Protein 6GME (pdb70)

Solvent-accessible surface area: 18813 Å² total; per-residue (Å²): 151,73,69,68,36,87,31,143,109,107,67,145,91,0,50,131,69,0,110,113,44,100,38,7,8,3,0,12,11,79,15,53,76,30,135,112,13,36,5,6,0,1,20,0,12,128,22,8,14,2,40,4,8,4,33,22,99,81,115,72,39,15,8,1,28,32,8,2,3,20,1,49,63,128,55,31,150,75,54,112,70,8,25,58,110,28,7,86,27,2,2,38,30,0,87,51,0,48,124,36,153,60,43,75,88,18,73,18,12,53,74,118,98,0,52,87,42,0,66,121,24,26,160,120,98,86,120,77,17,0,7,21,1,0,2,8,103,76,34,33,0,38,0,1,0,0,0,6,14,116,58,158,30,54,26,40,68,0,16,0,16,15,107,0,0,51,3,103,10,87,59,12,90,70,25,110,13,0,12,174,72,2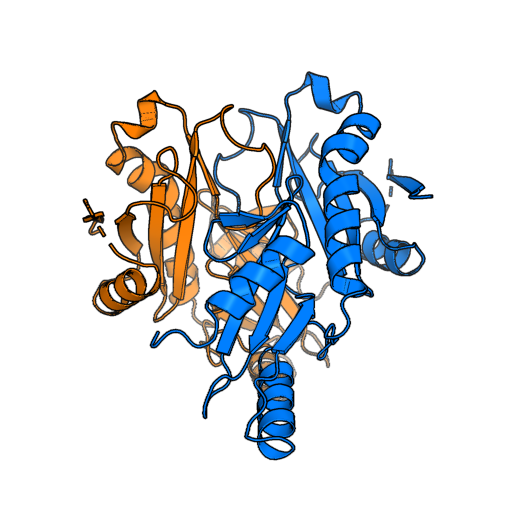,81,103,49,20,111,58,132,139,134,58,60,36,93,30,143,113,95,78,132,86,1,39,117,77,0,117,114,45,100,36,8,6,2,1,12,17,61,15,82,67,28,165,60,14,38,9,6,0,0,19,0,8,134,23,7,14,2,42,2,6,2,17,24,99,80,128,52,44,20,8,0,29,14,11,2,4,17,1,48,62,123,44,39,154,76,50,105,70,5,23,57,102,22,4,96,32,2,2,36,32,0,87,52,1,46,127,35,154,58,46,77,86,18,70,19,13,64,90,119,100,0,45,85,50,0,62,125,26,31,159,109,127,92,135,77,15,2,5,20,1,0,3,5,106,78,18,37,1,47,0,2,0,0,0,6,12,142,55,161,29,72,26,34,56,2,8,0,25,13,104,0,0,67,3,95,3,86,90,18,91,71,24,108,13,0,12,152,73,2,83,100,61,26,94,62,134,147

Sequence (379 aa):
INFKQAEKMMETMDQGDVIIRPSSKGENHLTVTWKVSDGIYQHVDVREEGKENAFSLGATLWINSEEFEDLDEIVARYVQPMASFARDLLNHKYYQDCSGGDRKKLEELLIKTKKEKPTFIPYFICACKELPGKFLLGYQPRGKPRIEYVTVTPEGFRYRGQIFPTVNGLFRWFKDHYQDPVINFKQAEKMMETMDQGDVIIRPSSKGENHLTVTWKVSDGIYQHVDVREEGKENAFSLGATLWINSEEFEDLDEIVARYVQPMASFARDLLNHKYYQDCSGGDRKKLEELLIKTKKEKPTFIPYFICACKELPGKFLLGYQPRGKPRIEYVTVTPEGFRYRGQIFPTVNGLFRWFKDHYQDPV

Secondary structure (DSSP, 8-state):
---EEE----HHHHHHHHHHS-TT-EEEEE-SS-TT-EEEEEEEETTEEEEEEEEETTTS-SEE-SSEEEE-TGGGG-HHHHIIIIIHHHHHHHHHHHTSTTB--HHHH-HHHHHHHHHHHHHH-TTS--EEEEE-SSSTTEEEEEE-SSSS-EEEEEEEETTEEEETTEEESSHHHHHHHHHHHTTS--/--EEE----HHHHHHHHHHS-TT-EEEEE-SS-TT-EEEEEEEETTEEEEEEEEETTTS-SEE-SSEEEE-TGGGG-HHHHIIIIIHHHHHHHHHHHTSTTB--HHHH-HHHHHHHHHHHHHH-TTS--EEEEE-SSSTTEEEEEE-SSSS-EEEEEEEETTEEEETTEEESSHHHHHHHHHHHTTS--

GO terms:
  GO:0042393 histone binding (F, IDA)
  GO:0140673 transcription elongation-coupled chromatin remodeling (P, IMP)
  GO:0005515 protein binding (F, IPI)
  GO:0005654 nucleoplasm (C, TAS)
  GO:0003723 RNA binding (F, HDA)
  GO:0006368 transcription elongation by RNA polymerase II (P, IMP)

Foldseek 3Di:
DAEEAEDCDDDVVVLVVCLPPDANHWYWYPDPVDPPWIWIWGHLDRLAIATETEAAPPPDDPDDDAHYHYDHPVVVVCVVVVSVQWRNLLSVQSVLQVPDPQEDALPQQDVVSQQVVQQVVCVVPVCDKDWHKHHHRVRGQKIWIWIDLHNGIDIFIWGRTSQAIAGPNDHDNDPVRVVVVCVVPVNPPD/DAEAEDCDDPVVVLVVQQVDDALYWYWYPDPPDNQWIWIWGHLDRLAIATEIEHAPPPDDPDDDGHYHYDHPVCVVPVVVVSVQWRVLLSVQSVVQCPPPQEDALVQQDPVSQFVVQQVVCVVPVCDKDWHWHHHRVRHQKIWIWIDPHRGIDIFIWGRTSQAIQGPNDHDNDPVSVVVVCVVPVNPPD

Nearest PDB structures (foldseek):
  6gme-assembly2_B  TM=1.005E+00  e=2.246E-41  Homo sapiens
  6gmh-assembly1_M  TM=9.964E-01  e=6.317E-33  Homo sapiens
  8a3y-assembly1_M  TM=9.661E-01  e=4.522E-28  Homo sapiens
  9eh2-assembly1_M  TM=9.120E-01  e=2.253E-27  Homo sapiens
  7xsx-assembly1_m  TM=8.201E-01  e=1.342E-15  Komagataella phaffii

Radius of gyration: 20.95 Å; Cα contacts (8 Å, |Δi|>4): 714; chains: 2; bounding box: 49×55×51 Å

InterPro domains:
  IPR000980 SH2 domain [PS50001] (1325-1431)
  IPR000980 SH2 domain [SM00252] (1332-1421)
  IPR003029 S1 domain [PF00575] (1227-1282)
  IPR003029 S1 domain [PS50126] (1227-1282)
  IPR003029 S1 domain [SM00316] (1221-1282)
  IPR006641 YqgF/RNase H-like domain [SM00732] (779-894)
  IPR010994 RuvA domain 2-like [SSF47781] (946-1038)
  IPR010994 RuvA domain 2-like [SSF47781] (1051-1139)
  IPR012337 Ribonuclease H-like superfamily [SSF53098] (777-931)
  IPR012340 Nucleic acid-binding, OB-fold [G3DSA:2.40.50.140] (1140-1287)
  IPR012340 Nucleic acid-binding, OB-fold [SSF50249] (1227-1284)
  IPR017072 Transcription elongation factor Spt6 [PIRSF036947] (2-1590)
  IPR017072 Transcription elongation factor Spt6 [PTHR10145] (1-1589)
  IPR023319 Tex-like protein, HTH domain superfamily [G3DSA:1.10.10.650] (305-478)
  IPR023323 Tex-like domain superfamily [G3DSA:1.10.3500.10] (523-779)
  IPR028083 Spt6 acidic, N-terminal domain [PF14632] (37-127)
  IPR028088 Helix-turn-helix DNA-binding domain of Spt6 [PF14641] (307-422)
  IPR028231 Transcription elongation factor Spt6, YqgF domain [PF14639] (775-931)
  IPR032706 Transcription elongation factor Spt6, helix-hairpin-helix motif [PF14635] (935-1038)
  IPR035018 Spt6, SH2 domain, C terminus [cd09928] (1424-1515)

Structure (mmCIF, N/CA/C/O backbone):
data_6GME
#
_entry.id   6GME
#
_cell.length_a   51.020
_cell.length_b   81.100
_cell.length_c   51.370
_cell.angle_alpha   90.00
_cell.angle_beta   115.08
_cell.angle_gamma   90.00
#
_symmetry.space_group_name_H-M   'P 1 21 1'
#
loop_
_entity.id
_entity.type
_entity.pdbx_description
1 polymer 'SPT6 tandem SH2 domain,Transcription elongation factor SPT6'
2 water water
#
loop_
_atom_site.group_PDB
_atom_site.id
_atom_site.type_symbol
_atom_site.label_atom_id
_atom_site.label_alt_id
_atom_site.label_comp_id
_atom_site.label_asym_id
_atom_site.label_entity_id
_atom_site.label_seq_id
_atom_site.pdbx_PDB_ins_code
_atom_site.Cartn_x
_atom_site.Cartn_y
_atom_site.Cartn_z
_atom_site.occupancy
_atom_site.B_iso_or_equiv
_atom_site.auth_seq_id
_atom_site.auth_comp_id
_atom_site.auth_asym_id
_atom_site.auth_atom_id
_atom_site.pdbx_PDB_model_num
ATOM 1 N N . UNK A 1 11 ? 41.179 64.522 27.232 1.00 90.51 1327 UNK A N 1
ATOM 2 C CA . UNK A 1 11 ? 39.804 64.994 27.115 1.00 86.48 1327 UNK A CA 1
ATOM 3 C C . UNK A 1 11 ? 38.907 63.905 26.537 1.00 90.47 1327 UNK A C 1
ATOM 4 O O . UNK A 1 11 ? 38.605 63.915 25.343 1.00 89.40 1327 UNK A O 1
ATOM 8 N N . UNK A 1 12 ? 38.485 62.975 27.388 1.00 90.87 1328 UNK A N 1
ATOM 9 C CA . UNK A 1 12 ? 37.632 61.861 26.971 1.00 78.12 1328 UNK A CA 1
ATOM 10 C C . UNK A 1 12 ? 38.440 60.824 26.187 1.00 66.09 1328 UNK A C 1
ATOM 11 O O . UNK A 1 12 ? 38.548 60.898 24.965 1.00 59.64 1328 UNK A O 1
ATOM 14 N N . UNK A 1 13 ? 39.005 59.857 26.899 1.00 59.21 1329 UNK A N 1
ATOM 15 C CA . UNK A 1 13 ? 39.816 58.821 26.272 1.00 53.51 1329 UNK A CA 1
ATOM 16 C C . UNK A 1 13 ? 38.966 57.604 25.943 1.00 54.10 1329 UNK A C 1
ATOM 17 O O . UNK A 1 13 ? 37.914 57.391 26.549 1.00 57.33 1329 UNK A O 1
ATOM 20 N N . UNK A 1 14 ? 39.409 56.815 24.971 1.00 47.64 1330 UNK A N 1
ATOM 21 C CA . UNK A 1 14 ? 38.716 55.577 24.611 1.00 30.39 1330 UNK A CA 1
ATOM 22 C C . UNK A 1 14 ? 39.719 54.433 24.605 1.00 31.96 1330 UNK A C 1
ATOM 23 O O . UNK A 1 14 ? 40.847 54.559 24.114 1.00 26.93 1330 UNK A O 1
ATOM 26 N N . UNK A 1 15 ? 39.316 53.314 25.177 1.00 34.04 1331 UNK A N 1
ATOM 27 C CA . UNK A 1 15 ? 40.139 52.111 25.193 1.00 24.24 1331 UNK A CA 1
ATOM 28 C C . UNK A 1 15 ? 39.394 51.009 24.465 1.00 30.19 1331 UNK A C 1
ATOM 29 O O . UNK A 1 15 ? 38.203 50.782 24.693 1.00 29.10 1331 UNK A O 1
ATOM 32 N N . UNK A 1 16 ? 40.083 50.354 23.551 1.00 31.72 1332 UNK A N 1
ATOM 33 C CA . UNK A 1 16 ? 39.515 49.232 22.824 1.00 26.13 1332 UNK A CA 1
ATOM 34 C C . UNK A 1 16 ? 40.140 47.943 23.345 1.00 30.41 1332 UNK A C 1
ATOM 35 O O . UNK A 1 16 ? 41.366 47.805 23.387 1.00 28.07 1332 UNK A O 1
ATOM 38 N N . UNK A 1 17 ? 39.295 47.012 23.776 1.00 26.46 1333 UNK A N 1
ATOM 39 C CA . UNK A 1 17 ? 39.748 45.716 24.231 1.00 27.48 1333 UNK A CA 1
ATOM 40 C C . UNK A 1 17 ? 39.683 44.729 23.064 1.00 44.37 1333 UNK A C 1
ATOM 41 O O . UNK A 1 17 ? 38.667 44.645 22.367 1.00 47.19 1333 UNK A O 1
ATOM 44 N N . UNK A 1 18 ? 40.768 44.000 22.843 1.00 51.18 1334 UNK A N 1
ATOM 45 C CA . UNK A 1 18 ? 40.829 43.031 21.753 1.00 56.70 1334 UNK A CA 1
ATOM 46 C C . UNK A 1 18 ? 40.639 41.614 22.289 1.00 60.14 1334 UNK A C 1
ATOM 47 O O . UNK A 1 18 ? 41.139 41.275 23.365 1.00 59.12 1334 UNK A O 1
ATOM 50 N N . ILE A 1 19 ? 40.095 40.443 28.771 1.00 106.68 1338 ILE A N 1
ATOM 51 C CA . ILE A 1 19 ? 39.363 40.727 29.994 1.00 112.37 1338 ILE A CA 1
ATOM 52 C C . ILE A 1 19 ? 37.854 40.709 29.740 1.00 110.47 1338 ILE A C 1
ATOM 53 O O . ILE A 1 19 ? 37.403 41.027 28.640 1.00 113.97 1338 ILE A O 1
ATOM 68 N N . ASN A 1 20 ? 37.078 40.355 30.755 1.00 94.91 1339 ASN A N 1
ATOM 69 C CA . ASN A 1 20 ? 35.621 40.283 30.654 1.00 96.49 1339 ASN A CA 1
ATOM 70 C C . ASN A 1 20 ? 35.023 41.333 31.596 1.00 98.37 1339 ASN A C 1
ATOM 71 O O . ASN A 1 20 ? 35.741 42.037 32.310 1.00 96.39 1339 ASN A O 1
ATOM 82 N N . PHE A 1 21 ? 33.695 41.437 31.590 1.00 92.15 1340 PHE A N 1
ATOM 83 C CA . PHE A 1 21 ? 32.954 42.500 32.266 1.00 92.08 1340 PHE A CA 1
ATOM 84 C C . PHE A 1 21 ? 33.540 43.058 33.559 1.00 98.80 1340 PHE A C 1
ATOM 85 O O . PHE A 1 21 ? 33.621 44.288 33.734 1.00 111.86 1340 PHE A O 1
ATOM 102 N N . LYS A 1 22 ? 33.971 42.184 34.462 1.00 109.84 1341 LYS A N 1
ATOM 103 C CA . LYS A 1 22 ? 34.314 42.643 35.803 1.00 102.20 1341 LYS A CA 1
ATOM 104 C C . LYS A 1 22 ? 35.591 43.484 35.787 1.00 87.67 1341 LYS A C 1
ATOM 105 O O . LYS A 1 22 ? 35.672 44.541 36.438 1.00 81.51 1341 LYS A O 1
ATOM 124 N N . GLN A 1 23 ? 36.603 43.029 35.046 1.00 68.67 1342 GLN A N 1
ATOM 125 C CA . GLN A 1 23 ? 37.821 43.813 34.891 1.00 67.13 1342 GLN A CA 1
ATOM 126 C C . GLN A 1 23 ? 37.541 45.118 34.158 1.00 56.42 1342 GLN A C 1
ATOM 127 O O . GLN A 1 23 ? 38.228 46.114 34.390 1.00 52.04 1342 GLN A O 1
ATOM 141 N N . ALA A 1 24 ? 36.526 45.143 33.288 1.00 50.39 1343 ALA A N 1
ATOM 142 C CA . ALA A 1 24 ? 36.167 46.389 32.621 1.00 47.88 1343 ALA A CA 1
ATOM 143 C C . ALA A 1 24 ? 35.655 47.419 33.623 1.00 47.01 1343 ALA A C 1
ATOM 144 O O . ALA A 1 24 ? 36.034 48.599 33.565 1.00 41.33 1343 ALA A O 1
ATOM 151 N N . GLU A 1 25 ? 34.798 47.005 34.558 1.00 53.69 1344 GLU A N 1
ATOM 152 C CA . GLU A 1 25 ? 34.353 47.982 35.551 1.00 56.69 1344 GLU A CA 1
ATOM 153 C C . GLU A 1 25 ? 35.501 48.418 36.463 1.00 51.78 1344 GLU A C 1
ATOM 154 O O . GLU A 1 25 ? 35.614 49.604 36.808 1.00 51.46 1344 GLU A O 1
ATOM 166 N N . LYS A 1 26 ? 36.387 47.494 36.848 1.00 45.99 1345 LYS A N 1
ATOM 167 C CA . LYS A 1 26 ? 37.528 47.927 37.663 1.00 47.85 1345 LYS A CA 1
ATOM 168 C C . LYS A 1 26 ? 38.431 48.892 36.894 1.00 45.22 1345 LYS A C 1
ATOM 169 O O . LYS A 1 26 ? 38.962 49.846 37.471 1.00 45.19 1345 LYS A O 1
ATOM 188 N N . MET A 1 27 ? 38.621 48.670 35.592 1.00 49.64 1346 MET A N 1
ATOM 189 C CA . MET A 1 27 ? 39.394 49.623 34.805 1.00 48.14 1346 MET A CA 1
ATOM 190 C C . MET A 1 27 ? 38.711 50.983 34.779 1.00 44.55 1346 MET A C 1
ATOM 191 O O . MET A 1 27 ? 39.364 52.026 34.898 1.00 47.12 1346 MET A O 1
ATOM 205 N N . MET A 1 28 ? 37.390 50.993 34.619 1.00 38.18 1347 MET A N 1
ATOM 206 C CA . MET A 1 28 ? 36.688 52.266 34.528 1.00 36.72 1347 MET A CA 1
ATOM 207 C C . MET A 1 28 ? 36.767 53.039 35.830 1.00 40.53 1347 MET A C 1
ATOM 208 O O . MET A 1 28 ? 36.743 54.277 35.812 1.00 36.16 1347 MET A O 1
ATOM 222 N N . GLU A 1 29 ? 36.845 52.333 36.966 1.00 49.53 1348 GLU A N 1
ATOM 223 C CA . GLU A 1 29 ? 37.039 53.021 38.240 1.00 50.33 1348 GLU A CA 1
ATOM 224 C C . GLU A 1 29 ? 38.207 53.997 38.169 1.00 45.59 1348 GLU A C 1
ATOM 225 O O . GLU A 1 29 ? 38.187 55.048 38.814 1.00 43.24 1348 GLU A O 1
ATOM 237 N N . THR A 1 30 ? 39.234 53.664 37.389 1.00 44.59 1349 THR A N 1
ATOM 238 C CA . THR A 1 30 ? 40.424 54.493 37.298 1.00 45.51 1349 THR A CA 1
ATOM 239 C C . THR A 1 30 ? 40.259 55.644 36.318 1.00 41.57 1349 THR A C 1
ATOM 240 O O . THR A 1 30 ? 41.034 56.604 36.363 1.00 44.78 1349 THR A O 1
ATOM 251 N N . MET A 1 31 ? 39.259 55.585 35.451 1.00 39.14 1350 MET A N 1
ATOM 252 C CA . MET A 1 31 ? 39.118 56.535 34.362 1.00 34.11 1350 MET A CA 1
ATOM 253 C C . MET A 1 31 ? 38.215 57.696 34.760 1.00 34.14 1350 MET A C 1
ATOM 254 O O . MET A 1 31 ? 37.627 57.721 35.842 1.00 36.89 1350 MET A O 1
ATOM 268 N N . ASP A 1 32 ? 38.101 58.670 33.861 1.00 32.64 1351 ASP A N 1
ATOM 269 C CA . ASP A 1 32 ? 37.344 59.889 34.097 1.00 35.25 1351 ASP A CA 1
ATOM 270 C C . ASP A 1 32 ? 35.932 59.758 33.532 1.00 30.04 1351 ASP A C 1
ATOM 271 O O . ASP A 1 32 ? 35.660 58.934 32.665 1.00 27.75 1351 ASP A O 1
ATOM 280 N N . GLN A 1 33 ? 35.040 60.597 34.045 1.00 32.79 1352 GLN A N 1
ATOM 281 C CA . GLN A 1 33 ? 33.680 60.657 33.532 1.00 28.70 1352 GLN A CA 1
ATOM 282 C C . GLN A 1 33 ? 33.700 60.881 32.035 1.00 27.17 1352 GLN A C 1
ATOM 283 O O . GLN A 1 33 ? 34.481 61.679 31.523 1.00 28.23 1352 GLN A O 1
ATOM 297 N N . GLY A 1 34 ? 32.860 60.125 31.324 1.00 25.43 1353 GLY A N 1
ATOM 298 C CA . GLY A 1 34 ? 32.788 60.213 29.881 1.00 25.88 1353 GLY A CA 1
ATOM 299 C C . GLY A 1 34 ? 33.803 59.390 29.127 1.00 28.49 1353 GLY A C 1
ATOM 300 O O . GLY A 1 34 ? 33.729 59.330 27.895 1.00 26.45 1353 GLY A O 1
ATOM 304 N N . ASP A 1 35 ? 34.768 58.772 29.809 1.00 25.89 1354 ASP A N 1
ATOM 305 C CA . AS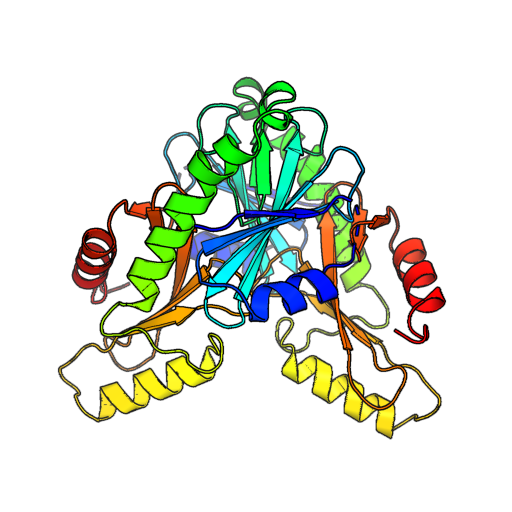P A 1 35 ? 35.687 57.868 29.138 1.00 25.33 1354 ASP A CA 1
ATOM 306 C C . ASP A 1 35 ? 34.967 56.594 28.724 1.00 25.44 1354 ASP A C 1
ATOM 307 O O . ASP A 1 35 ? 33.932 56.219 29.300 1.00 25.59 1354 ASP A O 1
ATOM 316 N N . VAL A 1 36 ? 35.534 55.909 27.729 1.00 25.59 1355 VAL A N 1
ATOM 317 C CA . VAL A 1 36 ? 34.854 54.821 27.033 1.00 25.51 1355 VAL A CA 1
ATOM 318 C C . VAL A 1 36 ? 35.765 53.611 26.910 1.00 27.17 1355 VAL A C 1
ATOM 319 O O . VAL A 1 36 ? 36.965 53.746 26.634 1.00 27.66 1355 VAL A O 1
ATOM 332 N N . ILE A 1 37 ? 35.185 52.425 27.103 1.00 28.12 1356 ILE A N 1
ATOM 333 C CA . ILE A 1 37 ? 35.825 51.148 26.796 1.00 29.66 1356 ILE A CA 1
ATOM 334 C C . ILE A 1 37 ? 34.937 50.430 25.787 1.00 29.12 1356 ILE A C 1
ATOM 335 O O . ILE A 1 37 ? 33.760 50.157 26.071 1.00 28.95 1356 ILE A O 1
ATOM 351 N N . ILE A 1 38 ? 35.486 50.127 24.625 1.00 29.33 1357 ILE A N 1
ATOM 352 C CA . ILE A 1 38 ? 34.784 49.361 23.598 1.00 33.33 1357 ILE A CA 1
ATOM 353 C C . ILE A 1 38 ? 35.314 47.936 23.636 1.00 33.91 1357 ILE A C 1
ATOM 354 O O . ILE A 1 38 ? 36.529 47.717 23.528 1.00 34.47 1357 ILE A O 1
ATOM 370 N N . ARG A 1 39 ? 34.425 46.965 23.819 1.00 33.58 1358 ARG A N 1
ATOM 371 C CA . ARG A 1 39 ? 34.895 45.606 24.062 1.00 40.92 1358 ARG A CA 1
ATOM 372 C C . ARG A 1 39 ? 33.938 44.612 23.439 1.00 40.84 1358 ARG A C 1
ATOM 373 O O . ARG A 1 39 ? 32.795 44.959 23.105 1.00 41.33 1358 ARG A O 1
ATOM 394 N N . PRO A 1 40 ? 34.374 43.364 23.253 1.00 38.58 1359 PRO A N 1
ATOM 395 C CA . PRO A 1 40 ? 33.453 42.325 22.763 1.00 46.15 1359 PRO A CA 1
ATOM 396 C C . PRO A 1 40 ? 32.279 42.160 23.716 1.00 61.50 1359 PRO A C 1
ATOM 397 O O . PRO A 1 40 ? 32.403 42.343 24.929 1.00 65.45 1359 PRO A O 1
ATOM 408 N N . SER A 1 41 ? 31.131 41.801 23.154 1.00 68.25 1360 SER A N 1
ATOM 409 C CA . SER A 1 41 ? 29.900 41.724 23.926 1.00 62.44 1360 SER A CA 1
ATOM 410 C C . SER A 1 41 ? 29.696 40.317 24.464 1.00 52.40 1360 SER A C 1
ATOM 411 O O . SER A 1 41 ? 29.892 39.331 23.741 1.00 49.66 1360 SER A O 1
ATOM 419 N N . SER A 1 42 ? 29.324 40.231 25.748 1.00 58.33 1361 SER A N 1
ATOM 420 C CA . SER A 1 42 ? 28.912 38.958 26.326 1.00 57.14 1361 SER A CA 1
ATOM 421 C C . SER A 1 42 ? 27.618 38.449 25.714 1.00 62.11 1361 SER A C 1
ATOM 422 O O . SER A 1 42 ? 27.345 37.248 25.778 1.00 68.89 1361 SER A O 1
ATOM 430 N N . LYS A 1 43 ? 26.832 39.335 25.103 1.00 87.60 1362 LYS A N 1
ATOM 431 C CA . LYS A 1 43 ? 25.511 38.950 24.620 1.00 91.00 1362 LYS A CA 1
ATOM 432 C C . LYS A 1 43 ? 25.615 38.085 23.373 1.00 91.88 1362 LYS A C 1
ATOM 433 O O . LYS A 1 43 ? 24.879 37.100 23.239 1.00 102.27 1362 LYS A O 1
ATOM 452 N N . GLY A 1 44 ? 26.512 38.419 22.455 1.00 77.89 1363 GLY A N 1
ATOM 453 C CA . GLY A 1 44 ? 26.588 37.657 21.226 1.00 83.31 1363 GLY A CA 1
ATOM 454 C C . GLY A 1 44 ? 27.844 37.949 20.442 1.00 87.97 1363 GLY A C 1
ATOM 455 O O . GLY A 1 44 ? 28.518 38.963 20.651 1.00 83.75 1363 GLY A O 1
ATOM 459 N N . GLU A 1 45 ? 28.142 37.035 19.525 1.00 111.28 1364 GLU A N 1
ATOM 460 C CA . GLU A 1 45 ? 29.324 37.103 18.682 1.00 120.15 1364 GLU A CA 1
ATOM 461 C C . GLU A 1 45 ? 29.190 38.220 17.652 1.00 121.88 1364 GLU A C 1
ATOM 462 O O . GLU A 1 45 ? 28.106 38.511 17.143 1.00 116.89 1364 GLU A O 1
ATOM 474 N N . ASN A 1 46 ? 30.330 38.847 17.344 1.00 118.70 1365 ASN A N 1
ATOM 475 C CA . ASN A 1 46 ? 30.451 39.893 16.328 1.00 117.83 1365 ASN A CA 1
ATOM 476 C C . ASN A 1 46 ? 29.692 41.166 16.691 1.00 131.25 1365 ASN A C 1
ATOM 477 O O . ASN A 1 46 ? 29.521 42.042 15.832 1.00 147.94 1365 ASN A O 1
ATOM 488 N N . HIS A 1 47 ? 29.212 41.283 17.926 1.00 105.41 1366 HIS A N 1
ATOM 489 C CA . HIS A 1 47 ? 28.567 42.484 18.448 1.00 84.11 1366 HIS A CA 1
ATOM 490 C C . HIS A 1 47 ? 29.415 43.069 19.569 1.00 76.26 1366 HIS A C 1
ATOM 491 O O . HIS A 1 47 ? 30.319 42.414 20.096 1.00 76.30 1366 HIS A O 1
ATOM 505 N N . LEU A 1 48 ? 29.120 44.324 19.928 1.00 62.14 1367 LEU A N 1
ATOM 506 C CA . LEU A 1 48 ? 29.979 45.066 20.836 1.00 50.90 1367 LEU A CA 1
ATOM 507 C C . LEU A 1 48 ? 29.244 45.640 22.039 1.00 42.68 1367 LEU A C 1
ATOM 508 O O . LEU A 1 48 ? 28.023 45.830 22.034 1.00 38.55 1367 LEU A O 1
ATOM 524 N N . THR A 1 49 ? 30.029 45.931 23.077 1.00 36.42 1368 THR A N 1
ATOM 525 C CA . THR A 1 49 ? 29.577 46.685 24.233 1.00 34.19 1368 THR A CA 1
ATOM 526 C C . THR A 1 49 ? 30.431 47.941 24.342 1.00 33.87 1368 THR A C 1
ATOM 527 O O . THR A 1 49 ? 31.671 47.867 24.316 1.00 32.75 1368 THR A O 1
ATOM 538 N N . VAL A 1 50 ? 29.769 49.093 24.452 1.00 30.10 1369 VAL A N 1
ATOM 539 C CA . VAL A 1 50 ? 30.444 50.373 24.630 1.00 28.27 1369 VAL A CA 1
ATOM 540 C C . VAL A 1 50 ? 30.112 50.825 26.044 1.00 27.80 1369 VAL A C 1
ATOM 541 O O . VAL A 1 50 ? 28.981 51.232 26.320 1.00 27.56 1369 VAL A O 1
ATOM 554 N N . THR A 1 51 ? 31.073 50.693 26.951 1.00 27.40 1370 THR A N 1
ATOM 555 C CA . THR A 1 51 ? 30.896 51.054 28.345 1.00 28.11 1370 THR A CA 1
ATOM 556 C C . THR A 1 51 ? 31.434 52.461 28.562 1.00 29.13 1370 THR A C 1
ATOM 557 O O . THR A 1 51 ? 32.551 52.775 28.136 1.00 27.41 1370 THR A O 1
ATOM 568 N N . TRP A 1 52 ? 30.652 53.302 29.216 1.00 25.47 1371 TRP A N 1
ATOM 569 C CA . TRP A 1 52 ? 31.138 54.643 29.518 1.00 24.72 1371 TRP A CA 1
ATOM 570 C C . TRP A 1 52 ? 30.739 55.047 30.924 1.00 28.41 1371 TRP A C 1
ATOM 571 O O . TRP A 1 52 ? 29.726 54.593 31.471 1.00 25.12 1371 TRP A O 1
ATOM 592 N N . LYS A 1 53 ? 31.573 55.894 31.513 1.00 23.06 1372 LYS A N 1
ATOM 593 C CA . LYS A 1 53 ? 31.447 56.261 32.915 1.00 24.65 1372 LYS A CA 1
ATOM 594 C C . LYS A 1 53 ? 30.474 57.427 33.048 1.00 24.66 1372 LYS A C 1
ATOM 595 O O . LYS A 1 53 ? 30.779 58.556 32.635 1.00 25.58 1372 LYS A O 1
ATOM 614 N N . VAL A 1 54 ? 29.294 57.147 33.594 1.00 24.09 1373 VAL A N 1
ATOM 615 C CA . VAL A 1 54 ? 28.277 58.177 33.761 1.00 24.80 1373 VAL A CA 1
ATOM 616 C C . VAL A 1 54 ? 28.620 59.061 34.951 1.00 24.27 1373 VAL A C 1
ATOM 617 O O . VAL A 1 54 ? 28.517 60.288 34.871 1.00 23.37 1373 VAL A O 1
ATOM 630 N N . SER A 1 55 ? 29.054 58.442 36.039 1.00 26.30 1374 SER A N 1
ATOM 631 C CA . SER A 1 55 ? 29.347 59.107 37.298 1.00 31.93 1374 SER A CA 1
ATOM 632 C C . SER A 1 55 ? 30.193 58.146 38.121 1.00 29.47 1374 SER A C 1
ATOM 633 O O . SER A 1 55 ? 30.502 57.033 37.683 1.00 29.38 1374 SER A O 1
ATOM 641 N N . ASP A 1 56 ? 30.566 58.580 39.325 1.00 33.15 1375 ASP A N 1
ATOM 642 C CA . ASP A 1 56 ? 31.370 57.750 40.204 1.00 37.04 1375 ASP A CA 1
ATOM 643 C C . ASP A 1 56 ? 30.678 56.418 40.454 1.00 35.75 1375 ASP A C 1
ATOM 644 O O . ASP A 1 56 ? 29.565 56.378 40.991 1.00 37.88 1375 ASP A O 1
ATOM 653 N N . GLY A 1 57 ? 31.325 55.329 40.035 1.00 33.08 1376 GLY A N 1
ATOM 654 C CA . GLY A 1 57 ? 30.789 54.001 40.255 1.00 30.86 1376 GLY A CA 1
ATOM 655 C C . GLY A 1 57 ? 29.575 53.649 39.426 1.00 30.42 1376 GLY A C 1
ATOM 656 O O . GLY A 1 57 ? 28.916 52.640 39.702 1.00 29.34 1376 GLY A O 1
ATOM 660 N N . ILE A 1 58 ? 29.248 54.443 38.419 1.00 29.41 1377 ILE A N 1
ATOM 661 C CA . ILE A 1 58 ? 28.071 54.186 37.594 1.00 32.75 1377 ILE A CA 1
ATOM 662 C C . ILE A 1 58 ? 28.517 54.158 36.145 1.00 24.94 1377 ILE A C 1
ATOM 663 O O . ILE A 1 58 ? 28.976 55.174 35.616 1.00 25.52 1377 ILE A O 1
ATOM 679 N N . TYR A 1 59 ? 28.380 53.006 35.509 1.00 22.49 1378 TYR A N 1
ATOM 680 C CA . TYR A 1 59 ? 28.844 52.807 34.151 1.00 31.39 1378 TYR A CA 1
ATOM 681 C C . TYR A 1 59 ? 27.678 52.310 33.319 1.00 27.53 1378 TYR A C 1
ATOM 682 O O . TYR A 1 59 ? 26.955 51.406 33.739 1.00 32.72 1378 TYR A O 1
ATOM 700 N N . GLN A 1 60 ? 27.476 52.923 32.158 1.00 25.16 1379 GLN A N 1
ATOM 701 C CA . GLN A 1 60 ? 26.442 52.476 31.224 1.00 25.50 1379 GLN A CA 1
ATOM 702 C C . GLN A 1 60 ? 27.090 51.552 30.207 1.00 29.87 1379 GLN A C 1
ATOM 703 O O . GLN A 1 60 ? 28.100 51.915 29.594 1.00 24.84 1379 GLN A O 1
ATOM 717 N N . HIS A 1 61 ? 26.529 50.357 30.049 1.00 23.68 1380 HIS A N 1
ATOM 718 C CA . HIS A 1 61 ? 27.038 49.364 29.112 1.00 23.30 1380 HIS A CA 1
ATOM 719 C C . HIS A 1 61 ? 26.092 49.338 27.916 1.00 26.65 1380 HIS A C 1
ATOM 720 O O . HIS A 1 61 ? 25.030 48.719 27.970 1.00 34.12 1380 HIS A O 1
ATOM 734 N N . VAL A 1 62 ? 26.474 50.007 26.836 1.00 30.93 1381 VAL A N 1
ATOM 735 C CA . VAL A 1 62 ? 25.611 50.148 25.672 1.00 26.12 1381 VAL A CA 1
ATOM 736 C C . VAL A 1 62 ? 25.801 48.926 24.799 1.00 29.56 1381 VAL A C 1
ATOM 737 O O . VAL A 1 62 ? 26.901 48.674 24.300 1.00 30.01 1381 VAL A O 1
ATOM 750 N N . ASP A 1 63 ? 24.723 48.174 24.610 1.00 28.56 1382 ASP A N 1
ATOM 751 C CA . ASP A 1 63 ? 24.705 47.036 23.703 1.00 34.49 1382 ASP A CA 1
ATOM 752 C C . ASP A 1 63 ? 24.561 47.589 22.293 1.00 33.39 1382 ASP A C 1
ATOM 753 O O . ASP A 1 63 ? 23.497 48.121 21.926 1.00 33.17 1382 ASP A O 1
ATOM 762 N N . VAL A 1 64 ? 25.616 47.477 21.502 1.00 32.62 1383 VAL A N 1
ATOM 763 C CA . VAL A 1 64 ? 25.600 47.958 20.130 1.00 34.35 1383 VAL A CA 1
ATOM 764 C C . VAL A 1 64 ? 25.153 46.783 19.267 1.00 36.69 1383 VAL A C 1
ATOM 765 O O . VAL A 1 64 ? 25.839 45.763 19.177 1.00 38.38 1383 VAL A O 1
ATOM 778 N N . ARG A 1 65 ? 23.991 46.923 18.651 1.00 36.90 1384 ARG A N 1
ATOM 779 C CA . ARG A 1 65 ? 23.371 45.864 17.871 1.00 39.13 1384 ARG A CA 1
ATOM 780 C C . ARG A 1 65 ? 23.383 46.230 16.397 1.00 41.65 1384 ARG A C 1
ATOM 781 O O . ARG A 1 65 ? 23.323 47.410 16.031 1.00 41.10 1384 ARG A O 1
ATOM 802 N N . GLU A 1 66 ? 23.469 45.202 15.560 1.00 44.62 1385 GLU A N 1
ATOM 803 C CA . GLU A 1 66 ? 23.458 45.378 14.123 1.00 47.60 1385 GLU A CA 1
ATOM 804 C C . GLU A 1 66 ? 22.026 45.314 13.611 1.00 48.08 1385 GLU A C 1
ATOM 805 O O . GLU A 1 66 ? 21.306 44.348 13.883 1.00 48.29 1385 GLU A O 1
ATOM 817 N N . GLU A 1 67 ? 21.629 46.331 12.853 1.00 49.85 1386 GLU A N 1
ATOM 818 C CA . GLU A 1 67 ? 20.278 46.397 12.321 1.00 57.36 1386 GLU A CA 1
ATOM 819 C C . GLU A 1 67 ? 19.899 45.090 11.633 1.00 57.56 1386 GLU A C 1
ATOM 820 O O . GLU A 1 67 ? 20.664 44.542 10.839 1.00 56.09 1386 GLU A O 1
ATOM 832 N N . GLY A 1 68 ? 18.717 44.583 11.964 1.00 58.86 1387 GLY A N 1
ATOM 833 C CA . GLY A 1 68 ? 18.162 43.434 11.291 1.00 59.46 1387 GLY A CA 1
ATOM 834 C C . GLY A 1 68 ? 18.666 42.085 11.752 1.00 61.34 1387 GLY A C 1
ATOM 835 O O . GLY A 1 68 ? 18.159 41.063 11.275 1.00 63.13 1387 GLY A O 1
ATOM 839 N N . LYS A 1 69 ? 19.630 42.033 12.671 1.00 54.24 1388 LYS A N 1
ATOM 840 C CA . LYS A 1 69 ? 20.219 40.759 13.065 1.00 59.90 1388 LYS A CA 1
ATOM 841 C C . LYS A 1 69 ? 19.972 40.371 14.517 1.00 56.96 1388 LYS A C 1
ATOM 842 O O . LYS A 1 69 ? 20.322 39.252 14.905 1.00 57.30 1388 LYS A O 1
ATOM 861 N N . GLU A 1 70 ? 19.343 41.225 15.315 1.00 48.49 1389 GLU A N 1
ATOM 862 C CA . GLU A 1 70 ? 18.977 40.895 16.684 1.00 45.94 1389 GLU A CA 1
ATOM 863 C C . GLU A 1 70 ? 17.489 41.155 16.892 1.00 52.83 1389 GLU A C 1
ATOM 864 O O . GLU A 1 70 ? 16.829 41.809 16.079 1.00 56.31 1389 GLU A O 1
ATOM 876 N N . ASN A 1 71 ? 16.958 40.626 17.997 1.00 63.57 1390 ASN A N 1
ATOM 877 C CA . ASN A 1 71 ? 15.553 40.839 18.325 1.00 57.99 1390 ASN A CA 1
ATOM 878 C C . ASN A 1 71 ? 15.285 42.328 18.490 1.00 45.96 1390 ASN A C 1
ATOM 879 O O . ASN A 1 71 ? 16.071 43.054 19.116 1.00 41.97 1390 ASN A O 1
ATOM 890 N N . ALA A 1 72 ? 14.173 42.783 17.908 1.00 41.27 1391 ALA A N 1
ATOM 891 C CA . ALA A 1 72 ? 13.805 44.193 17.928 1.00 38.19 1391 ALA A CA 1
ATOM 892 C C . ALA A 1 72 ? 13.540 44.726 19.326 1.00 34.96 1391 ALA A C 1
ATOM 893 O O . ALA A 1 72 ? 13.444 45.950 19.500 1.00 33.66 1391 ALA A O 1
ATOM 900 N N . PHE A 1 73 ? 13.419 43.861 20.322 1.00 39.75 1392 PHE A N 1
ATOM 901 C CA . PHE A 1 73 ? 13.152 44.305 21.682 1.00 39.98 1392 PHE A CA 1
ATOM 902 C C . PHE A 1 73 ? 14.471 44.528 22.420 1.00 30.33 1392 PHE A C 1
ATOM 903 O O . PHE A 1 73 ? 15.419 43.761 22.278 1.00 33.59 1392 PHE A O 1
ATOM 920 N N . SER A 1 74 ? 14.530 45.610 23.195 1.00 28.84 1393 SER A N 1
ATOM 921 C CA . SER A 1 74 ? 15.664 45.886 24.068 1.00 29.16 1393 SER A CA 1
ATOM 922 C C . SER A 1 74 ? 15.131 46.489 25.353 1.00 34.38 1393 SER A C 1
ATOM 923 O O . SER A 1 74 ? 14.073 47.109 25.356 1.00 29.69 1393 SER A O 1
ATOM 931 N N . LEU A 1 75 ? 15.872 46.296 26.452 1.00 26.13 1394 LEU A N 1
ATOM 932 C CA . LEU A 1 75 ? 15.511 46.933 27.719 1.00 34.65 1394 LEU A CA 1
ATOM 933 C C . LEU A 1 75 ? 16.595 47.871 28.233 1.00 34.50 1394 LEU A C 1
ATOM 934 O O . LEU A 1 75 ? 16.299 49.005 28.633 1.00 46.02 1394 LEU A O 1
ATOM 950 N N . GLY A 1 76 ? 17.836 47.438 28.228 1.00 32.96 1395 GLY A N 1
ATOM 951 C CA . GLY A 1 76 ? 18.937 48.261 28.683 1.00 34.78 1395 GLY A CA 1
ATOM 952 C C . GLY A 1 76 ? 19.421 49.201 27.597 1.00 26.95 1395 GLY A C 1
ATOM 953 O O . GLY A 1 76 ? 18.841 49.317 26.519 1.00 27.59 1395 GLY A O 1
ATOM 957 N N . ALA A 1 77 ? 20.511 49.903 27.907 1.00 27.53 1396 ALA A N 1
ATOM 958 C CA . ALA A 1 77 ? 21.066 50.861 26.964 1.00 32.37 1396 ALA A CA 1
ATOM 959 C C . ALA A 1 77 ? 21.438 50.149 25.665 1.00 26.54 1396 ALA A C 1
ATOM 960 O O . ALA A 1 77 ? 22.188 49.172 25.665 1.00 28.77 1396 ALA A O 1
ATOM 967 N N . THR A 1 78 ? 20.920 50.649 24.560 1.00 25.87 1397 THR A N 1
ATOM 968 C CA . THR A 1 78 ? 20.969 49.942 23.290 1.00 28.50 1397 THR A CA 1
ATOM 969 C C . THR A 1 78 ? 21.182 50.947 22.176 1.00 26.52 1397 THR A C 1
ATOM 970 O O . THR A 1 78 ? 20.584 52.031 22.178 1.00 29.05 1397 THR A O 1
ATOM 981 N N . LEU A 1 79 ? 22.016 50.584 21.220 1.00 28.07 1398 LEU A N 1
ATOM 982 C CA . LEU A 1 79 ? 22.307 51.446 20.076 1.00 29.32 1398 LEU A CA 1
ATOM 983 C C . LEU A 1 79 ? 22.297 50.589 18.824 1.00 32.14 1398 LEU A C 1
ATOM 984 O O . LEU A 1 79 ? 23.073 49.634 18.716 1.00 37.81 1398 LEU A O 1
ATOM 1000 N N . TRP A 1 80 ? 21.436 50.924 17.876 1.00 34.71 1399 TRP A N 1
ATOM 1001 C CA . TRP A 1 80 ? 21.327 50.185 16.624 1.00 38.16 1399 TRP A CA 1
ATOM 1002 C C . TRP A 1 80 ? 22.172 50.858 15.554 1.00 40.20 1399 TRP A C 1
ATOM 1003 O O . TRP A 1 80 ? 22.016 52.055 15.293 1.00 41.12 1399 TRP A O 1
ATOM 1024 N N . ILE A 1 81 ? 23.046 50.083 14.915 1.00 40.78 1400 ILE A N 1
ATOM 1025 C CA . ILE A 1 81 ? 23.868 50.587 13.826 1.00 47.06 1400 ILE A CA 1
ATOM 1026 C C . ILE A 1 81 ? 23.869 49.557 12.708 1.00 46.70 1400 ILE A C 1
ATOM 1027 O O . ILE A 1 81 ? 23.558 48.380 12.910 1.00 47.19 1400 ILE A O 1
ATOM 1043 N N . ASN A 1 82 ? 24.230 50.017 11.517 1.00 50.20 1401 ASN A N 1
ATOM 1044 C CA . ASN A 1 82 ? 24.316 49.146 10.359 1.00 65.16 1401 ASN A CA 1
ATOM 1045 C C . ASN A 1 82 ? 25.694 48.494 10.308 1.00 69.65 1401 ASN A C 1
ATOM 1046 O O . ASN A 1 82 ? 26.615 48.863 11.044 1.00 67.68 1401 ASN A O 1
ATOM 1057 N N . SER A 1 83 ? 25.820 47.487 9.438 1.00 63.78 1402 SER A N 1
ATOM 1058 C CA . SER A 1 83 ? 27.068 46.740 9.355 1.00 61.86 1402 SER A CA 1
ATOM 1059 C C . SER A 1 83 ? 28.249 47.661 9.074 1.00 61.39 1402 SER A C 1
ATOM 1060 O O . SER A 1 83 ? 29.325 47.494 9.658 1.00 60.93 1402 SER A O 1
ATOM 1068 N N . GLU A 1 84 ? 28.068 48.645 8.187 1.00 76.06 1403 GLU A N 1
ATOM 1069 C CA . GLU A 1 84 ? 29.173 49.529 7.827 1.00 86.97 1403 GLU A CA 1
ATOM 1070 C C . GLU A 1 84 ? 29.624 50.372 9.015 1.00 86.93 1403 GLU A C 1
ATOM 1071 O O . GLU A 1 84 ? 30.830 50.552 9.234 1.00 81.52 1403 GLU A O 1
ATOM 1083 N N . GLU A 1 85 ? 28.676 50.883 9.803 1.00 74.05 1404 GLU A N 1
ATOM 1084 C CA . GLU A 1 85 ? 29.022 51.760 10.913 1.00 66.72 1404 GLU A CA 1
ATOM 1085 C C . GLU A 1 85 ? 29.905 51.072 11.945 1.00 62.78 1404 GLU A C 1
ATOM 1086 O O . GLU A 1 85 ? 30.584 51.759 12.715 1.00 67.07 1404 GLU A O 1
ATOM 1098 N N . PHE A 1 86 ? 29.928 49.737 11.970 1.00 63.86 1405 PHE A N 1
ATOM 1099 C CA . PHE A 1 86 ? 30.818 49.024 12.877 1.00 64.58 1405 PHE A CA 1
ATOM 1100 C C . PHE A 1 86 ? 32.290 49.328 12.608 1.00 71.29 1405 PHE A C 1
ATOM 1101 O O . PHE A 1 86 ? 33.137 49.040 13.461 1.00 68.04 1405 PHE A O 1
ATOM 1118 N N . GLU A 1 87 ? 32.618 49.886 11.444 1.00 77.30 1406 GLU A N 1
ATOM 1119 C CA . GLU A 1 87 ? 34.016 50.115 11.102 1.00 81.74 1406 GLU A CA 1
ATOM 1120 C C . GLU A 1 87 ? 34.579 51.399 11.697 1.00 83.25 1406 GLU A C 1
ATOM 1121 O O . GLU A 1 87 ? 35.798 51.504 11.854 1.00 85.93 1406 GLU A O 1
ATOM 1133 N N . ASP A 1 88 ? 33.734 52.371 12.035 1.00 80.81 1407 ASP A N 1
ATOM 1134 C CA . ASP A 1 88 ? 34.191 53.641 12.601 1.00 77.45 1407 ASP A CA 1
ATOM 1135 C C . ASP A 1 88 ? 33.560 53.799 13.983 1.00 61.80 1407 ASP A C 1
ATOM 1136 O O . ASP A 1 88 ? 32.553 54.490 14.151 1.00 59.12 1407 ASP A O 1
ATOM 1145 N N . LEU A 1 89 ? 34.168 53.148 14.975 1.00 54.65 1408 LEU A N 1
ATOM 1146 C CA . LEU A 1 89 ? 33.681 53.240 16.344 1.00 53.72 1408 LEU A CA 1
ATOM 1147 C C . LEU A 1 89 ? 33.893 54.632 16.922 1.00 51.01 1408 LEU A C 1
ATOM 1148 O O . LEU A 1 89 ? 33.085 55.095 17.740 1.00 50.47 1408 LEU A O 1
ATOM 1164 N N . ASP A 1 90 ? 34.971 55.308 16.517 1.00 46.25 1409 ASP A N 1
ATOM 1165 C CA . ASP A 1 90 ? 35.222 56.664 16.991 1.00 51.23 1409 ASP A CA 1
ATOM 1166 C C . ASP A 1 90 ? 34.034 57.572 16.697 1.00 39.62 1409 ASP A C 1
ATOM 1167 O O . ASP A 1 90 ? 33.608 58.355 17.551 1.00 39.64 1409 ASP A O 1
ATOM 1176 N N . GLU A 1 91 ? 33.497 57.484 15.480 1.00 42.29 1410 GLU A N 1
ATOM 1177 C CA . GLU A 1 91 ? 32.393 58.346 15.092 1.00 49.04 1410 GLU A CA 1
ATOM 1178 C C . GLU A 1 91 ? 31.152 58.037 15.916 1.00 44.55 1410 GLU A C 1
ATOM 1179 O O . GLU A 1 91 ? 30.413 58.945 16.295 1.00 42.84 1410 GLU A O 1
ATOM 1191 N N . ILE A 1 92 ? 30.899 56.759 16.193 1.00 45.51 1411 ILE A N 1
ATOM 1192 C CA . ILE A 1 92 ? 29.738 56.396 16.994 1.00 48.85 1411 ILE A CA 1
ATOM 1193 C C . ILE A 1 92 ? 29.881 56.951 18.404 1.00 44.40 1411 ILE A C 1
ATOM 1194 O O . ILE A 1 92 ? 28.913 57.453 18.993 1.00 39.58 1411 ILE A O 1
ATOM 1210 N N . VAL A 1 93 ? 31.089 56.862 18.975 1.00 38.34 1412 VAL A N 1
ATOM 1211 C CA . VAL A 1 93 ? 31.329 57.462 20.283 1.00 38.55 1412 VAL A CA 1
ATOM 1212 C C . VAL A 1 93 ? 31.025 58.953 20.242 1.00 34.84 1412 VAL A C 1
ATOM 1213 O O . VAL A 1 93 ? 30.242 59.470 21.052 1.00 33.58 1412 VAL A O 1
ATOM 1226 N N . ALA A 1 94 ? 31.627 59.661 19.282 1.00 35.60 1413 ALA A N 1
ATOM 1227 C CA . ALA A 1 94 ? 31.420 61.103 19.184 1.00 38.74 1413 ALA A CA 1
ATOM 1228 C C . ALA A 1 94 ? 29.944 61.441 19.000 1.00 34.28 1413 ALA A C 1
ATOM 1229 O O . ALA A 1 94 ? 29.442 62.419 19.564 1.00 35.96 1413 ALA A O 1
ATOM 1236 N N . ARG A 1 95 ? 29.224 60.630 18.232 1.00 35.36 1414 ARG A N 1
ATOM 1237 C CA . ARG A 1 95 ? 27.857 60.974 17.861 1.00 34.63 1414 ARG A CA 1
ATOM 1238 C C . ARG A 1 95 ? 26.877 60.704 18.990 1.00 29.05 1414 ARG A C 1
ATOM 1239 O O . ARG A 1 95 ? 25.967 61.507 19.221 1.00 33.77 1414 ARG A O 1
ATOM 1260 N N . TYR A 1 96 ? 27.049 59.606 19.719 1.00 28.31 1415 TYR A N 1
ATOM 1261 C CA . TYR A 1 96 ? 26.065 59.200 20.712 1.00 25.89 1415 TYR A CA 1
ATOM 1262 C C . TYR A 1 96 ? 26.539 59.334 22.145 1.00 27.87 1415 TYR A C 1
ATOM 1263 O O . TYR A 1 96 ? 25.778 59.835 22.998 1.00 26.40 1415 TYR A O 1
ATOM 1281 N N . VAL A 1 97 ? 27.764 58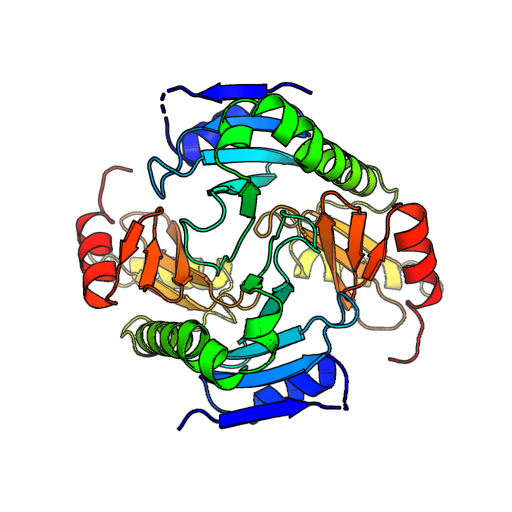.906 22.454 1.00 23.53 1416 VAL A N 1
ATOM 1282 C CA . VAL A 1 97 ? 28.177 58.836 23.862 1.00 24.31 1416 VAL A CA 1
ATOM 1283 C C . VAL A 1 97 ? 28.600 60.211 24.380 1.00 21.37 1416 VAL A C 1
ATOM 1284 O O . VAL A 1 97 ? 28.164 60.648 25.453 1.00 26.53 1416 VAL A O 1
ATOM 1297 N N . GLN A 1 98 ? 29.430 60.922 23.619 1.00 22.44 1417 GLN A N 1
ATOM 1298 C CA . GLN A 1 98 ? 29.950 62.206 24.077 1.00 24.57 1417 GLN A CA 1
ATOM 1299 C C . GLN A 1 98 ? 28.855 63.176 24.484 1.00 20.69 1417 GLN A C 1
ATOM 1300 O O . GLN A 1 98 ? 28.980 63.804 25.553 1.00 22.55 1417 GLN A O 1
ATOM 1314 N N . PRO A 1 99 ? 27.792 63.382 23.699 1.00 24.96 1418 PRO A N 1
ATOM 1315 C CA . PRO A 1 99 ? 26.706 64.262 24.180 1.00 20.37 1418 PRO A CA 1
ATOM 1316 C C . PRO A 1 99 ? 26.044 63.744 25.438 1.00 19.86 1418 PRO A C 1
ATOM 1317 O O . PRO A 1 99 ? 25.702 64.549 26.322 1.00 22.36 1418 PRO A O 1
ATOM 1328 N N . MET A 1 100 ? 25.835 62.429 25.566 1.00 21.24 1419 MET A N 1
ATOM 1329 C CA . MET A 1 100 ? 25.200 61.943 26.792 1.00 25.25 1419 MET A CA 1
ATOM 1330 C C . MET A 1 100 ? 26.102 62.167 27.996 1.00 20.25 1419 MET A C 1
ATOM 1331 O O . MET A 1 100 ? 25.641 62.535 29.083 1.00 21.29 1419 MET A O 1
ATOM 1345 N N . ALA A 1 101 ? 27.408 61.972 27.825 1.00 18.99 1420 ALA A N 1
ATOM 1346 C CA . ALA A 1 101 ? 28.322 62.229 28.930 1.00 25.87 1420 ALA A CA 1
ATOM 1347 C C . ALA A 1 101 ? 28.293 63.698 29.316 1.00 23.17 1420 ALA A C 1
ATOM 1348 O O . ALA A 1 101 ? 28.338 64.037 30.507 1.00 22.16 1420 ALA A O 1
ATOM 1355 N N . SER A 1 102 ? 28.167 64.592 28.327 1.00 20.21 1421 SER A N 1
ATOM 1356 C CA . SER A 1 102 ? 28.082 66.019 28.644 1.00 23.14 1421 SER A CA 1
ATOM 1357 C C . SER A 1 102 ? 26.792 66.360 29.393 1.00 21.80 1421 SER A C 1
ATOM 1358 O O . SER A 1 102 ? 26.812 67.133 30.358 1.00 21.78 1421 SER A O 1
ATOM 1366 N N . PHE A 1 103 ? 25.654 65.799 28.971 1.00 20.91 1422 PHE A N 1
ATOM 1367 C CA . PHE A 1 103 ? 24.401 66.048 29.688 1.00 20.18 1422 PHE A CA 1
ATOM 1368 C C . PHE A 1 103 ? 24.460 65.505 31.115 1.00 20.35 1422 PHE A C 1
ATOM 1369 O O . PHE A 1 103 ? 23.974 66.145 32.068 1.00 18.48 1422 PHE A O 1
ATOM 1386 N N . ALA A 1 104 ? 25.071 64.332 31.279 1.00 21.98 1423 ALA A N 1
ATOM 1387 C CA . ALA A 1 104 ? 25.258 63.771 32.609 1.00 20.39 1423 ALA A CA 1
ATOM 1388 C C . ALA A 1 104 ? 26.072 64.713 33.476 1.00 19.56 1423 ALA A C 1
ATOM 1389 O O . ALA A 1 104 ? 25.713 64.948 34.638 1.00 24.57 1423 ALA A O 1
ATOM 1396 N N . ARG A 1 105 ? 27.160 65.272 32.930 1.00 22.89 1424 ARG A N 1
ATOM 1397 C CA . ARG A 1 105 ? 27.953 66.251 33.678 1.00 26.98 1424 ARG A CA 1
ATOM 1398 C C . ARG A 1 105 ? 27.132 67.489 34.025 1.00 24.46 1424 ARG A C 1
ATOM 1399 O O . ARG A 1 105 ? 27.340 68.090 35.092 1.00 25.63 1424 ARG A O 1
ATOM 1420 N N . ASP A 1 106 ? 26.212 67.896 33.142 1.00 21.79 1425 ASP A N 1
ATOM 1421 C CA . ASP A 1 106 ? 25.329 69.013 33.469 1.00 24.56 1425 ASP A CA 1
ATOM 1422 C C . ASP A 1 106 ? 24.519 68.714 34.727 1.00 25.70 1425 ASP A C 1
ATOM 1423 O O . ASP A 1 106 ? 24.215 69.611 35.533 1.00 24.03 1425 ASP A O 1
ATOM 1432 N N . LEU A 1 107 ? 24.107 67.467 34.883 1.00 23.50 1426 LEU A N 1
ATOM 1433 C CA . LEU A 1 107 ? 23.363 67.100 36.090 1.00 22.05 1426 LEU A CA 1
ATOM 1434 C C . LEU A 1 107 ? 24.293 66.969 37.290 1.00 26.47 1426 LEU A C 1
ATOM 1435 O O . LEU A 1 107 ? 23.928 67.341 38.414 1.00 21.93 1426 LEU A O 1
ATOM 1451 N N . LEU A 1 108 ? 25.495 66.443 37.079 1.00 22.85 1427 LEU A N 1
ATOM 1452 C CA . LEU A 1 108 ? 26.455 66.314 38.178 1.00 33.34 1427 LEU A CA 1
ATOM 1453 C C . LEU A 1 108 ? 26.860 67.670 38.744 1.00 26.02 1427 LEU A C 1
ATOM 1454 O O . LEU A 1 108 ? 27.144 67.791 39.947 1.00 28.92 1427 LEU A O 1
ATOM 1470 N N . ASN A 1 109 ? 26.882 68.704 37.912 1.00 28.26 1428 ASN A N 1
ATOM 1471 C CA . ASN A 1 109 ? 27.269 70.032 38.371 1.00 35.16 1428 ASN A CA 1
ATOM 1472 C C . ASN A 1 109 ? 26.090 70.881 38.830 1.00 29.17 1428 ASN A C 1
ATOM 1473 O O . ASN A 1 109 ? 26.294 72.026 39.260 1.00 27.94 1428 ASN A O 1
ATOM 1484 N N . HIS A 1 110 ? 24.879 70.346 38.783 1.00 25.00 1429 HIS A N 1
ATOM 1485 C CA . HIS A 1 110 ? 23.717 71.084 39.254 1.00 25.01 1429 HIS A CA 1
ATOM 1486 C C . HIS A 1 110 ? 23.810 71.333 40.760 1.00 25.56 1429 HIS A C 1
ATOM 1487 O O . HIS A 1 110 ? 24.271 70.483 41.525 1.00 26.51 1429 HIS A O 1
ATOM 1501 N N . LYS A 1 111 ? 23.358 72.504 41.192 1.00 26.53 1430 LYS A N 1
ATOM 1502 C CA . LYS A 1 111 ? 23.525 72.887 42.590 1.00 32.95 1430 LYS A CA 1
ATOM 1503 C C . LYS A 1 111 ? 22.840 71.915 43.544 1.00 31.56 1430 LYS A C 1
ATOM 1504 O O . LYS A 1 111 ? 23.258 71.784 44.701 1.00 28.40 1430 LYS A O 1
ATOM 1523 N N . TYR A 1 112 ? 21.788 71.224 43.096 1.00 26.09 1431 TYR A N 1
ATOM 1524 C CA . TYR A 1 112 ? 21.080 70.300 43.981 1.00 26.30 1431 TYR A CA 1
ATOM 1525 C C . TYR A 1 112 ? 21.333 68.845 43.610 1.00 26.16 1431 TYR A C 1
ATOM 1526 O O . TYR A 1 112 ? 20.518 67.971 43.901 1.00 26.23 1431 TYR A O 1
ATOM 1544 N N . TYR A 1 113 ? 22.469 68.560 42.982 1.00 26.06 1432 TYR A N 1
ATOM 1545 C CA . TYR A 1 113 ? 22.851 67.174 42.801 1.00 26.10 1432 TYR A CA 1
ATOM 1546 C C . TYR A 1 113 ? 23.241 66.554 44.142 1.00 26.82 1432 TYR A C 1
ATOM 1547 O O . TYR A 1 113 ? 23.952 67.172 44.945 1.00 27.28 1432 TYR A O 1
ATOM 1565 N N . GLN A 1 114 ? 22.770 65.329 44.380 1.00 27.79 1433 GLN A N 1
ATOM 1566 C CA . GLN A 1 114 ? 23.086 64.559 45.574 1.00 32.17 1433 GLN A CA 1
ATOM 1567 C C . GLN A 1 114 ? 23.280 63.097 45.201 1.00 36.34 1433 GLN A C 1
ATOM 1568 O O . GLN A 1 114 ? 22.526 62.549 44.395 1.00 29.98 1433 GLN A O 1
ATOM 1582 N N . ASP A 1 115 ? 24.280 62.462 45.813 1.00 33.24 1434 ASP A N 1
ATOM 1583 C CA . ASP A 1 115 ? 24.569 61.062 45.510 1.00 36.58 1434 ASP A CA 1
ATOM 1584 C C . ASP A 1 115 ? 23.452 60.150 45.999 1.00 31.96 1434 ASP A C 1
ATOM 1585 O O . ASP A 1 115 ? 23.013 59.250 45.275 1.00 34.13 1434 ASP A O 1
ATOM 1594 N N . CYS A 1 116 ? 22.987 60.361 47.230 1.00 32.71 1435 CYS A N 1
ATOM 1595 C CA . CYS A 1 116 ? 21.959 59.520 47.845 1.00 39.65 1435 CYS A CA 1
ATOM 1596 C C . CYS A 1 116 ? 22.261 58.033 47.652 1.00 43.08 1435 CYS A C 1
ATOM 1597 O O . CYS A 1 116 ? 21.396 57.234 47.282 1.00 43.00 1435 CYS A O 1
ATOM 1605 N N . SER A 1 117 ? 23.505 57.661 47.915 1.00 48.70 1436 SER A N 1
ATOM 1606 C CA . SER A 1 117 ? 23.930 56.264 47.895 1.00 44.49 1436 SER A CA 1
ATOM 1607 C C . SER A 1 117 ? 23.521 55.581 46.585 1.00 42.85 1436 SER A C 1
ATOM 1608 O O . SER A 1 117 ? 22.828 54.567 46.568 1.00 43.75 1436 SER A O 1
ATOM 1616 N N . GLY A 1 118 ? 23.956 56.177 45.479 1.00 43.94 1437 GLY A N 1
ATOM 1617 C CA . GLY A 1 118 ? 23.705 55.579 44.184 1.00 39.35 1437 GLY A CA 1
ATOM 1618 C C . GLY A 1 118 ? 22.273 55.682 43.729 1.00 36.56 1437 GLY A C 1
ATOM 1619 O O . GLY A 1 118 ? 21.777 54.785 43.037 1.00 40.80 1437 GLY A O 1
ATOM 1623 N N . GLY A 1 119 ? 21.584 56.748 44.109 1.00 31.05 1438 GLY A N 1
ATOM 1624 C CA . GLY A 1 119 ? 20.195 56.896 43.712 1.00 35.55 1438 GLY A CA 1
ATOM 1625 C C . GLY A 1 119 ? 19.264 55.985 44.484 1.00 37.58 1438 GLY A C 1
ATOM 1626 O O . GLY A 1 119 ? 18.331 55.415 43.901 1.00 38.32 1438 GLY A O 1
ATOM 1630 N N . ASP A 1 120 ? 19.504 55.818 45.778 1.00 35.25 1439 ASP A N 1
ATOM 1631 C CA . ASP A 1 120 ? 18.582 55.066 46.616 1.00 31.92 1439 ASP A CA 1
ATOM 1632 C C . ASP A 1 120 ? 17.327 55.896 46.874 1.00 31.18 1439 ASP A C 1
ATOM 1633 O O . ASP A 1 120 ? 17.398 56.970 47.474 1.00 30.97 1439 ASP A O 1
ATOM 1642 N N . ARG A 1 121 ? 16.173 55.390 46.437 1.00 31.61 1440 ARG A N 1
ATOM 1643 C CA . ARG A 1 121 ? 14.942 56.169 46.552 1.00 32.00 1440 ARG A CA 1
ATOM 1644 C C . ARG A 1 121 ? 14.653 56.523 48.003 1.00 33.60 1440 ARG A C 1
ATOM 1645 O O . ARG A 1 121 ? 14.202 57.634 48.300 1.00 33.17 1440 ARG A O 1
ATOM 1666 N N . LYS A 1 122 ? 14.935 55.601 48.924 1.00 41.53 1441 LYS A N 1
ATOM 1667 C CA . LYS A 1 122 ? 14.632 55.842 50.331 1.00 47.48 1441 LYS A CA 1
ATOM 1668 C C . LYS A 1 122 ? 15.519 56.934 50.908 1.00 38.64 1441 LYS A C 1
ATOM 1669 O O . LYS A 1 122 ? 15.048 57.781 51.680 1.00 37.57 1441 LYS A O 1
ATOM 1688 N N . LYS A 1 123 ? 16.802 56.934 50.543 1.00 32.92 1442 LYS A N 1
ATOM 1689 C CA . LYS A 1 123 ? 17.700 57.996 50.970 1.00 32.41 1442 LYS A CA 1
ATOM 1690 C C . LYS A 1 123 ? 17.207 59.349 50.475 1.00 35.82 1442 LYS A C 1
ATOM 1691 O O . LYS A 1 123 ? 17.198 60.342 51.220 1.00 32.65 1442 LYS A O 1
ATOM 1710 N N . LEU A 1 124 ? 16.792 59.408 49.210 1.00 29.31 1443 LEU A N 1
ATOM 1711 C CA . LEU A 1 124 ? 16.324 60.663 48.647 1.00 26.24 1443 LEU A CA 1
ATOM 1712 C C . LEU A 1 124 ? 15.042 61.133 49.331 1.00 26.49 1443 LEU A C 1
ATOM 1713 O O . LEU A 1 124 ? 14.899 62.320 49.636 1.00 29.23 1443 LEU A O 1
ATOM 1729 N N . GLU A 1 125 ? 14.116 60.210 49.616 1.00 31.60 1444 GLU A N 1
ATOM 1730 C CA . GLU A 1 125 ? 12.901 60.585 50.332 1.00 28.13 1444 GLU A CA 1
ATOM 1731 C C . GLU A 1 125 ? 13.222 61.118 51.725 1.00 31.40 1444 GLU A C 1
ATOM 1732 O O . GLU A 1 125 ? 12.623 62.107 52.175 1.00 29.20 1444 GLU A O 1
ATOM 1744 N N . GLU A 1 126 ? 14.144 60.468 52.434 1.00 38.49 1445 GLU A N 1
ATOM 1745 C CA . GLU A 1 126 ? 14.517 60.949 53.760 1.00 41.62 1445 GLU A CA 1
ATOM 1746 C C . GLU A 1 126 ? 15.123 62.342 53.677 1.00 31.22 1445 GLU A C 1
ATOM 1747 O O . GLU A 1 126 ? 14.816 63.213 54.499 1.00 35.50 1445 GLU A O 1
ATOM 1759 N N . LEU A 1 127 ? 16.001 62.567 52.702 1.00 30.13 1446 LEU A N 1
ATOM 1760 C CA . LEU A 1 127 ? 16.596 63.887 52.538 1.00 29.33 1446 LEU A CA 1
ATOM 1761 C C . LEU A 1 127 ? 15.526 64.936 52.258 1.00 28.05 1446 LEU A C 1
ATOM 1762 O O . LEU A 1 127 ? 15.557 66.040 52.813 1.00 28.92 1446 LEU A O 1
ATOM 1778 N N . LEU A 1 128 ? 14.580 64.611 51.386 1.00 26.30 1447 LEU A N 1
ATOM 1779 C CA . LEU A 1 128 ? 13.501 65.535 51.074 1.00 25.89 1447 LEU A CA 1
ATOM 1780 C C . LEU A 1 128 ? 12.691 65.870 52.314 1.00 26.48 1447 LEU A C 1
ATOM 1781 O O . LEU A 1 128 ? 12.379 67.033 52.563 1.00 29.38 1447 LEU A O 1
ATOM 1797 N N . ILE A 1 129 ? 12.311 64.855 53.093 1.00 28.76 1448 ILE A N 1
ATOM 1798 C CA . ILE A 1 129 ? 11.497 65.097 54.281 1.00 32.36 1448 ILE A CA 1
ATOM 1799 C C . ILE A 1 129 ? 12.262 65.952 55.285 1.00 33.25 1448 ILE A C 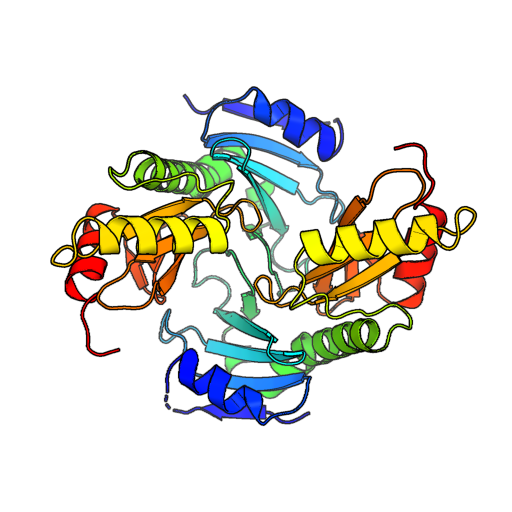1
ATOM 1800 O O . ILE A 1 129 ? 11.721 66.907 55.858 1.00 34.41 1448 ILE A O 1
ATOM 1816 N N . LYS A 1 130 ? 13.530 65.606 55.529 1.00 31.61 1449 LYS A N 1
ATOM 1817 C CA . LYS A 1 130 ? 14.372 66.400 56.420 1.00 36.96 1449 LYS A CA 1
ATOM 1818 C C . LYS A 1 130 ? 14.445 67.857 55.970 1.00 34.11 1449 LYS A C 1
ATOM 1819 O O . LYS A 1 130 ? 14.246 68.787 56.771 1.00 34.61 1449 LYS A O 1
ATOM 1838 N N . THR A 1 131 ? 14.708 68.076 54.685 1.00 34.90 1450 THR A N 1
ATOM 1839 C CA . THR A 1 131 ? 14.850 69.435 54.182 1.00 37.38 1450 THR A CA 1
ATOM 1840 C C . THR A 1 131 ? 13.529 70.182 54.257 1.00 34.37 1450 THR A C 1
ATOM 1841 O O . THR A 1 131 ? 13.508 71.390 54.526 1.00 39.61 1450 THR A O 1
ATOM 1852 N N . LYS A 1 132 ? 12.415 69.484 54.023 1.00 32.82 1451 LYS A N 1
ATOM 1853 C CA . LYS A 1 132 ? 11.107 70.134 54.097 1.00 32.15 1451 LYS A CA 1
ATOM 1854 C C . LYS A 1 132 ? 10.766 70.529 55.525 1.00 35.27 1451 LYS A C 1
ATOM 1855 O O . LYS A 1 132 ? 10.173 71.588 55.760 1.00 37.83 1451 LYS A O 1
ATOM 1874 N N . LYS A 1 133 ? 11.138 69.698 56.498 1.00 38.02 1452 LYS A N 1
ATOM 1875 C CA . LYS A 1 133 ? 10.899 70.059 57.888 1.00 39.87 1452 LYS A CA 1
ATOM 1876 C C . LYS A 1 133 ? 11.786 71.221 58.319 1.00 40.64 1452 LYS A C 1
ATOM 1877 O O . LYS A 1 133 ? 11.386 72.026 59.168 1.00 42.30 1452 LYS A O 1
ATOM 1896 N N . GLU A 1 134 ? 12.990 71.322 57.761 1.00 39.39 1453 GLU A N 1
ATOM 1897 C CA . GLU A 1 134 ? 13.850 72.446 58.110 1.00 44.17 1453 GLU A CA 1
ATOM 1898 C C . GLU A 1 134 ? 13.298 73.756 57.557 1.00 41.78 1453 GLU A C 1
ATOM 1899 O O . GLU A 1 134 ? 13.365 74.788 58.230 1.00 45.10 1453 GLU A O 1
ATOM 1911 N N . LYS A 1 135 ? 12.754 73.743 56.334 1.00 32.82 1454 LYS A N 1
ATOM 1912 C CA . LYS A 1 135 ? 12.231 74.950 55.694 1.00 30.51 1454 LYS A CA 1
ATOM 1913 C C . LYS A 1 135 ? 10.878 74.655 55.065 1.00 31.40 1454 LYS A C 1
ATOM 1914 O O . LYS A 1 135 ? 10.785 74.360 53.866 1.00 34.15 1454 LYS A O 1
ATOM 1933 N N . PRO A 1 136 ? 9.797 74.744 55.841 1.00 40.98 1455 PRO A N 1
ATOM 1934 C CA . PRO A 1 136 ? 8.475 74.336 55.322 1.00 40.60 1455 PRO A CA 1
ATOM 1935 C C . PRO A 1 136 ? 7.993 75.105 54.100 1.00 36.48 1455 PRO A C 1
ATOM 1936 O O . PRO A 1 136 ? 7.253 74.537 53.281 1.00 35.55 1455 PRO A O 1
ATOM 1947 N N . THR A 1 137 ? 8.328 76.387 53.966 1.00 31.98 1456 THR A N 1
ATOM 1948 C CA . THR A 1 137 ? 7.804 77.181 52.857 1.00 30.20 1456 THR A CA 1
ATOM 1949 C C . THR A 1 137 ? 8.582 76.974 51.567 1.00 34.04 1456 THR A C 1
ATOM 1950 O O . THR A 1 137 ? 8.164 77.489 50.530 1.00 35.94 1456 THR A O 1
ATOM 1961 N N . PHE A 1 138 ? 9.681 76.225 51.611 1.00 34.19 1457 PHE A N 1
ATOM 1962 C CA . PHE A 1 138 ? 10.545 75.975 50.466 1.00 32.56 1457 PHE A CA 1
ATOM 1963 C C . PHE A 1 138 ? 10.197 74.623 49.867 1.00 34.80 1457 PHE A C 1
ATOM 1964 O O . PHE A 1 138 ? 9.810 73.696 50.583 1.00 37.22 1457 PHE A O 1
ATOM 1981 N N . ILE A 1 139 ? 10.284 74.530 48.546 1.00 28.14 1458 ILE A N 1
ATOM 1982 C CA . ILE A 1 139 ? 10.089 73.252 47.869 1.00 25.74 1458 ILE A CA 1
ATOM 1983 C C . ILE A 1 139 ? 11.453 72.653 47.573 1.00 26.42 1458 ILE A C 1
ATOM 1984 O O . ILE A 1 139 ? 12.105 73.062 46.603 1.00 30.15 1458 ILE A O 1
ATOM 2000 N N . PRO A 1 140 ? 11.921 71.686 48.355 1.00 26.20 1459 PRO A N 1
ATOM 2001 C CA . PRO A 1 140 ? 13.224 71.090 48.070 1.00 27.61 1459 PRO A CA 1
ATOM 2002 C C . PRO A 1 140 ? 13.132 70.157 46.878 1.00 31.73 1459 PRO A C 1
ATOM 2003 O O . PRO A 1 140 ? 12.100 69.530 46.622 1.00 26.33 1459 PRO A O 1
ATOM 2014 N N . TYR A 1 141 ? 14.239 70.099 46.136 1.00 22.51 1460 TYR A N 1
ATOM 2015 C CA . TYR A 1 141 ? 14.385 69.100 45.088 1.00 22.01 1460 TYR A CA 1
ATOM 2016 C C . TYR A 1 141 ? 15.862 68.770 44.950 1.00 23.33 1460 TYR A C 1
ATOM 2017 O O . TYR A 1 141 ? 16.738 69.612 45.172 1.00 22.46 1460 TYR A O 1
ATOM 2035 N N . PHE A 1 142 ? 16.113 67.517 44.612 1.00 23.55 1461 PHE A N 1
ATOM 2036 C CA . PHE A 1 142 ? 17.465 66.990 44.462 1.00 22.09 1461 PHE A CA 1
ATOM 2037 C C . PHE A 1 142 ? 17.467 66.038 43.279 1.00 23.77 1461 PHE A C 1
ATOM 2038 O O . PHE A 1 142 ? 16.430 65.480 42.915 1.00 24.11 1461 PHE A O 1
ATOM 2055 N N . ILE A 1 143 ? 18.626 65.887 42.658 1.00 20.90 1462 ILE A N 1
ATOM 2056 C CA . ILE A 1 143 ? 18.798 64.976 41.536 1.00 20.53 1462 ILE A CA 1
ATOM 2057 C C . ILE A 1 143 ? 19.960 64.041 41.845 1.00 27.06 1462 ILE A C 1
ATOM 2058 O O . ILE A 1 143 ? 20.976 64.464 42.409 1.00 31.74 1462 ILE A O 1
ATOM 2074 N N . CYS A 1 144 ? 19.788 62.756 41.507 1.00 22.92 1463 CYS A N 1
ATOM 2075 C CA . CYS A 1 144 ? 20.727 61.714 41.879 1.00 22.90 1463 CYS A CA 1
ATOM 2076 C C . CYS A 1 144 ? 20.889 60.714 40.744 1.00 24.04 1463 CYS A C 1
ATOM 2077 O O . CYS A 1 144 ? 19.902 60.305 40.138 1.00 24.90 1463 CYS A O 1
ATOM 2085 N N . ALA A 1 145 ? 22.115 60.274 40.488 1.00 25.56 1464 ALA A N 1
ATOM 2086 C CA . ALA A 1 145 ? 22.313 59.262 39.450 1.00 21.67 1464 ALA A CA 1
ATOM 2087 C C . ALA A 1 145 ? 21.825 57.904 39.938 1.00 24.31 1464 ALA A C 1
ATOM 2088 O O . ALA A 1 145 ? 22.070 57.521 41.077 1.00 27.66 1464 ALA A O 1
ATOM 2095 N N . CYS A 1 146 ? 21.097 57.184 39.068 1.00 25.17 1465 CYS A N 1
ATOM 2096 C CA . CYS A 1 146 ? 20.652 55.835 39.394 1.00 26.19 1465 CYS A CA 1
ATOM 2097 C C . CYS A 1 146 ? 21.761 54.836 39.085 1.00 27.66 1465 CYS A C 1
ATOM 2098 O O . CYS A 1 146 ? 22.143 54.687 37.918 1.00 26.83 1465 CYS A O 1
ATOM 2106 N N . LYS A 1 147 ? 22.262 54.142 40.114 1.00 31.80 1466 LYS A N 1
ATOM 2107 C CA . LYS A 1 147 ? 23.325 53.167 39.886 1.00 26.36 1466 LYS A CA 1
ATOM 2108 C C . LYS A 1 147 ? 22.795 51.925 39.191 1.00 28.49 1466 LYS A C 1
ATOM 2109 O O . LYS A 1 147 ? 23.512 51.307 38.400 1.00 27.75 1466 LYS A O 1
ATOM 2128 N N . GLU A 1 148 ? 21.545 51.540 39.459 1.00 27.57 1467 GLU A N 1
ATOM 2129 C CA . GLU A 1 148 ? 21.000 50.327 38.849 1.00 41.11 1467 GLU A CA 1
ATOM 2130 C C . GLU A 1 148 ? 20.355 50.588 37.494 1.00 37.10 1467 GLU A C 1
ATOM 2131 O O . GLU A 1 148 ? 19.970 49.634 36.807 1.00 35.09 1467 GLU A O 1
ATOM 2143 N N . LEU A 1 149 ? 20.233 51.852 37.098 1.00 29.56 1468 LEU A N 1
ATOM 2144 C CA . LEU A 1 149 ? 19.752 52.254 35.778 1.00 37.41 1468 LEU A CA 1
ATOM 2145 C C . LEU A 1 149 ? 20.715 53.301 35.233 1.00 33.06 1468 LEU A C 1
ATOM 2146 O O . LEU A 1 149 ? 20.393 54.495 35.207 1.00 22.25 1468 LEU A O 1
ATOM 2162 N N . PRO A 1 150 ? 21.918 52.894 34.830 1.00 31.94 1469 PRO A N 1
ATOM 2163 C CA . PRO A 1 150 ? 22.916 53.875 34.377 1.00 27.99 1469 PRO A CA 1
ATOM 2164 C C . PRO A 1 150 ? 22.380 54.714 33.225 1.00 20.95 1469 PRO A C 1
ATOM 2165 O O . PRO A 1 150 ? 21.905 54.194 32.217 1.00 28.62 1469 PRO A O 1
ATOM 2176 N N . GLY A 1 151 ? 22.489 56.016 33.368 1.00 22.92 1470 GLY A N 1
ATOM 2177 C CA . GLY A 1 151 ? 21.955 56.937 32.415 1.00 22.91 1470 GLY A CA 1
ATOM 2178 C C . GLY A 1 151 ? 20.662 57.580 32.858 1.00 20.73 1470 GLY A C 1
ATOM 2179 O O . GLY A 1 151 ? 20.277 58.619 32.309 1.00 20.80 1470 GLY A O 1
ATOM 2183 N N . LYS A 1 152 ? 20.012 57.007 33.861 1.00 21.08 1471 LYS A N 1
ATOM 2184 C CA . LYS A 1 152 ? 18.814 57.585 34.445 1.00 22.90 1471 LYS A CA 1
ATOM 2185 C C . LYS A 1 152 ? 19.153 58.239 35.772 1.00 21.66 1471 LYS A C 1
ATOM 2186 O O . LYS A 1 152 ? 20.059 57.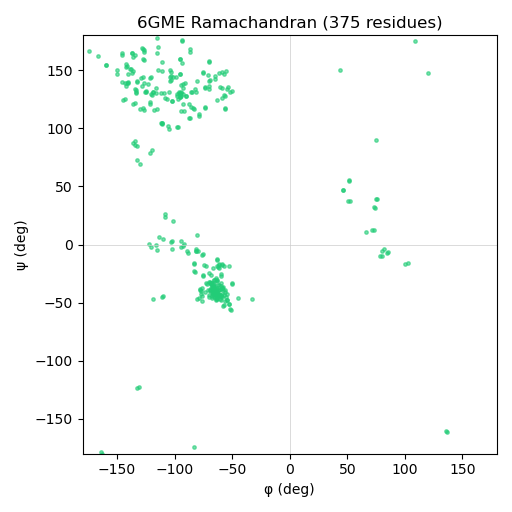809 36.491 1.00 20.82 1471 LYS A O 1
ATOM 2205 N N . PHE A 1 153 ? 18.416 59.294 36.075 1.00 19.87 1472 PHE A N 1
ATOM 2206 C CA . PHE A 1 153 ? 18.586 60.078 37.289 1.00 23.07 1472 PHE A CA 1
ATOM 2207 C C . PHE A 1 153 ? 17.232 60.184 37.978 1.00 23.96 1472 PHE A C 1
ATOM 2208 O O . PHE A 1 153 ? 16.203 60.252 37.311 1.00 22.65 1472 PHE A O 1
ATOM 2225 N N . LEU A 1 154 ? 17.241 60.162 39.310 1.00 24.11 1473 LEU A N 1
ATOM 2226 C CA . LEU A 1 154 ? 16.071 60.465 40.111 1.00 23.88 1473 LEU A CA 1
ATOM 2227 C C . LEU A 1 154 ? 15.992 61.977 40.305 1.00 22.06 1473 LEU A C 1
ATOM 2228 O O . LEU A 1 154 ? 16.994 62.613 40.641 1.00 22.56 1473 LEU A O 1
ATOM 2244 N N . LEU A 1 155 ? 14.816 62.541 40.058 1.00 18.16 1474 LEU A N 1
ATOM 2245 C CA . LEU A 1 155 ? 14.484 63.925 40.394 1.00 17.98 1474 LEU A CA 1
ATOM 2246 C C . LEU A 1 155 ? 13.455 63.844 41.515 1.00 20.31 1474 LEU A C 1
ATOM 2247 O O . LEU A 1 155 ? 12.285 63.494 41.294 1.00 22.94 1474 LEU A O 1
ATOM 2263 N N . GLY A 1 156 ? 13.897 64.129 42.733 1.00 22.48 1475 GLY A N 1
ATOM 2264 C CA . GLY A 1 156 ? 13.019 64.106 43.896 1.00 21.82 1475 GLY A CA 1
ATOM 2265 C C . GLY A 1 156 ? 12.661 65.519 44.324 1.00 23.54 1475 GLY A C 1
ATOM 2266 O O . GLY A 1 156 ? 13.481 66.437 44.234 1.00 23.35 1475 GLY A O 1
ATOM 2270 N N . TYR A 1 157 ? 11.437 65.682 44.790 1.00 20.49 1476 TYR A N 1
ATOM 2271 C CA . TYR A 1 157 ? 10.974 67.012 45.169 1.00 22.63 1476 TYR A CA 1
ATOM 2272 C C . TYR A 1 157 ? 9.791 66.847 46.097 1.00 21.30 1476 TYR A C 1
ATOM 2273 O O . TYR A 1 157 ? 9.097 65.833 46.048 1.00 27.07 1476 TYR A O 1
ATOM 2291 N N . GLN A 1 158 ? 9.568 67.851 46.944 1.00 21.77 1477 GLN A N 1
ATOM 2292 C CA . GLN A 1 158 ? 8.495 67.774 47.931 1.00 25.53 1477 GLN A CA 1
ATOM 2293 C C . GLN A 1 158 ? 7.716 69.073 48.005 1.00 28.85 1477 GLN A C 1
ATOM 2294 O O . GLN A 1 158 ? 7.998 69.940 48.831 1.00 29.63 1477 GLN A O 1
ATOM 2308 N N . PRO A 1 159 ? 6.685 69.225 47.165 1.00 25.70 1478 PRO A N 1
ATOM 2309 C CA . PRO A 1 159 ? 5.889 70.464 47.210 1.00 24.05 1478 PRO A CA 1
ATOM 2310 C C . PRO A 1 159 ? 5.091 70.618 48.479 1.00 22.63 1478 PRO A C 1
ATOM 2311 O O . PRO A 1 159 ? 4.897 71.741 48.948 1.00 24.99 1478 PRO A O 1
ATOM 2322 N N . ARG A 1 160 ? 4.618 69.518 49.052 1.00 24.83 1479 ARG A N 1
ATOM 2323 C CA . ARG A 1 160 ? 3.730 69.564 50.214 1.00 26.47 1479 ARG A CA 1
ATOM 2324 C C . ARG A 1 160 ? 4.226 68.576 51.262 1.00 25.27 1479 ARG A C 1
ATOM 2325 O O . ARG A 1 160 ? 5.394 68.632 51.662 1.00 26.30 1479 ARG A O 1
ATOM 2346 N N . GLY A 1 161 ? 3.373 67.651 51.676 1.00 26.91 1480 GLY A N 1
ATOM 2347 C CA . GLY A 1 161 ? 3.727 66.772 52.769 1.00 30.93 1480 GLY A CA 1
ATOM 2348 C C . GLY A 1 161 ? 4.356 65.448 52.393 1.00 30.04 1480 GLY A C 1
ATOM 2349 O O . GLY A 1 161 ? 4.697 64.664 53.282 1.00 31.74 1480 GLY A O 1
ATOM 2353 N N . LYS A 1 162 ? 4.528 65.161 51.109 1.00 28.61 1481 LYS A N 1
ATOM 2354 C CA . LYS A 1 162 ? 4.980 63.847 50.689 1.00 27.74 1481 LYS A CA 1
ATOM 2355 C C . LYS A 1 162 ? 6.088 63.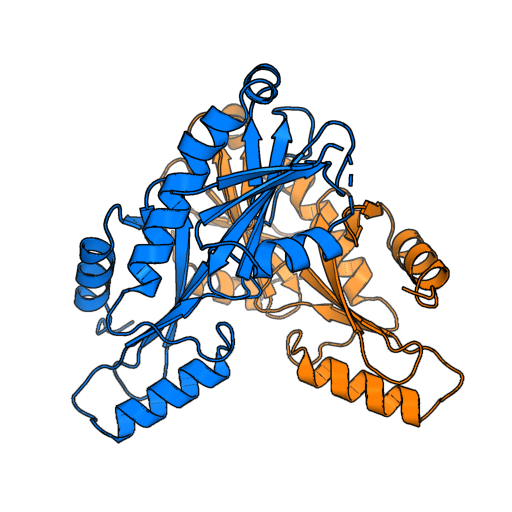975 49.652 1.00 28.36 1481 LYS A C 1
ATOM 2356 O O . LYS A 1 162 ? 5.943 64.743 48.680 1.00 23.72 1481 LYS A O 1
ATOM 2375 N N . PRO A 1 163 ? 7.186 63.234 49.798 1.00 27.38 1482 PRO A N 1
ATOM 2376 C CA . PRO A 1 163 ? 8.225 63.276 48.766 1.00 26.74 1482 PRO A CA 1
ATOM 2377 C C . PRO A 1 163 ? 7.743 62.604 47.489 1.00 28.94 1482 PRO A C 1
ATOM 2378 O O . PRO A 1 163 ? 7.067 61.579 47.520 1.00 31.28 1482 PRO A O 1
ATOM 2389 N N . ARG A 1 164 ? 8.100 63.203 46.364 1.00 28.33 1483 ARG A N 1
ATOM 2390 C CA . ARG A 1 164 ? 7.778 62.692 45.038 1.00 27.26 1483 ARG A CA 1
ATOM 2391 C C . ARG A 1 164 ? 9.066 62.452 44.271 1.00 25.39 1483 ARG A C 1
ATOM 2392 O O . ARG A 1 164 ? 10.032 63.208 44.412 1.00 25.20 1483 ARG A O 1
ATOM 2413 N N . ILE A 1 165 ? 9.086 61.393 43.468 1.00 22.38 1484 ILE A N 1
ATOM 2414 C CA . ILE A 1 165 ? 10.278 61.032 42.699 1.00 21.46 1484 ILE A CA 1
ATOM 2415 C C . ILE A 1 165 ? 9.862 60.724 41.274 1.00 25.03 1484 ILE A C 1
ATOM 2416 O O . ILE A 1 165 ? 8.907 59.974 41.060 1.00 25.12 1484 ILE A O 1
ATOM 2432 N N . GLU A 1 166 ? 10.557 61.315 40.313 1.00 21.32 1485 GLU A N 1
ATOM 2433 C CA . GLU A 1 166 ? 10.398 61.001 38.901 1.00 23.91 1485 GLU A CA 1
ATOM 2434 C C . GLU A 1 166 ? 11.763 60.675 38.306 1.00 22.87 1485 GLU A C 1
ATOM 2435 O O . GLU A 1 166 ? 12.801 60.904 38.928 1.00 23.51 1485 GLU A O 1
ATOM 2447 N N . TYR A 1 167 ? 11.757 60.129 37.089 1.00 20.57 1486 TYR A N 1
ATOM 2448 C CA . TYR A 1 167 ? 12.996 59.798 36.395 1.00 17.89 1486 TYR A CA 1
ATOM 2449 C C . TYR A 1 167 ? 13.277 60.825 35.313 1.00 23.05 1486 TYR A C 1
ATOM 2450 O O . TYR A 1 167 ? 12.364 61.298 34.633 1.00 25.69 1486 TYR A O 1
ATOM 2468 N N . VAL A 1 168 ? 14.551 61.173 35.172 1.00 23.07 1487 VAL A N 1
ATOM 2469 C CA . VAL A 1 168 ? 15.068 61.928 34.036 1.00 19.08 1487 VAL A CA 1
ATOM 2470 C C . VAL A 1 168 ? 16.045 61.011 33.322 1.00 21.18 1487 VAL A C 1
ATOM 2471 O O . VAL A 1 168 ? 16.913 60.407 33.959 1.00 22.16 1487 VAL A O 1
ATOM 2484 N N . THR A 1 169 ? 15.907 60.885 32.015 1.00 21.83 1488 THR A N 1
ATOM 2485 C CA . THR A 1 169 ? 16.786 60.009 31.244 1.00 22.15 1488 THR A CA 1
ATOM 2486 C C . THR A 1 169 ? 17.716 60.857 30.390 1.00 26.27 1488 THR A C 1
ATOM 2487 O O . THR A 1 169 ? 17.264 61.767 29.701 1.00 20.61 1488 THR A O 1
ATOM 2498 N N . VAL A 1 170 ? 19.008 60.570 30.437 1.00 23.53 1489 VAL A N 1
ATOM 2499 C CA . VAL A 1 170 ? 19.949 61.222 29.527 1.00 18.90 1489 VAL A CA 1
ATOM 2500 C C . VAL A 1 170 ? 19.902 60.503 28.190 1.00 17.07 1489 VAL A C 1
ATOM 2501 O O . VAL A 1 170 ? 19.940 59.277 28.137 1.00 21.90 1489 VAL A O 1
ATOM 2514 N N . THR A 1 171 ? 19.784 61.262 27.103 1.00 21.57 1490 THR A N 1
ATOM 2515 C CA . THR A 1 171 ? 19.801 60.716 25.763 1.00 28.21 1490 THR A CA 1
ATOM 2516 C C . THR A 1 171 ? 20.719 61.591 24.922 1.00 24.00 1490 THR A C 1
ATOM 2517 O O . THR A 1 171 ? 21.020 62.728 25.309 1.00 22.40 1490 THR A O 1
ATOM 2528 N N . PRO A 1 172 ? 21.165 61.104 23.768 1.00 23.44 1491 PRO A N 1
ATOM 2529 C CA . PRO A 1 172 ? 22.083 61.905 22.957 1.00 21.38 1491 PRO A CA 1
ATOM 2530 C C . PRO A 1 172 ? 21.514 63.248 22.558 1.00 25.05 1491 PRO A C 1
ATOM 2531 O O . PRO A 1 172 ? 22.283 64.131 22.177 1.00 22.67 1491 PRO A O 1
ATOM 2542 N N . GLU A 1 173 ? 20.195 63.440 22.637 1.00 24.32 1492 GLU A N 1
ATOM 2543 C CA . GLU A 1 173 ? 19.593 64.691 22.190 1.00 22.65 1492 GLU A CA 1
ATOM 2544 C C . GLU A 1 173 ? 19.075 65.523 23.350 1.00 24.88 1492 GLU A C 1
ATOM 2545 O O . GLU A 1 173 ? 18.480 66.579 23.121 1.00 26.64 1492 GLU A O 1
ATOM 2557 N N . GLY A 1 174 ? 19.314 65.088 24.584 1.00 19.96 1493 GLY A N 1
ATOM 2558 C CA . GLY A 1 174 ? 18.997 65.882 25.744 1.00 23.74 1493 GLY A CA 1
ATOM 2559 C C . GLY A 1 174 ? 18.350 65.029 26.805 1.00 21.78 1493 GLY A C 1
ATOM 2560 O O . GLY A 1 174 ? 18.446 63.807 26.783 1.00 22.86 1493 GLY A O 1
ATOM 2564 N N . PHE A 1 175 ? 17.682 65.704 27.738 1.00 23.33 1494 PHE A N 1
ATOM 2565 C CA . PHE A 1 175 ? 17.072 65.049 28.884 1.00 18.34 1494 PHE A CA 1
ATOM 2566 C C . PHE A 1 175 ? 15.626 64.702 28.554 1.00 20.34 1494 PHE A C 1
ATOM 2567 O O . PHE A 1 175 ? 14.888 65.553 28.097 1.00 20.95 1494 PHE A O 1
ATOM 2584 N N . ARG A 1 176 ? 15.225 63.463 28.776 1.00 19.69 1495 ARG A N 1
ATOM 2585 C CA . ARG A 1 176 ? 13.834 63.081 28.646 1.00 18.34 1495 ARG A CA 1
ATOM 2586 C C . ARG A 1 176 ? 13.202 63.111 30.036 1.00 24.22 1495 ARG A C 1
ATOM 2587 O O . ARG A 1 176 ? 13.720 62.505 30.981 1.00 23.38 1495 ARG A O 1
ATOM 2608 N N . TYR A 1 177 ? 12.122 63.872 30.149 1.00 20.54 1496 TYR A N 1
ATOM 2609 C CA . TYR A 1 177 ? 11.375 64.029 31.396 1.00 18.75 1496 TYR A CA 1
ATOM 2610 C C . TYR A 1 177 ? 9.899 64.103 31.020 1.00 19.32 1496 TYR A C 1
ATOM 2611 O O . TYR A 1 177 ? 9.508 64.907 30.170 1.00 21.17 1496 TYR A O 1
ATOM 2629 N N . ARG A 1 178 ? 9.101 63.229 31.620 1.00 20.80 1497 ARG A N 1
ATOM 2630 C CA . ARG A 1 178 ? 7.676 63.107 31.262 1.00 23.79 1497 ARG A CA 1
ATOM 2631 C C . ARG A 1 178 ? 7.513 62.952 29.749 1.00 23.93 1497 ARG A C 1
ATOM 2632 O O . ARG A 1 178 ? 6.587 63.491 29.140 1.00 24.25 1497 ARG A O 1
ATOM 2653 N N . GLY A 1 179 ? 8.441 62.220 29.140 1.00 29.20 1498 GLY A N 1
ATOM 2654 C CA . GLY A 1 179 ? 8.396 61.928 27.720 1.00 31.09 1498 GLY A CA 1
ATOM 2655 C C . GLY A 1 179 ? 8.878 63.025 26.809 1.00 29.38 1498 GLY A C 1
ATOM 2656 O O . GLY A 1 179 ? 9.039 62.783 25.606 1.00 34.42 1498 GLY A O 1
ATOM 2660 N N . GLN A 1 180 ? 9.117 64.219 27.326 1.00 23.90 1499 GLN A N 1
ATOM 2661 C CA . GLN A 1 180 ? 9.539 65.357 26.513 1.00 21.88 1499 GLN A CA 1
ATOM 2662 C C . GLN A 1 180 ? 11.058 65.458 26.555 1.00 21.69 1499 GLN A C 1
ATOM 2663 O O . GLN A 1 180 ? 11.684 65.140 27.570 1.00 22.68 1499 GLN A O 1
ATOM 2677 N N . ILE A 1 181 ? 11.640 65.904 25.440 1.00 20.90 1500 ILE A N 1
ATOM 2678 C CA . ILE A 1 181 ? 13.088 66.081 25.336 1.00 23.33 1500 ILE A CA 1
ATOM 2679 C C . ILE A 1 181 ? 13.417 67.541 25.592 1.00 20.48 1500 ILE A C 1
ATOM 2680 O O . ILE A 1 181 ? 12.829 68.442 24.979 1.00 22.00 1500 ILE A O 1
ATOM 2696 N N . PHE A 1 182 ? 14.367 67.774 26.497 1.00 19.44 1501 PHE A N 1
ATOM 2697 C CA . PHE A 1 182 ? 14.859 69.087 26.847 1.00 21.43 1501 PHE A CA 1
ATOM 2698 C C . PHE A 1 182 ? 16.321 69.165 26.439 1.00 21.44 1501 PHE A C 1
ATOM 2699 O O . PHE A 1 182 ? 17.146 68.418 26.982 1.00 21.75 1501 PHE A O 1
ATOM 2716 N N . PRO A 1 183 ? 16.690 70.035 25.504 1.00 22.64 1502 PRO A N 1
ATOM 2717 C CA . PRO A 1 183 ? 18.081 70.028 25.022 1.00 24.05 1502 PRO A CA 1
ATOM 2718 C C . PRO A 1 183 ? 19.060 70.758 25.912 1.00 25.19 1502 PRO A C 1
ATOM 2719 O O . PRO A 1 183 ? 20.262 70.704 25.629 1.00 27.98 1502 PRO A O 1
ATOM 2730 N N . THR A 1 184 ? 18.598 71.430 26.969 1.00 24.66 1503 THR A N 1
ATOM 2731 C CA . THR A 1 184 ? 19.482 72.094 27.911 1.00 25.99 1503 THR A CA 1
ATOM 2732 C C . THR A 1 184 ? 19.006 71.812 29.335 1.00 22.77 1503 THR A C 1
ATOM 2733 O O . THR A 1 184 ? 17.804 71.658 29.596 1.00 19.54 1503 THR A O 1
ATOM 2744 N N . VAL A 1 185 ? 19.957 71.773 30.267 1.00 22.38 1504 VAL A N 1
ATOM 2745 C CA . VAL A 1 185 ? 19.610 71.497 31.658 1.00 22.44 1504 VAL A CA 1
ATOM 2746 C C . VAL A 1 185 ? 18.761 72.637 32.212 1.00 22.83 1504 VAL A C 1
ATOM 2747 O O . VAL A 1 185 ? 17.843 72.421 33.016 1.00 23.77 1504 VAL A O 1
ATOM 2760 N N . ASN A 1 186 ? 19.028 73.862 31.765 1.00 24.57 1505 ASN A N 1
ATOM 2761 C CA . ASN A 1 186 ? 18.274 75.007 32.252 1.00 31.04 1505 ASN A CA 1
ATOM 2762 C C . ASN A 1 186 ? 16.818 74.946 31.811 1.00 21.95 1505 ASN A C 1
ATOM 2763 O O . ASN A 1 186 ? 15.921 75.260 32.599 1.00 26.15 1505 ASN A O 1
ATOM 2774 N N . GLY A 1 187 ? 16.559 74.527 30.569 1.00 24.56 1506 GLY A N 1
ATOM 2775 C CA . GLY A 1 187 ? 15.177 74.369 30.124 1.00 27.72 1506 GLY A CA 1
ATOM 2776 C C . GLY A 1 187 ? 14.448 73.281 30.883 1.00 28.85 1506 GLY A C 1
ATOM 2777 O O . GLY A 1 187 ? 13.282 73.443 31.264 1.00 27.37 1506 GLY A O 1
ATOM 2781 N N . LEU A 1 188 ? 15.127 72.154 31.109 1.00 23.04 1507 LEU A N 1
ATOM 2782 C CA . LEU A 1 188 ? 14.573 71.082 31.927 1.00 22.31 1507 LEU A CA 1
ATOM 2783 C C . LEU A 1 188 ? 14.081 71.616 33.259 1.00 27.41 1507 LEU A C 1
ATOM 2784 O O . LEU A 1 188 ? 12.924 71.410 33.642 1.00 22.82 1507 LEU A O 1
ATOM 2800 N N . PHE A 1 189 ? 14.973 72.289 34.010 1.00 22.51 1508 PHE A N 1
ATOM 2801 C CA . PHE A 1 189 ? 14.570 72.692 35.351 1.00 22.49 1508 PHE A CA 1
ATOM 2802 C C . PHE A 1 189 ? 13.612 73.873 35.340 1.00 27.74 1508 PHE A C 1
ATOM 2803 O O . PHE A 1 189 ? 12.781 73.986 36.250 1.00 27.18 1508 PHE A O 1
ATOM 2820 N N . ARG A 1 190 ? 13.643 74.722 34.318 1.00 27.20 1509 ARG A N 1
ATOM 2821 C CA . ARG A 1 190 ? 12.657 75.788 34.262 1.00 27.70 1509 ARG A CA 1
ATOM 2822 C C . ARG A 1 190 ? 11.264 75.205 34.068 1.00 30.54 1509 ARG A C 1
ATOM 2823 O O . ARG A 1 190 ? 10.305 75.621 34.736 1.00 30.70 1509 ARG A O 1
ATOM 2844 N N . TRP A 1 191 ? 11.136 74.211 33.183 1.00 29.12 1510 TRP A N 1
ATOM 2845 C CA . TRP A 1 191 ? 9.840 73.556 32.995 1.00 29.57 1510 TRP A CA 1
ATOM 2846 C C . TRP A 1 191 ? 9.415 72.836 34.271 1.00 29.12 1510 TRP A C 1
ATOM 2847 O O . TRP A 1 191 ? 8.267 72.961 34.734 1.00 29.57 1510 TRP A O 1
ATOM 2868 N N . PHE A 1 192 ? 10.339 72.074 34.855 1.00 25.65 1511 PHE A N 1
ATOM 2869 C CA . PHE A 1 192 ? 10.060 71.351 36.085 1.00 28.94 1511 PHE A CA 1
ATOM 2870 C C . PHE A 1 192 ? 9.516 72.283 37.161 1.00 27.81 1511 PHE A C 1
ATOM 2871 O O . PHE A 1 192 ? 8.465 72.017 37.751 1.00 31.43 1511 PHE A O 1
ATOM 2888 N N . LYS A 1 193 ? 10.213 73.389 37.418 1.00 30.21 1512 LYS A N 1
ATOM 2889 C CA . LYS A 1 193 ? 9.783 74.308 38.459 1.00 38.10 1512 LYS A CA 1
ATOM 2890 C C . LYS A 1 193 ? 8.514 75.055 38.084 1.00 39.28 1512 LYS A C 1
ATOM 2891 O O . LYS A 1 193 ? 7.790 75.510 38.979 1.00 36.76 1512 LYS A O 1
ATOM 2910 N N . ASP A 1 194 ? 8.222 75.200 36.792 1.00 31.34 1513 ASP A N 1
ATOM 2911 C CA . ASP A 1 194 ? 6.940 75.770 36.421 1.00 38.61 1513 ASP A CA 1
ATOM 2912 C C . ASP A 1 194 ? 5.804 74.794 36.662 1.00 36.41 1513 ASP A C 1
ATOM 2913 O O . ASP A 1 194 ? 4.646 75.218 36.737 1.00 37.37 1513 ASP A O 1
ATOM 2922 N N . HIS A 1 195 ? 6.094 73.496 36.801 1.00 39.56 1514 HIS A N 1
ATOM 2923 C CA . HIS A 1 195 ? 5.005 72.542 37.012 1.00 38.66 1514 HIS A CA 1
ATOM 2924 C C . HIS A 1 195 ? 5.062 71.729 38.306 1.00 42.81 1514 HIS A C 1
ATOM 2925 O O . HIS A 1 195 ? 4.109 70.985 38.581 1.00 40.55 1514 HIS A O 1
ATOM 2939 N N . TYR A 1 196 ? 6.096 71.882 39.146 1.00 38.37 1515 TYR A N 1
ATOM 2940 C CA . TYR A 1 196 ? 6.204 70.970 40.285 1.00 32.37 1515 TYR A CA 1
ATOM 2941 C C . TYR A 1 196 ? 5.213 71.271 41.411 1.00 37.17 1515 TYR A C 1
ATOM 2942 O O . TYR A 1 196 ? 5.076 70.447 42.317 1.00 37.10 1515 TYR A O 1
ATOM 2960 N N . GLN A 1 197 ? 4.485 72.384 41.362 1.00 41.48 1516 GLN A N 1
ATOM 2961 C CA . GLN A 1 197 ? 3.428 72.643 42.333 1.00 46.98 1516 GLN A CA 1
ATOM 2962 C C . GLN A 1 197 ? 2.032 72.373 41.779 1.00 57.13 1516 GLN A C 1
ATOM 2963 O O . GLN A 1 197 ? 1.047 72.627 42.478 1.00 54.71 1516 GLN A O 1
ATOM 2977 N N . ASP A 1 198 ? 1.921 71.883 40.544 1.00 62.15 1517 ASP A N 1
ATOM 2978 C CA . ASP A 1 198 ? 0.616 71.650 39.941 1.00 63.26 1517 ASP A CA 1
ATOM 2979 C C . ASP A 1 198 ? -0.218 70.735 40.836 1.00 68.82 1517 ASP A C 1
ATOM 2980 O O . ASP A 1 198 ? 0.328 69.887 41.550 1.00 81.60 1517 ASP A O 1
ATOM 2989 N N . PRO A 1 199 ? -1.563 70.888 40.823 1.00 60.53 1518 PRO A N 1
ATOM 2990 C CA . PRO A 1 199 ? -2.403 70.088 41.727 1.00 65.84 1518 PRO A CA 1
ATOM 2991 C C . PRO A 1 199 ? -2.154 68.589 41.648 1.00 82.19 1518 PRO A C 1
ATOM 2992 O O . PRO A 1 199 ? -2.548 67.849 42.555 1.00 96.57 1518 PRO A O 1
ATOM 3003 N N . VAL A 1 200 ? -1.524 68.134 40.569 1.00 80.07 1519 VAL A N 1
ATOM 3004 C CA . VAL A 1 200 ? -1.215 66.720 40.365 1.00 81.24 1519 VAL A CA 1
ATOM 3005 C C . VAL A 1 200 ? -2.416 65.841 40.690 1.00 77.02 1519 VAL A C 1
ATOM 3006 O O . VAL A 1 200 ? -2.990 65.206 39.805 1.00 76.63 1519 VAL A O 1
ATOM 3019 N N . UNK B 1 12 ? -3.443 37.628 27.759 1.00 95.55 1328 UNK B N 1
ATOM 3020 C CA . UNK B 1 12 ? -4.488 37.230 26.821 1.00 80.14 1328 UNK B CA 1
ATOM 3021 C C . UNK B 1 12 ? -5.251 38.451 26.299 1.00 74.42 1328 UNK B C 1
ATOM 3022 O O . UNK B 1 12 ? -5.399 38.623 25.088 1.00 81.85 1328 UNK B O 1
ATOM 3026 N N . UNK B 1 13 ? -5.723 39.295 27.210 1.00 56.56 1329 UNK B N 1
ATOM 3027 C CA . UNK B 1 13 ? -6.520 40.452 26.827 1.00 46.59 1329 UNK B CA 1
ATOM 3028 C C . UNK B 1 13 ? -5.679 41.626 26.346 1.00 39.59 1329 UNK B C 1
ATOM 3029 O O . UNK B 1 13 ? -4.607 41.904 26.885 1.00 29.81 1329 UNK B O 1
ATOM 3032 N N . UNK B 1 14 ? -6.165 42.317 25.319 1.00 37.96 1330 UNK B N 1
ATOM 3033 C CA . UNK B 1 14 ? -5.538 43.560 24.869 1.00 29.77 1330 UNK B CA 1
ATOM 3034 C C . UNK B 1 14 ? -6.585 44.669 24.839 1.00 34.63 1330 UNK B C 1
ATOM 3035 O O . UNK B 1 14 ? -7.710 44.507 24.316 1.00 29.00 1330 UNK B O 1
ATOM 3038 N N . UNK B 1 15 ? -6.237 45.799 25.421 1.00 26.60 1331 UNK B N 1
ATOM 3039 C CA . UNK B 1 15 ? -7.096 46.975 25.363 1.00 25.48 1331 UNK B CA 1
ATOM 3040 C C . UNK B 1 15 ? -6.372 48.077 24.593 1.00 32.15 1331 UNK B C 1
ATOM 3041 O O . UNK B 1 15 ? -5.173 48.330 24.793 1.00 30.02 1331 UNK B O 1
ATOM 3044 N N . UNK B 1 16 ? -7.088 48.717 23.688 1.00 31.56 1332 UNK B N 1
ATOM 3045 C CA . UNK B 1 16 ? -6.544 49.787 22.874 1.00 23.50 1332 UNK B CA 1
ATOM 3046 C C . UNK B 1 16 ? -7.147 51.115 23.333 1.00 32.88 1332 UNK B C 1
ATOM 3047 O O . UNK B 1 16 ? -8.369 51.272 23.417 1.00 29.29 1332 UNK B O 1
ATOM 3050 N N . UNK B 1 17 ? -6.292 52.078 23.657 1.00 33.30 1333 UNK B N 1
ATOM 3051 C CA . UNK B 1 17 ? -6.793 53.365 24.114 1.00 36.29 1333 UNK B CA 1
ATOM 3052 C C . UNK B 1 17 ? -6.642 54.396 22.998 1.00 56.46 1333 UNK B C 1
ATOM 3053 O O . UNK B 1 17 ? -5.578 54.531 22.390 1.00 57.60 1333 UNK B O 1
ATOM 3056 N N . UNK B 1 18 ? -7.726 55.118 22.739 1.00 58.37 1334 UNK B N 1
ATOM 3057 C CA . UNK B 1 18 ? -7.767 56.106 21.669 1.00 51.90 1334 UNK B CA 1
ATOM 3058 C C . UNK B 1 18 ? -7.616 57.516 22.228 1.00 62.51 1334 UNK B C 1
ATOM 3059 O O . UNK B 1 18 ? -6.716 58.250 21.814 1.00 72.15 1334 UNK B O 1
ATOM 3062 N N . ILE B 1 19 ? -5.055 59.878 28.194 1.00 105.73 1338 ILE B N 1
ATOM 3063 C CA . ILE B 1 19 ? -4.736 58.971 29.293 1.00 114.77 1338 ILE B CA 1
ATOM 3064 C C . ILE B 1 19 ? -3.258 59.081 29.624 1.00 124.54 1338 ILE B C 1
ATOM 3065 O O . ILE B 1 19 ? -2.430 59.325 28.745 1.00 138.31 1338 ILE B O 1
ATOM 3080 N N . ASN B 1 20 ? -2.935 58.889 30.900 1.00 103.03 1339 ASN B N 1
ATOM 3081 C CA . ASN B 1 20 ? -1.574 59.012 31.384 1.00 105.16 1339 ASN B CA 1
ATOM 3082 C C . ASN B 1 20 ? -1.022 57.682 31.878 1.00 105.21 1339 ASN B C 1
ATOM 3083 O O . ASN B 1 20 ? -1.733 56.683 32.014 1.00 100.95 1339 ASN B O 1
ATOM 3094 N N . PHE B 1 21 ? 0.290 57.699 32.126 1.00 97.54 1340 PHE B N 1
ATOM 3095 C CA . PHE B 1 21 ? 0.987 56.587 32.765 1.00 84.48 1340 PHE B CA 1
ATOM 3096 C C . PHE B 1 21 ? 0.198 56.075 33.965 1.00 82.83 1340 PHE B C 1
ATOM 3097 O O . PHE B 1 21 ? 0.022 54.864 34.153 1.00 74.79 1340 PHE B O 1
ATOM 3114 N N . LYS B 1 22 ? -0.277 57.008 34.799 1.00 86.18 1341 LYS B N 1
ATOM 3115 C CA . LYS B 1 22 ? -0.885 56.653 36.075 1.00 89.57 1341 LYS B CA 1
ATOM 3116 C C . LYS B 1 22 ? -2.233 55.981 35.893 1.00 62.80 1341 LYS B C 1
ATOM 3117 O O . LYS B 1 22 ? -2.508 54.965 36.538 1.00 60.08 1341 LYS B O 1
ATOM 3136 N N . GLN B 1 23 ? -3.088 56.524 35.029 1.00 71.35 1342 GLN B N 1
ATOM 3137 C CA . GLN B 1 23 ? -4.364 55.862 34.775 1.00 70.00 1342 GLN B CA 1
ATOM 3138 C C . GLN B 1 23 ? -4.157 54.517 34.083 1.00 60.01 1342 GLN B C 1
ATOM 3139 O O . GLN B 1 23 ? -4.931 53.580 34.313 1.00 52.95 1342 GLN B O 1
ATOM 3153 N N . ALA B 1 24 ? -3.096 54.383 33.280 1.00 53.89 1343 ALA B N 1
ATOM 3154 C CA . ALA B 1 24 ? -2.808 53.099 32.655 1.00 50.32 1343 ALA B CA 1
ATOM 3155 C C . ALA B 1 24 ? -2.438 52.060 33.707 1.00 48.65 1343 ALA B C 1
ATOM 3156 O O . ALA B 1 24 ? -2.931 50.932 33.677 1.00 46.09 1343 ALA B O 1
ATOM 3163 N N . GLU B 1 25 ? -1.586 52.430 34.663 1.00 50.21 1344 GLU B N 1
ATOM 3164 C CA . GLU B 1 25 ? -1.238 51.492 35.727 1.00 48.88 1344 GLU B CA 1
ATOM 3165 C C . GLU B 1 25 ? -2.449 51.200 36.606 1.00 49.02 1344 GLU B C 1
ATOM 3166 O O . GLU B 1 25 ? -2.635 50.072 37.081 1.00 46.94 1344 GLU B O 1
ATOM 3178 N N . LYS B 1 26 ? -3.295 52.210 36.821 1.00 51.58 1345 LYS B N 1
ATOM 3179 C CA . LYS B 1 26 ? -4.513 52.020 37.596 1.00 52.00 1345 LYS B CA 1
ATOM 3180 C C . LYS B 1 26 ? -5.411 50.989 36.928 1.00 49.26 1345 LYS B C 1
ATOM 3181 O O . LYS B 1 26 ? -5.934 50.088 37.590 1.00 47.99 1345 LYS B O 1
ATOM 3200 N N . MET B 1 27 ? -5.551 51.072 35.605 1.00 48.34 1346 MET B N 1
ATOM 3201 C CA . MET B 1 27 ? -6.318 50.076 34.867 1.00 45.70 1346 MET B CA 1
ATOM 3202 C C . MET B 1 27 ? -5.655 48.708 34.947 1.00 42.71 1346 MET B C 1
ATOM 3203 O O . MET B 1 27 ? -6.330 47.685 35.106 1.00 43.53 1346 MET B O 1
ATOM 3217 N N . MET B 1 28 ? -4.330 48.676 34.849 1.00 47.70 1347 MET B N 1
ATOM 3218 C CA . MET B 1 28 ? -3.613 47.406 34.849 1.00 51.39 1347 MET B CA 1
ATOM 3219 C C . MET B 1 28 ? -3.784 46.669 36.164 1.00 48.84 1347 MET B C 1
ATOM 3220 O O . MET B 1 28 ? -3.759 45.434 36.185 1.00 40.23 1347 MET B O 1
ATOM 3234 N N . GLU B 1 29 ? -3.949 47.404 37.270 1.00 59.72 1348 GLU B N 1
ATOM 3235 C CA . GLU B 1 29 ? -4.189 46.752 38.552 1.00 57.90 1348 GLU B CA 1
ATOM 3236 C C . GLU B 1 29 ? -5.317 45.727 38.472 1.00 57.78 1348 GLU B C 1
ATOM 3237 O O . GLU B 1 29 ? -5.280 44.702 39.162 1.00 58.85 1348 GLU B O 1
ATOM 3249 N N . THR B 1 30 ? -6.330 45.987 37.645 1.00 47.51 1349 THR B N 1
ATOM 3250 C CA . THR B 1 30 ? -7.482 45.103 37.573 1.00 49.19 1349 THR B CA 1
ATOM 3251 C C . THR B 1 30 ? -7.263 43.909 36.651 1.00 44.88 1349 THR B C 1
ATOM 3252 O O . THR B 1 30 ? -8.004 42.924 36.754 1.00 45.10 1349 THR B O 1
ATOM 3263 N N . MET B 1 31 ? -6.256 43.961 35.784 1.00 38.69 1350 MET B N 1
ATOM 3264 C CA . MET B 1 31 ? -6.091 42.971 34.733 1.00 36.38 1350 MET B CA 1
ATOM 3265 C C . MET B 1 31 ? -5.171 41.836 35.172 1.00 34.27 1350 MET B C 1
ATOM 3266 O O . MET B 1 31 ? -4.614 41.835 36.272 1.00 39.54 1350 MET B O 1
ATOM 3280 N N . ASP B 1 32 ? -5.024 40.844 34.301 1.00 33.50 1351 ASP B N 1
ATOM 3281 C CA . ASP B 1 32 ? -4.234 39.660 34.585 1.00 37.65 1351 ASP B CA 1
ATOM 3282 C C . ASP B 1 32 ? -2.816 39.804 34.046 1.00 32.17 1351 ASP B C 1
ATOM 3283 O O . ASP B 1 32 ? -2.536 40.610 33.163 1.00 27.12 1351 ASP B O 1
ATOM 3292 N N . GLN B 1 33 ? -1.918 38.998 34.600 1.00 31.82 1352 GLN B N 1
ATOM 3293 C CA . GLN B 1 33 ? -0.543 38.967 34.120 1.00 35.05 1352 GLN B CA 1
ATOM 3294 C C . GLN B 1 33 ? -0.519 38.704 32.623 1.00 34.67 1352 GLN B C 1
ATOM 3295 O O . GLN B 1 33 ? -1.206 37.807 32.126 1.00 25.86 1352 GLN B O 1
ATOM 3309 N N . GLY B 1 34 ? 0.292 39.482 31.902 1.00 26.44 1353 GLY B N 1
ATOM 3310 C CA . GLY B 1 34 ? 0.390 39.348 30.473 1.00 26.27 1353 GLY B CA 1
ATOM 3311 C C . GLY B 1 34 ? -0.649 40.119 29.678 1.00 34.27 1353 GLY B C 1
ATOM 3312 O O . GLY B 1 34 ? -0.562 40.143 28.441 1.00 28.47 1353 GLY B O 1
ATOM 3316 N N . ASP B 1 35 ? -1.628 40.735 30.339 1.00 24.46 1354 ASP B N 1
ATOM 3317 C CA . ASP B 1 35 ? -2.567 41.587 29.626 1.00 27.53 1354 ASP B CA 1
ATOM 3318 C C . ASP B 1 35 ? -1.859 42.852 29.166 1.00 25.23 1354 ASP B C 1
ATOM 3319 O O . ASP B 1 35 ? -0.826 43.254 29.722 1.00 22.95 1354 ASP B O 1
ATOM 3328 N N . VAL B 1 36 ? -2.415 43.481 28.135 1.00 28.68 1355 VAL B N 1
ATOM 3329 C CA . VAL B 1 36 ? -1.744 44.548 27.408 1.00 22.02 1355 VAL B CA 1
ATOM 3330 C C . VAL B 1 36 ? -2.686 45.725 27.223 1.00 23.44 1355 VAL B C 1
ATOM 3331 O O . VAL B 1 36 ? -3.895 45.536 27.009 1.00 25.12 1355 VAL B O 1
ATOM 3344 N N . ILE B 1 37 ? -2.139 46.930 27.358 1.00 23.67 1356 ILE B N 1
ATOM 3345 C CA . ILE B 1 37 ? -2.803 48.179 26.977 1.00 24.90 1356 ILE B CA 1
ATOM 3346 C C . ILE B 1 37 ? -1.922 48.878 25.950 1.00 27.45 1356 ILE B C 1
ATOM 3347 O O . ILE B 1 37 ? -0.747 49.172 26.219 1.00 23.94 1356 ILE B O 1
ATOM 3363 N N . ILE B 1 38 ? -2.479 49.149 24.778 1.00 24.85 1357 ILE B N 1
ATOM 3364 C CA . ILE B 1 38 ? -1.786 49.910 23.748 1.00 24.20 1357 ILE B CA 1
ATOM 3365 C C . ILE B 1 38 ? -2.341 51.321 23.773 1.00 32.36 1357 ILE B C 1
ATOM 3366 O O . ILE B 1 38 ? -3.554 51.516 23.634 1.00 29.83 1357 ILE B O 1
ATOM 3382 N N . ARG B 1 39 ? -1.463 52.311 23.948 1.00 25.02 1358 ARG B N 1
ATOM 3383 C CA . ARG B 1 39 ? -1.945 53.660 24.248 1.00 32.44 1358 ARG B CA 1
ATOM 3384 C C . ARG B 1 39 ? -1.037 54.688 23.611 1.00 27.44 1358 ARG B C 1
ATOM 3385 O O . ARG B 1 39 ? 0.091 54.371 23.183 1.00 32.54 1358 ARG B O 1
ATOM 3406 N N . PRO B 1 40 ? -1.485 55.946 23.514 1.00 32.42 1359 PRO B N 1
ATOM 3407 C CA . PRO B 1 40 ? -0.626 57.013 23.002 1.00 34.55 1359 PRO B CA 1
ATOM 3408 C C . PRO B 1 40 ? 0.608 57.211 23.868 1.00 40.81 1359 PRO B C 1
ATOM 3409 O O . PRO B 1 40 ? 0.575 57.039 25.090 1.00 41.95 1359 PRO B O 1
ATOM 3420 N N . SER B 1 41 ? 1.694 57.597 23.217 1.00 47.11 1360 SER B N 1
ATOM 3421 C CA . SER B 1 41 ? 2.976 57.770 23.883 1.00 47.24 1360 SER B CA 1
ATOM 3422 C C . SER B 1 41 ? 3.161 59.222 24.291 1.00 41.13 1360 SER B C 1
ATOM 3423 O O . SER B 1 41 ? 2.873 60.141 23.516 1.00 42.08 1360 SER B O 1
ATOM 3431 N N . SER B 1 42 ? 3.664 59.427 25.515 1.00 42.08 1361 SER B N 1
ATOM 3432 C CA . SER B 1 42 ? 4.040 60.774 25.928 1.00 44.90 1361 SER B CA 1
ATOM 3433 C C . SER B 1 42 ? 5.165 61.329 25.070 1.00 45.60 1361 SER B C 1
ATOM 3434 O O . SER B 1 42 ? 5.379 62.545 25.062 1.00 53.77 1361 SER B O 1
ATOM 3442 N N . LYS B 1 43 ? 5.894 60.463 24.357 1.00 44.33 1362 LYS B N 1
ATOM 3443 C CA . LYS B 1 43 ? 7.046 60.912 23.583 1.00 49.54 1362 LYS B CA 1
ATOM 3444 C C . LYS B 1 43 ? 6.630 61.621 22.298 1.00 56.29 1362 LYS B C 1
ATOM 3445 O O . LYS B 1 43 ? 7.135 62.706 21.988 1.00 74.64 1362 LYS B O 1
ATOM 3464 N N . GLY B 1 44 ? 5.722 61.027 21.535 1.00 57.15 1363 GLY B N 1
ATOM 3465 C CA . GLY B 1 44 ? 5.390 61.601 20.242 1.00 64.70 1363 GLY B CA 1
ATOM 3466 C C . GLY B 1 44 ? 4.241 60.872 19.586 1.00 64.07 1363 GLY B C 1
ATOM 3467 O O . GLY B 1 44 ? 3.871 59.763 19.983 1.00 51.65 1363 GLY B O 1
ATOM 3471 N N . GLU B 1 45 ? 3.703 61.506 18.540 1.00 71.88 1364 GLU B N 1
ATOM 3472 C CA . GLU B 1 45 ? 2.585 60.924 17.804 1.00 78.33 1364 GLU B CA 1
ATOM 3473 C C . GLU B 1 45 ? 3.014 59.682 17.029 1.00 75.57 1364 GLU B C 1
ATOM 3474 O O . GLU B 1 45 ? 2.227 58.738 16.897 1.00 68.40 1364 GLU B O 1
ATOM 3486 N N . ASN B 1 46 ? 4.253 59.651 16.528 1.00 78.53 1365 ASN B N 1
ATOM 3487 C CA . ASN B 1 46 ? 4.763 58.473 15.837 1.00 80.37 1365 ASN B CA 1
ATOM 3488 C C . ASN B 1 46 ? 5.247 57.383 16.785 1.00 73.91 1365 ASN B C 1
ATOM 3489 O O . ASN B 1 46 ? 5.833 56.393 16.327 1.00 70.48 1365 ASN B O 1
ATOM 3500 N N . HIS B 1 47 ? 5.015 57.534 18.080 1.00 64.97 1366 HIS B N 1
ATOM 3501 C CA . HIS B 1 47 ? 5.354 56.492 19.026 1.00 51.47 1366 HIS B CA 1
ATOM 3502 C C . HIS B 1 47 ? 4.069 55.892 19.573 1.00 40.19 1366 HIS B C 1
ATOM 3503 O O . HIS B 1 47 ? 3.017 56.536 19.592 1.00 41.27 1366 HIS B O 1
ATOM 3517 N N . LEU B 1 48 ? 4.177 54.675 20.055 1.00 37.79 1367 LEU B N 1
ATOM 3518 C CA . LEU B 1 48 ? 3.090 54.057 20.800 1.00 37.80 1367 LEU B CA 1
ATOM 3519 C C . LEU B 1 48 ? 3.701 53.568 22.099 1.00 34.23 1367 LEU B C 1
ATOM 3520 O O . LEU B 1 48 ? 4.925 53.440 22.208 1.00 32.85 1367 LEU B O 1
ATOM 3536 N N . THR B 1 49 ? 2.863 53.346 23.104 1.00 31.75 1368 THR B N 1
ATOM 3537 C CA . THR B 1 49 ? 3.315 52.705 24.329 1.00 29.57 1368 THR B CA 1
ATOM 3538 C C . THR B 1 49 ? 2.502 51.434 24.503 1.00 28.05 1368 THR B C 1
ATOM 3539 O O . THR B 1 49 ? 1.271 51.455 24.379 1.00 28.42 1368 THR B O 1
ATOM 3550 N N . VAL B 1 50 ? 3.194 50.324 24.727 1.00 27.60 1369 VAL B N 1
ATOM 3551 C CA . VAL B 1 50 ? 2.547 49.049 24.986 1.00 25.18 1369 VAL B CA 1
ATOM 3552 C C . VAL B 1 50 ? 2.850 48.706 26.432 1.00 24.47 1369 VAL B C 1
ATOM 3553 O O . VAL B 1 50 ? 3.986 48.357 26.766 1.00 26.76 1369 VAL B O 1
ATOM 3566 N N . THR B 1 51 ? 1.862 48.873 27.308 1.00 24.04 1370 THR B N 1
ATOM 3567 C CA . THR B 1 51 ? 2.023 48.567 28.721 1.00 24.58 1370 THR B CA 1
ATOM 3568 C C . THR B 1 51 ? 1.533 47.145 28.974 1.00 24.22 1370 THR B C 1
ATOM 3569 O O . THR B 1 51 ? 0.432 46.778 28.566 1.00 24.96 1370 THR B O 1
ATOM 3580 N N . TRP B 1 52 ? 2.339 46.348 29.662 1.00 26.40 1371 TRP B N 1
ATOM 3581 C CA . TRP B 1 52 ? 1.904 44.991 29.955 1.00 22.95 1371 TRP B CA 1
ATOM 3582 C C . TRP B 1 52 ? 2.271 44.626 31.390 1.00 27.97 1371 TRP B C 1
ATOM 3583 O O . TRP B 1 52 ? 3.236 45.142 31.974 1.00 24.65 1371 TRP B O 1
ATOM 3604 N N . LYS B 1 53 ? 1.463 43.741 31.959 1.00 26.86 1372 LYS B N 1
ATOM 3605 C CA . LYS B 1 53 ? 1.550 43.400 33.372 1.00 26.02 1372 LYS B CA 1
ATOM 3606 C C . LYS B 1 53 ? 2.557 42.279 33.538 1.00 25.16 1372 LYS B C 1
ATOM 3607 O O . LYS B 1 53 ? 2.296 41.141 33.139 1.00 23.84 1372 LYS B O 1
ATOM 3626 N N . VAL B 1 54 ? 3.722 42.601 34.126 1.00 25.38 1373 VAL B N 1
ATOM 3627 C CA . VAL B 1 54 ? 4.755 41.603 34.354 1.00 23.14 1373 VAL B CA 1
ATOM 3628 C C . VAL B 1 54 ? 4.385 40.724 35.545 1.00 19.33 1373 VAL B C 1
ATOM 3629 O O . VAL B 1 54 ? 4.547 39.499 35.507 1.00 24.92 1373 VAL B O 1
ATOM 3642 N N . SER B 1 55 ? 3.912 41.343 36.613 1.00 25.93 1374 SER B N 1
ATOM 3643 C CA . SER B 1 55 ? 3.538 40.664 37.838 1.00 36.37 1374 SER B CA 1
ATOM 3644 C C . SER B 1 55 ? 2.696 41.647 38.642 1.00 33.28 1374 SER B C 1
ATOM 3645 O O . SER B 1 55 ? 2.418 42.761 38.194 1.00 33.12 1374 SER B O 1
ATOM 3653 N N . ASP B 1 56 ? 2.278 41.224 39.834 1.00 35.82 1375 ASP B N 1
ATOM 3654 C CA . ASP B 1 56 ? 1.443 42.069 40.681 1.00 35.91 1375 ASP B CA 1
ATOM 3655 C C . ASP B 1 56 ? 2.121 43.408 40.946 1.00 32.94 1375 ASP B C 1
ATOM 3656 O O . ASP B 1 56 ? 3.183 43.471 41.563 1.00 35.44 1375 ASP B O 1
ATOM 3665 N N . GLY B 1 57 ? 1.505 44.482 40.476 1.00 37.63 1376 GLY B N 1
ATOM 3666 C CA . GLY B 1 57 ? 2.044 45.812 40.681 1.00 37.70 1376 GLY B CA 1
ATOM 3667 C C . GLY B 1 57 ? 3.259 46.177 39.859 1.00 29.31 1376 GLY B C 1
ATOM 3668 O O . GLY B 1 57 ? 3.905 47.183 40.154 1.00 39.19 1376 GLY B O 1
ATOM 3672 N N . ILE B 1 58 ? 3.603 45.397 38.842 1.00 30.32 1377 ILE B N 1
ATOM 3673 C CA . ILE B 1 58 ? 4.786 45.667 38.030 1.00 29.77 1377 ILE B CA 1
ATOM 3674 C C . ILE B 1 58 ? 4.362 45.688 36.567 1.00 22.85 1377 ILE B C 1
ATOM 3675 O O . ILE B 1 58 ? 3.878 44.680 36.044 1.00 25.08 1377 ILE B O 1
ATOM 3691 N N . TYR B 1 59 ? 4.519 46.837 35.925 1.00 25.58 1378 TYR B N 1
ATOM 3692 C CA . TYR B 1 59 ? 4.084 47.040 34.549 1.00 31.84 1378 TYR B CA 1
ATOM 3693 C C . TYR B 1 59 ? 5.265 47.524 33.728 1.00 31.31 1378 TYR B C 1
ATOM 3694 O O . TYR B 1 59 ? 5.966 48.449 34.132 1.00 29.06 1378 TYR B O 1
ATOM 3712 N N . GLN B 1 60 ? 5.489 46.893 32.585 1.00 27.93 1379 GLN B N 1
ATOM 3713 C CA . GLN B 1 60 ? 6.526 47.329 31.657 1.00 25.60 1379 GLN B CA 1
ATOM 3714 C C . GLN B 1 60 ? 5.890 48.186 30.567 1.00 27.80 1379 GLN B C 1
ATOM 3715 O O . GLN B 1 60 ? 4.915 47.769 29.941 1.00 22.87 1379 GLN B O 1
ATOM 3729 N N . HIS B 1 61 ? 6.441 49.378 30.357 1.00 24.12 1380 HIS B N 1
ATOM 3730 C CA . HIS B 1 61 ? 5.938 50.333 29.375 1.00 27.51 1380 HIS B CA 1
ATOM 3731 C C . HIS B 1 61 ? 6.905 50.324 28.199 1.00 27.34 1380 HIS B C 1
ATOM 3732 O O . HIS B 1 61 ? 7.992 50.896 28.276 1.00 27.70 1380 HIS B O 1
ATOM 3746 N N . VAL B 1 62 ? 6.519 49.638 27.127 1.00 23.13 1381 VAL B N 1
ATOM 3747 C CA . VAL B 1 62 ? 7.372 49.446 25.960 1.00 26.11 1381 VAL B CA 1
ATOM 3748 C C . VAL B 1 62 ? 7.170 50.619 25.014 1.00 27.10 1381 VAL B C 1
ATOM 3749 O O . VAL B 1 62 ? 6.052 50.859 24.543 1.00 26.64 1381 VAL B O 1
ATOM 3762 N N . ASP B 1 63 ? 8.250 51.337 24.730 1.00 26.46 1382 ASP B N 1
ATOM 3763 C CA . ASP B 1 63 ? 8.241 52.400 23.730 1.00 28.57 1382 ASP B CA 1
ATOM 3764 C C . ASP B 1 63 ? 8.326 51.755 22.356 1.00 32.53 1382 ASP B C 1
ATOM 3765 O O . ASP B 1 63 ? 9.340 51.136 22.017 1.00 29.50 1382 ASP B O 1
ATOM 3774 N N . VAL B 1 64 ? 7.256 51.858 21.572 1.00 28.73 1383 VAL B N 1
ATOM 3775 C CA . VAL B 1 64 ? 7.224 51.307 20.228 1.00 30.30 1383 VAL B CA 1
ATOM 3776 C C . VAL B 1 64 ? 7.619 52.427 19.270 1.00 32.12 1383 VAL B C 1
ATOM 3777 O O . VAL B 1 64 ? 6.907 53.442 19.152 1.00 33.14 1383 VAL B O 1
ATOM 3790 N N . ARG B 1 65 ? 8.765 52.227 18.608 1.00 32.79 1384 ARG B N 1
ATOM 3791 C CA . ARG B 1 65 ? 9.395 53.164 17.698 1.00 34.69 1384 ARG B CA 1
ATOM 3792 C C . ARG B 1 65 ? 9.410 52.620 16.277 1.00 36.87 1384 ARG B C 1
ATOM 3793 O O . ARG B 1 65 ? 9.526 51.407 16.061 1.00 36.59 1384 ARG B O 1
ATOM 3814 N N . GLU B 1 66 ? 9.366 53.540 15.319 1.00 39.24 1385 GLU B N 1
ATOM 3815 C CA . GLU B 1 66 ? 9.410 53.211 13.902 1.00 51.47 1385 GLU B CA 1
ATOM 3816 C C . GLU B 1 66 ? 10.856 53.197 13.421 1.00 47.48 1385 GLU B C 1
ATOM 3817 O O . GLU B 1 66 ? 11.602 54.162 13.635 1.00 43.44 1385 GLU B O 1
ATOM 3829 N N . GLU B 1 67 ? 11.246 52.097 12.779 1.00 51.95 1386 GLU B N 1
ATOM 3830 C CA . GLU B 1 67 ? 12.612 51.940 12.291 1.00 50.06 1386 GLU B CA 1
ATOM 3831 C C . GLU B 1 67 ? 13.049 53.134 11.456 1.00 53.49 1386 GLU B C 1
ATOM 3832 O O . GLU B 1 67 ? 12.326 53.585 10.562 1.00 53.47 1386 GLU B O 1
ATOM 3844 N N . GLY B 1 68 ? 14.241 53.650 11.766 1.00 62.50 1387 GLY B N 1
ATOM 3845 C CA . GLY B 1 68 ? 14.877 54.680 10.977 1.00 57.61 1387 GLY B CA 1
ATOM 3846 C C . GLY B 1 68 ? 14.392 56.093 11.210 1.00 59.46 1387 GLY B C 1
ATOM 3847 O O . GLY B 1 68 ? 14.970 57.029 10.639 1.00 62.12 1387 GLY B O 1
ATOM 3851 N N . LYS B 1 69 ? 13.361 56.294 12.025 1.00 57.04 1388 LYS B N 1
ATOM 3852 C CA . LYS B 1 69 ? 12.782 57.618 12.208 1.00 74.50 1388 LYS B CA 1
ATOM 3853 C C . LYS B 1 69 ? 12.911 58.157 13.627 1.00 78.44 1388 LYS B C 1
ATOM 3854 O O . LYS B 1 69 ? 12.447 59.271 13.893 1.00 80.78 1388 LYS B O 1
ATOM 3873 N N . GLU B 1 70 ? 13.507 57.404 14.545 1.00 64.91 1389 GLU B N 1
ATOM 3874 C CA . GLU B 1 70 ? 13.787 57.874 15.895 1.00 58.88 1389 GLU B CA 1
ATOM 3875 C C . GLU B 1 70 ? 15.267 57.654 16.181 1.00 55.40 1389 GLU B C 1
ATOM 3876 O O . GLU B 1 70 ? 15.961 56.944 15.447 1.00 63.95 1389 GLU B O 1
ATOM 3888 N N . ASN B 1 71 ? 15.751 58.268 17.260 1.00 52.49 1390 ASN B N 1
ATOM 3889 C CA . ASN B 1 71 ? 17.161 58.136 17.612 1.00 51.25 1390 ASN B CA 1
ATOM 3890 C C . ASN B 1 71 ? 17.511 56.668 17.816 1.00 39.53 1390 ASN B C 1
ATOM 3891 O O . ASN B 1 71 ? 16.760 55.920 18.458 1.00 39.51 1390 ASN B O 1
ATOM 3902 N N . ALA B 1 72 ? 18.640 56.249 17.245 1.00 39.77 1391 ALA B N 1
ATOM 3903 C CA . ALA B 1 72 ? 19.057 54.853 17.332 1.00 38.76 1391 ALA B CA 1
ATOM 3904 C C . ALA B 1 72 ? 19.338 54.411 18.755 1.00 36.23 1391 ALA B C 1
ATOM 3905 O O . ALA B 1 72 ? 19.447 53.203 19.000 1.00 37.45 1391 ALA B O 1
ATOM 3912 N N . PHE B 1 73 ? 19.452 55.343 19.692 1.00 35.52 1392 PHE B N 1
ATOM 3913 C CA . PHE B 1 73 ? 19.728 55.010 21.078 1.00 33.45 1392 PHE B CA 1
ATOM 3914 C C . PHE B 1 73 ? 18.425 54.873 21.853 1.00 31.53 1392 PHE B C 1
ATOM 3915 O O . PHE B 1 73 ? 17.512 55.684 21.705 1.00 32.62 1392 PHE B O 1
ATOM 3932 N N . SER B 1 74 ? 18.355 53.859 22.700 1.00 29.78 1393 SER B N 1
ATOM 3933 C CA . SER B 1 74 ? 17.226 53.733 23.614 1.00 28.17 1393 SER B CA 1
ATOM 3934 C C . SER B 1 74 ? 17.737 53.256 24.967 1.00 34.24 1393 SER B C 1
ATOM 3935 O O . SER B 1 74 ? 18.758 52.569 25.066 1.00 27.40 1393 SER B O 1
ATOM 3943 N N . LEU B 1 75 ? 17.068 53.729 26.017 1.00 25.66 1394 LEU B N 1
ATOM 3944 C CA . LEU B 1 75 ? 17.265 53.281 27.391 1.00 25.56 1394 LEU B CA 1
ATOM 3945 C C . LEU B 1 75 ? 15.872 52.973 27.939 1.00 42.75 1394 LEU B C 1
ATOM 3946 O O . LEU B 1 75 ? 15.035 53.878 28.051 1.00 54.89 1394 LEU B O 1
ATOM 3962 N N . GLY B 1 76 ? 15.631 51.720 28.272 1.00 40.92 1395 GLY B N 1
ATOM 3963 C CA . GLY B 1 76 ? 14.334 51.260 28.741 1.00 37.88 1395 GLY B CA 1
ATOM 3964 C C . GLY B 1 76 ? 13.662 50.403 27.684 1.00 27.04 1395 GLY B C 1
ATOM 3965 O O . GLY B 1 76 ? 14.133 50.288 26.551 1.00 26.86 1395 GLY B O 1
ATOM 3969 N N . ALA B 1 77 ? 12.500 49.845 28.056 1.00 28.92 1396 ALA B N 1
ATOM 3970 C CA . ALA B 1 77 ? 11.840 48.870 27.202 1.00 30.17 1396 ALA B CA 1
ATOM 3971 C C . ALA B 1 77 ? 11.447 49.512 25.878 1.00 33.23 1396 ALA B C 1
ATOM 3972 O O . ALA B 1 77 ? 10.708 50.502 25.854 1.00 26.22 1396 ALA B O 1
ATOM 3979 N N . THR B 1 78 ? 11.904 48.907 24.789 1.00 27.28 1397 THR B N 1
ATOM 3980 C CA . THR B 1 78 ? 11.834 49.511 23.469 1.00 33.69 1397 THR B CA 1
ATOM 3981 C C . THR B 1 78 ? 11.616 48.422 22.440 1.00 26.76 1397 THR B C 1
ATOM 3982 O O . THR B 1 78 ? 12.190 47.337 22.539 1.00 26.32 1397 THR B O 1
ATOM 3993 N N . LEU B 1 79 ? 10.767 48.712 21.462 1.00 27.13 1398 LEU B N 1
ATOM 3994 C CA . LEU B 1 79 ? 10.485 47.779 20.381 1.00 28.30 1398 LEU B CA 1
ATOM 3995 C C . LEU B 1 79 ? 10.522 48.565 19.080 1.00 30.34 1398 LEU B C 1
ATOM 3996 O O . LEU B 1 79 ? 9.786 49.543 18.923 1.00 30.97 1398 LEU B O 1
ATOM 4012 N N . TRP B 1 80 ? 11.398 48.154 18.170 1.00 38.30 1399 TRP B N 1
ATOM 4013 C CA . TRP B 1 80 ? 11.498 48.767 16.853 1.00 40.20 1399 TRP B CA 1
ATOM 4014 C C . TRP B 1 80 ? 10.651 47.947 15.887 1.00 43.92 1399 TRP B C 1
ATOM 4015 O O . TRP B 1 80 ? 10.740 46.714 15.876 1.00 35.00 1399 TRP B O 1
ATOM 4036 N N . ILE B 1 81 ? 9.780 48.626 15.134 1.00 42.75 1400 ILE B N 1
ATOM 4037 C CA . ILE B 1 81 ? 8.971 47.984 14.106 1.00 45.21 1400 ILE B CA 1
ATOM 4038 C C . ILE B 1 81 ? 8.978 48.875 12.868 1.00 41.78 1400 ILE B C 1
ATOM 4039 O O . ILE B 1 81 ? 9.361 50.046 12.923 1.00 42.12 1400 ILE B O 1
ATOM 4055 N N . ASN B 1 82 ? 8.566 48.303 11.739 1.00 44.07 1401 ASN B N 1
ATOM 4056 C CA . ASN B 1 82 ? 8.477 49.076 10.510 1.00 47.21 1401 ASN B CA 1
ATOM 4057 C C . ASN B 1 82 ? 7.120 49.776 10.429 1.00 48.94 1401 ASN B C 1
ATOM 4058 O O . ASN B 1 82 ? 6.176 49.453 11.156 1.00 47.43 1401 ASN B O 1
ATOM 4069 N N . SER B 1 83 ? 7.025 50.744 9.514 1.00 56.42 1402 SER B N 1
ATOM 4070 C CA . SER B 1 83 ? 5.802 51.530 9.389 1.00 62.60 1402 SER B CA 1
ATOM 4071 C C . SER B 1 83 ? 4.596 50.635 9.141 1.00 64.47 1402 SER B C 1
ATOM 4072 O O . SER B 1 83 ? 3.511 50.875 9.682 1.00 67.84 1402 SER B O 1
ATOM 4080 N N . GLU B 1 84 ? 4.769 49.592 8.328 1.00 73.32 1403 GLU B N 1
ATOM 4081 C CA . GLU B 1 84 ? 3.648 48.719 8.003 1.00 79.46 1403 GLU B CA 1
ATOM 4082 C C . GLU B 1 84 ? 3.142 47.993 9.244 1.00 65.66 1403 GLU B C 1
ATOM 4083 O O . GLU B 1 84 ? 1.931 47.854 9.442 1.00 63.22 1403 GLU B O 1
ATOM 4095 N N . GLU B 1 85 ? 4.059 47.521 10.089 1.00 50.91 1404 GLU B N 1
ATOM 4096 C CA . GLU B 1 85 ? 3.682 46.750 11.264 1.00 53.67 1404 GLU B CA 1
ATOM 4097 C C . GLU B 1 85 ? 2.832 47.547 12.239 1.00 53.31 1404 GLU B C 1
ATOM 4098 O O . GLU B 1 85 ? 2.165 46.949 13.090 1.00 51.05 1404 GLU B O 1
ATOM 4110 N N . PHE B 1 86 ? 2.846 48.877 12.152 1.00 60.91 1405 PHE B N 1
ATOM 4111 C CA . PHE B 1 86 ? 1.954 49.668 12.990 1.00 58.71 1405 PHE B CA 1
ATOM 4112 C C . PHE B 1 86 ? 0.490 49.362 12.703 1.00 61.98 1405 PHE B C 1
ATOM 4113 O O . PHE B 1 86 ? -0.369 49.672 13.535 1.00 64.57 1405 PHE B O 1
ATOM 4130 N N . GLU B 1 87 ? 0.189 48.745 11.556 1.00 68.04 1406 GLU B N 1
ATOM 4131 C CA . GLU B 1 87 ? -1.192 48.470 11.188 1.00 83.01 1406 GLU B CA 1
ATOM 4132 C C . GLU B 1 87 ? -1.735 47.210 11.849 1.00 81.70 1406 GLU B C 1
ATOM 4133 O O . GLU B 1 87 ? -2.954 47.082 11.992 1.00 84.11 1406 GLU B O 1
ATOM 4145 N N . ASP B 1 88 ? -0.866 46.279 12.241 1.00 64.81 1407 ASP B N 1
ATOM 4146 C CA . ASP B 1 88 ? -1.289 45.048 12.904 1.00 57.77 1407 ASP B CA 1
ATOM 4147 C C . ASP B 1 88 ? -0.588 45.003 14.255 1.00 47.83 1407 ASP B C 1
ATOM 4148 O O . ASP B 1 88 ? 0.406 44.294 14.426 1.00 43.99 1407 ASP B O 1
ATOM 4157 N N . LEU B 1 89 ? -1.118 45.766 15.216 1.00 45.42 1408 LEU B N 1
ATOM 4158 C CA . LEU B 1 89 ? -0.551 45.778 16.560 1.00 47.61 1408 LEU B CA 1
ATOM 4159 C C . LEU B 1 89 ? -0.802 44.463 17.281 1.00 41.94 1408 LEU B C 1
ATOM 4160 O O . LEU B 1 89 ? 0.014 44.048 18.110 1.00 40.11 1408 LEU B O 1
ATOM 4176 N N . ASP B 1 90 ? -1.928 43.802 16.999 1.00 47.05 1409 ASP B N 1
ATOM 4177 C CA . ASP B 1 90 ? -2.172 42.485 17.577 1.00 51.73 1409 ASP B CA 1
ATOM 4178 C C . ASP B 1 90 ? -1.016 41.546 17.263 1.00 45.57 1409 ASP B C 1
ATOM 4179 O O . ASP B 1 90 ? -0.574 40.784 18.125 1.00 43.45 1409 ASP B O 1
ATOM 4188 N N . GLU B 1 91 ? -0.524 41.584 16.023 1.00 42.61 1410 GLU B N 1
ATOM 4189 C CA . GLU B 1 91 ? 0.590 40.723 15.644 1.00 46.96 1410 GLU B CA 1
ATOM 4190 C C . GLU B 1 91 ? 1.839 41.070 16.438 1.00 35.34 1410 GLU B C 1
ATOM 4191 O O . GLU B 1 91 ? 2.579 40.176 16.860 1.00 34.82 1410 GLU B O 1
ATOM 4203 N N . ILE B 1 92 ? 2.084 42.361 16.670 1.00 37.69 1411 ILE B N 1
ATOM 4204 C CA . ILE B 1 92 ? 3.251 42.755 17.466 1.00 32.91 1411 ILE B CA 1
ATOM 4205 C C . ILE B 1 92 ? 3.137 42.236 18.889 1.00 37.82 1411 ILE B C 1
ATOM 4206 O O . ILE B 1 92 ? 4.108 41.714 19.466 1.00 37.27 1411 ILE B O 1
ATOM 4222 N N . VAL B 1 93 ? 1.954 42.363 19.486 1.00 43.85 1412 VAL B N 1
ATOM 4223 C CA . VAL B 1 93 ? 1.744 41.800 20.813 1.00 36.89 1412 VAL B CA 1
ATOM 4224 C C . VAL B 1 93 ? 2.036 40.304 20.798 1.00 32.63 1412 VAL B C 1
ATOM 4225 O O . VAL B 1 93 ? 2.828 39.798 21.598 1.00 33.07 1412 VAL B O 1
ATOM 4238 N N . ALA B 1 94 ? 1.420 39.581 19.862 1.00 31.23 1413 ALA B N 1
ATOM 4239 C CA . ALA B 1 94 ? 1.618 38.136 19.813 1.00 36.44 1413 ALA B CA 1
ATOM 4240 C C . ALA B 1 94 ? 3.093 37.781 19.662 1.00 34.21 1413 ALA B C 1
ATOM 4241 O O . ALA B 1 94 ? 3.578 36.830 20.284 1.00 33.10 1413 ALA B O 1
ATOM 4248 N N . ARG B 1 95 ? 3.826 38.549 18.860 1.00 30.22 1414 ARG B N 1
ATOM 4249 C CA . ARG B 1 95 ? 5.183 38.159 18.502 1.00 31.29 1414 ARG B CA 1
ATOM 4250 C C . ARG B 1 95 ? 6.169 38.453 19.624 1.00 27.03 1414 ARG B C 1
ATOM 4251 O O . ARG B 1 95 ? 7.105 37.677 19.853 1.00 26.99 1414 ARG B O 1
ATOM 4272 N N . TYR B 1 96 ? 6.004 39.573 20.312 1.00 24.76 1415 TYR B N 1
ATOM 4273 C CA . TYR B 1 96 ? 7.003 39.997 21.293 1.00 25.59 1415 TYR B CA 1
ATOM 4274 C C . TYR B 1 96 ? 6.535 39.911 22.737 1.00 23.70 1415 TYR B C 1
ATOM 4275 O O . TYR B 1 96 ? 7.272 39.404 23.589 1.00 26.34 1415 TYR B O 1
ATOM 4293 N N . VAL B 1 97 ? 5.317 40.358 23.045 1.00 22.86 1416 VAL B N 1
ATOM 4294 C CA . VAL B 1 97 ? 4.921 40.449 24.448 1.00 24.00 1416 VAL B CA 1
ATOM 4295 C C . VAL B 1 97 ? 4.524 39.086 24.999 1.00 22.86 1416 VAL B C 1
ATOM 4296 O O . VAL B 1 97 ? 4.900 38.721 26.125 1.00 25.80 1416 VAL B O 1
ATOM 4309 N N . GLN B 1 98 ? 3.717 38.331 24.254 1.00 22.48 1417 GLN B N 1
ATOM 4310 C CA . GLN B 1 98 ? 3.244 37.039 24.759 1.00 23.25 1417 GLN B CA 1
ATOM 4311 C C . GLN B 1 98 ? 4.375 36.119 25.197 1.00 21.92 1417 GLN B C 1
ATOM 4312 O O . GLN B 1 98 ? 4.290 35.557 26.302 1.00 26.73 1417 GLN B O 1
ATOM 4326 N N . PRO B 1 99 ? 5.443 35.916 24.412 1.00 28.04 1418 PRO B N 1
ATOM 4327 C CA . PRO B 1 99 ? 6.540 35.068 24.905 1.00 20.61 1418 PRO B CA 1
ATOM 4328 C C . PRO B 1 99 ? 7.186 35.621 26.154 1.00 21.92 1418 PRO B C 1
ATOM 4329 O O . PRO B 1 99 ? 7.552 34.866 27.072 1.00 22.39 1418 PRO B O 1
ATOM 4340 N N . MET B 1 100 ? 7.351 36.939 26.201 1.00 21.04 1419 MET B N 1
ATOM 4341 C CA . MET B 1 100 ? 8.002 37.580 27.351 1.00 24.01 1419 MET B CA 1
ATOM 4342 C C . MET B 1 100 ? 7.150 37.445 28.604 1.00 21.83 1419 MET B C 1
ATOM 4343 O O . MET B 1 100 ? 7.665 37.132 29.689 1.00 22.97 1419 MET B O 1
ATOM 4357 N N . ALA B 1 101 ? 5.836 37.602 28.469 1.00 20.96 1420 ALA B N 1
ATOM 4358 C CA . ALA B 1 101 ? 4.950 37.398 29.611 1.00 26.08 1420 ALA B CA 1
ATOM 4359 C C . ALA B 1 101 ? 4.967 35.945 30.066 1.00 24.01 1420 ALA B C 1
ATOM 4360 O O . ALA B 1 101 ? 4.924 35.657 31.269 1.00 22.19 1420 ALA B O 1
ATOM 4367 N N . SER B 1 102 ? 5.070 35.007 29.122 1.00 19.14 1421 SER B N 1
ATOM 4368 C CA . SER B 1 102 ? 5.126 33.597 29.503 1.00 29.12 1421 SER B CA 1
ATOM 4369 C C . SER B 1 102 ? 6.413 33.275 30.262 1.00 23.06 1421 SER B C 1
ATOM 4370 O O . SER B 1 102 ? 6.396 32.520 31.255 1.00 25.80 1421 SER B O 1
ATOM 4378 N N . PHE B 1 103 ? 7.545 33.803 29.807 1.00 22.11 1422 PHE B N 1
ATOM 4379 C CA . PHE B 1 103 ? 8.795 33.590 30.530 1.00 19.86 1422 PHE B CA 1
ATOM 4380 C C . PHE B 1 103 ? 8.731 34.201 31.923 1.00 22.66 1422 PHE B C 1
ATOM 4381 O O . PHE B 1 103 ? 9.203 33.601 32.911 1.00 22.55 1422 PHE B O 1
ATOM 4398 N N . ALA B 1 104 ? 8.139 35.397 32.032 1.00 24.17 1423 ALA B N 1
ATOM 4399 C CA . ALA B 1 104 ? 7.948 35.975 33.354 1.00 26.50 1423 ALA B CA 1
ATOM 4400 C C . ALA B 1 104 ? 7.142 35.021 34.230 1.00 25.57 1423 ALA B C 1
ATOM 4401 O O . ALA B 1 104 ? 7.492 34.794 35.393 1.00 24.51 1423 ALA B O 1
ATOM 4408 N N . ARG B 1 105 ? 6.075 34.428 33.677 1.00 23.40 1424 ARG B N 1
ATOM 4409 C CA . ARG B 1 105 ? 5.287 33.477 34.454 1.00 23.71 1424 ARG B CA 1
ATOM 4410 C C . ARG B 1 105 ? 6.119 32.264 34.854 1.00 29.22 1424 ARG B C 1
ATOM 4411 O O . ARG B 1 105 ? 5.923 31.722 35.948 1.00 26.76 1424 ARG B O 1
ATOM 4432 N N . ASP B 1 106 ? 7.049 31.837 33.990 1.00 28.79 1425 ASP B N 1
ATOM 4433 C CA . ASP B 1 106 ? 7.938 30.735 34.349 1.00 27.18 1425 ASP B CA 1
ATOM 4434 C C . ASP B 1 106 ? 8.718 31.081 35.614 1.00 29.99 1425 ASP B C 1
ATOM 4435 O O . ASP B 1 106 ? 9.010 30.208 36.444 1.00 28.86 1425 ASP B O 1
ATOM 4444 N N . LEU B 1 107 ? 9.103 32.352 35.756 1.00 27.00 1426 LEU B N 1
ATOM 4445 C CA . LEU B 1 107 ? 9.816 32.741 36.978 1.00 28.33 1426 LEU B CA 1
ATOM 4446 C C . LEU B 1 107 ? 8.873 32.896 38.175 1.00 28.56 1426 LEU B C 1
ATOM 4447 O O . LEU B 1 107 ? 9.210 32.483 39.297 1.00 23.54 1426 LEU B O 1
ATOM 4463 N N . LEU B 1 108 ? 7.684 33.462 37.963 1.00 23.60 1427 LEU B N 1
ATOM 4464 C CA . LEU B 1 108 ? 6.744 33.660 39.068 1.00 27.99 1427 LEU B CA 1
ATOM 4465 C C . LEU B 1 108 ? 6.297 32.343 39.688 1.00 26.52 1427 LEU B C 1
ATOM 4466 O O . LEU B 1 108 ? 5.994 32.288 40.884 1.00 30.72 1427 LEU B O 1
ATOM 4482 N N . ASN B 1 109 ? 6.234 31.277 38.899 1.00 31.75 1428 ASN B N 1
ATOM 4483 C CA . ASN B 1 109 ? 5.814 29.972 39.389 1.00 31.34 1428 ASN B CA 1
ATOM 4484 C C . ASN B 1 109 ? 6.977 29.085 39.806 1.00 28.14 1428 ASN B C 1
ATOM 4485 O O . ASN B 1 109 ? 6.756 27.928 40.190 1.00 31.05 1428 ASN B O 1
ATOM 4496 N N . HIS B 1 110 ? 8.197 29.584 39.738 1.00 28.15 1429 HIS B N 1
ATOM 4497 C CA . HIS B 1 110 ? 9.335 28.800 40.188 1.00 26.63 1429 HIS B CA 1
ATOM 4498 C C . HIS B 1 110 ? 9.216 28.554 41.685 1.00 27.37 1429 HIS B C 1
ATOM 4499 O O . HIS B 1 110 ? 8.760 29.417 42.436 1.00 28.05 1429 HIS B O 1
ATOM 4513 N N . LYS B 1 111 ? 9.654 27.374 42.121 1.00 31.38 1430 LYS B N 1
ATOM 4514 C CA . LYS B 1 111 ? 9.484 26.986 43.520 1.00 33.81 1430 LYS B CA 1
ATOM 4515 C C . LYS B 1 111 ? 10.164 27.956 44.479 1.00 31.94 1430 LYS B C 1
ATOM 4516 O O . LYS B 1 111 ? 9.759 28.063 45.644 1.00 29.84 1430 LYS B O 1
ATOM 4535 N N . TYR B 1 112 ? 11.197 28.658 44.028 1.00 27.33 1431 TYR B N 1
ATOM 4536 C CA . TYR B 1 112 ? 11.916 29.589 44.892 1.00 30.02 1431 TYR B CA 1
ATOM 4537 C C . TYR B 1 112 ? 11.649 31.044 44.521 1.00 27.47 1431 TYR B C 1
ATOM 4538 O O . TYR B 1 112 ? 12.459 31.921 44.835 1.00 27.28 1431 TYR B O 1
ATOM 4556 N N . TYR B 1 113 ? 10.519 31.329 43.871 1.00 27.79 1432 TYR B N 1
ATOM 4557 C CA . TYR B 1 113 ? 10.130 32.718 43.687 1.00 28.13 1432 TYR B CA 1
ATOM 4558 C C . TYR B 1 113 ? 9.710 33.331 45.028 1.00 29.29 1432 TYR B C 1
ATOM 4559 O O . TYR B 1 113 ? 8.951 32.724 45.794 1.00 30.15 1432 TYR B O 1
ATOM 4577 N N . GLN B 1 114 ? 10.204 34.530 45.300 1.00 29.40 1433 GLN B N 1
ATOM 4578 C CA . GLN B 1 114 ? 9.867 35.283 46.496 1.00 32.54 1433 GLN B CA 1
ATOM 4579 C C . GLN B 1 114 ? 9.714 36.746 46.122 1.00 31.69 1433 GLN B C 1
ATOM 4580 O O . GLN B 1 114 ? 10.513 37.284 45.350 1.00 37.62 1433 GLN B O 1
ATOM 4594 N N . ASP B 1 115 ? 8.705 37.395 46.695 1.00 33.69 1434 ASP B N 1
ATOM 4595 C CA . ASP B 1 115 ? 8.432 38.791 46.373 1.00 47.80 1434 ASP B CA 1
ATOM 4596 C C . ASP B 1 115 ? 9.547 39.701 46.868 1.00 42.45 1434 ASP B C 1
ATOM 4597 O O . ASP B 1 115 ? 9.987 40.603 46.143 1.00 40.11 1434 ASP B O 1
ATOM 4606 N N . CYS B 1 116 ? 10.012 39.486 48.103 1.00 36.52 1435 CYS B N 1
ATOM 4607 C CA . CYS B 1 116 ? 11.016 40.347 48.730 1.00 37.23 1435 CYS B CA 1
ATOM 4608 C C . CYS B 1 116 ? 10.679 41.830 48.537 1.00 42.28 1435 CYS B C 1
ATOM 4609 O O . CYS B 1 116 ? 11.520 42.646 48.161 1.00 45.99 1435 CYS B O 1
ATOM 4617 N N . SER B 1 117 ? 9.416 42.171 48.794 1.00 52.49 1436 SER B N 1
ATOM 4618 C CA . SER B 1 117 ? 8.946 43.558 48.776 1.00 52.67 1436 SER B CA 1
ATOM 4619 C C . SER B 1 117 ? 9.343 44.265 47.483 1.00 44.32 1436 SER B C 1
ATOM 4620 O O . SER B 1 117 ? 9.970 45.327 47.490 1.00 44.33 1436 SER B O 1
ATOM 4628 N N . GLY B 1 118 ? 8.963 43.664 46.358 1.00 42.49 1437 GLY B N 1
ATOM 4629 C CA . GLY B 1 118 ? 9.228 44.264 45.065 1.00 43.79 1437 GLY B CA 1
ATOM 4630 C C . GLY B 1 118 ? 10.672 44.194 44.619 1.00 41.83 1437 GLY B C 1
ATOM 4631 O O . GLY B 1 118 ? 11.132 45.071 43.881 1.00 38.53 1437 GLY B O 1
ATOM 4635 N N . GLY B 1 119 ? 11.394 43.153 45.019 1.00 38.20 1438 GLY B N 1
ATOM 4636 C CA . GLY B 1 119 ? 12.791 43.044 44.658 1.00 36.59 1438 GLY B CA 1
ATOM 4637 C C . GLY B 1 119 ? 13.702 43.955 45.453 1.00 36.72 1438 GLY B C 1
ATOM 4638 O O . GLY B 1 119 ? 14.653 44.519 44.897 1.00 36.24 1438 GLY B O 1
ATOM 4642 N N . ASP B 1 120 ? 13.440 44.117 46.741 1.00 34.29 1439 ASP B N 1
ATOM 4643 C CA . ASP B 1 120 ? 14.346 44.867 47.605 1.00 37.65 1439 ASP B CA 1
ATOM 4644 C C . ASP B 1 120 ? 15.595 44.027 47.869 1.00 33.62 1439 ASP B C 1
ATOM 4645 O O . ASP B 1 120 ? 15.516 42.936 48.452 1.00 32.07 1439 ASP B O 1
ATOM 4654 N N . ARG B 1 121 ? 16.754 44.523 47.427 1.00 36.42 1440 ARG B N 1
ATOM 4655 C CA . ARG B 1 121 ? 17.977 43.732 47.526 1.00 35.28 1440 ARG B CA 1
ATOM 4656 C C . ARG B 1 121 ? 18.298 43.367 48.973 1.00 37.12 1440 ARG B C 1
ATOM 4657 O O . ARG B 1 121 ? 18.765 42.255 49.249 1.00 36.33 1440 ARG B O 1
ATOM 4678 N N . LYS B 1 122 ? 18.062 44.282 49.912 1.00 40.62 1441 LYS B N 1
ATOM 4679 C CA . LYS B 1 122 ? 18.439 43.997 51.296 1.00 47.80 1441 LYS B CA 1
ATOM 4680 C C . LYS B 1 122 ? 17.549 42.911 51.890 1.00 42.59 1441 LYS B C 1
ATOM 4681 O O . LYS B 1 122 ? 18.030 42.047 52.630 1.00 44.99 1441 LYS B O 1
ATOM 4700 N N . LYS B 1 123 ? 16.248 42.936 51.577 1.00 37.02 1442 LYS B N 1
ATOM 4701 C CA . LYS B 1 123 ? 15.362 41.856 52.004 1.00 41.17 1442 LYS B CA 1
ATOM 4702 C C . LYS B 1 123 ? 15.831 40.514 51.461 1.00 39.98 1442 LYS B C 1
ATOM 4703 O O . LYS B 1 123 ? 15.807 39.500 52.173 1.00 35.75 1442 LYS B O 1
ATOM 4722 N N . LEU B 1 124 ? 16.245 40.486 50.194 1.00 40.58 1443 LEU B N 1
ATOM 4723 C CA . LEU B 1 124 ? 16.698 39.240 49.591 1.00 30.81 1443 LEU B CA 1
ATOM 4724 C C . LEU B 1 124 ? 17.985 38.756 50.248 1.00 32.57 1443 LEU B C 1
ATOM 4725 O O . LEU B 1 124 ? 18.148 37.556 50.488 1.00 32.96 1443 LEU B O 1
ATOM 4741 N N . GLU B 1 125 ? 18.899 39.678 50.560 1.00 33.30 1444 GLU B N 1
ATOM 4742 C CA . GLU B 1 125 ? 20.113 39.302 51.280 1.00 33.10 1444 GLU B CA 1
ATOM 4743 C C . GLU B 1 125 ? 19.796 38.746 52.660 1.00 36.91 1444 GLU B C 1
ATOM 4744 O O . GLU B 1 125 ? 20.397 37.751 53.088 1.00 33.07 1444 GLU B O 1
ATOM 4756 N N . GLU B 1 126 ? 18.870 39.383 53.385 1.00 39.64 1445 GLU B N 1
ATOM 4757 C CA . GLU B 1 126 ? 18.486 38.888 54.702 1.00 43.74 1445 GLU B CA 1
ATOM 4758 C C . GLU B 1 126 ? 17.884 37.493 54.610 1.00 37.09 1445 GLU B C 1
ATOM 4759 O O . GLU B 1 126 ? 18.185 36.618 55.433 1.00 40.43 1445 GLU B O 1
ATOM 4771 N N . LEU B 1 127 ? 17.012 37.275 53.623 1.00 38.37 1446 LEU B N 1
ATOM 4772 C CA . LEU B 1 127 ? 16.428 35.957 53.424 1.00 32.76 1446 LEU B CA 1
ATOM 4773 C C . LEU B 1 127 ? 17.507 34.927 53.123 1.00 30.63 1446 LEU B C 1
ATOM 4774 O O . LEU B 1 127 ? 17.496 33.817 53.673 1.00 31.16 1446 LEU B O 1
ATOM 4790 N N . LEU B 1 128 ? 18.454 35.280 52.254 1.00 28.88 1447 LEU B N 1
ATOM 4791 C CA . LEU B 1 128 ? 19.539 34.360 51.930 1.00 27.70 1447 LEU B CA 1
ATOM 4792 C C . LEU B 1 128 ? 20.341 34.000 53.171 1.00 30.04 1447 LEU B C 1
ATOM 4793 O O . LEU B 1 128 ? 20.629 32.823 53.422 1.00 29.08 1447 LEU B O 1
ATOM 4809 N N . ILE B 1 129 ? 20.714 35.005 53.958 1.00 32.45 1448 ILE B N 1
ATOM 4810 C CA . ILE B 1 129 ? 21.546 34.763 55.137 1.00 34.42 1448 ILE B CA 1
ATOM 4811 C C . ILE B 1 129 ? 20.809 33.877 56.129 1.00 35.53 1448 ILE B C 1
ATOM 4812 O O . ILE B 1 129 ? 21.371 32.915 56.674 1.00 43.09 1448 ILE B O 1
ATOM 4828 N N . LYS B 1 130 ? 19.544 34.202 56.405 1.00 39.35 1449 LYS B N 1
ATOM 4829 C CA . LYS B 1 130 ? 18.756 33.391 57.331 1.00 46.95 1449 LYS B CA 1
ATOM 4830 C C . LYS B 1 130 ? 18.662 31.944 56.853 1.00 44.30 1449 LYS B C 1
ATOM 4831 O O . LYS B 1 130 ? 18.823 31.003 57.639 1.00 41.51 1449 LYS B O 1
ATOM 4850 N N . THR B 1 131 ? 18.382 31.745 55.564 1.00 38.69 1450 THR B N 1
ATOM 4851 C CA . THR B 1 131 ? 18.224 30.387 55.050 1.00 39.33 1450 THR B CA 1
ATOM 4852 C C . THR B 1 131 ? 19.544 29.627 55.103 1.00 37.00 1450 THR B C 1
ATOM 4853 O O . THR B 1 131 ? 19.569 28.439 55.447 1.00 39.05 1450 THR B O 1
ATOM 4864 N N . LYS B 1 132 ? 20.659 30.303 54.814 1.00 36.28 1451 LYS B N 1
ATOM 4865 C CA . LYS B 1 132 ? 21.960 29.644 54.898 1.00 32.56 1451 LYS B CA 1
ATOM 4866 C C . LYS B 1 132 ? 22.285 29.267 56.336 1.00 37.92 1451 LYS B C 1
ATOM 4867 O O . LYS B 1 132 ? 22.910 28.227 56.588 1.00 39.27 1451 LYS B O 1
ATOM 4886 N N . LYS B 1 133 ? 21.870 30.089 57.292 1.00 37.05 1452 LYS B N 1
ATOM 4887 C CA . LYS B 1 133 ? 22.089 29.725 58.684 1.00 41.79 1452 LYS B CA 1
ATOM 4888 C C . LYS B 1 133 ? 21.231 28.531 59.079 1.00 51.10 1452 LYS B C 1
ATOM 4889 O O . LYS B 1 133 ? 21.660 27.699 59.886 1.00 48.88 1452 LYS B O 1
ATOM 4908 N N . GLU B 1 134 ? 20.031 28.412 58.510 1.00 50.23 1453 GLU B N 1
ATOM 4909 C CA . GLU B 1 134 ? 19.171 27.281 58.847 1.00 46.88 1453 GLU B CA 1
ATOM 4910 C C . GLU B 1 134 ? 19.696 25.971 58.265 1.00 38.64 1453 GLU B C 1
ATOM 4911 O O . GLU B 1 134 ? 19.615 24.922 58.920 1.00 42.51 1453 GLU B O 1
ATOM 4923 N N . LYS B 1 135 ? 20.225 26.001 57.043 1.00 36.89 1454 LYS B N 1
ATOM 4924 C CA . LYS B 1 135 ? 20.708 24.800 56.361 1.00 36.97 1454 LYS B CA 1
ATOM 4925 C C . LYS B 1 135 ? 22.088 25.062 55.778 1.00 36.24 1454 LYS B C 1
ATOM 4926 O O . LYS B 1 135 ? 22.217 25.376 54.588 1.00 34.07 1454 LYS B O 1
ATOM 4945 N N . PRO B 1 136 ? 23.146 2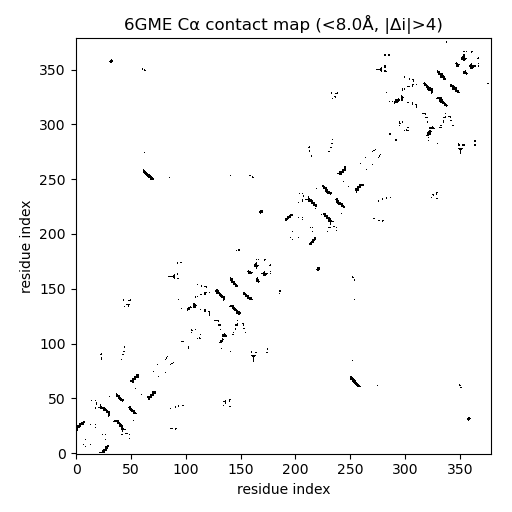4.901 56.579 1.00 41.88 1455 PRO B N 1
ATOM 4946 C CA . PRO B 1 136 ? 24.483 25.296 56.106 1.00 41.80 1455 PRO B CA 1
ATOM 4947 C C . PRO B 1 136 ? 24.953 24.578 54.853 1.00 40.52 1455 PRO B C 1
ATOM 4948 O O . PRO B 1 136 ? 25.639 25.189 54.030 1.00 38.79 1455 PRO B O 1
ATOM 4959 N N . THR B 1 137 ? 24.623 23.295 54.689 1.00 42.89 1456 THR B N 1
ATOM 4960 C CA . THR B 1 137 ? 25.148 22.522 53.568 1.00 38.11 1456 THR B CA 1
ATOM 4961 C C . THR B 1 137 ? 24.404 22.776 52.271 1.00 38.62 1456 THR B C 1
ATOM 4962 O O . THR B 1 137 ? 24.815 22.250 51.232 1.00 41.57 1456 THR B O 1
ATOM 4973 N N . PHE B 1 138 ? 23.323 23.553 52.307 1.00 33.71 1457 PHE B N 1
ATOM 4974 C CA . PHE B 1 138 ? 22.503 23.821 51.136 1.00 33.34 1457 PHE B CA 1
ATOM 4975 C C . PHE B 1 138 ? 22.853 25.198 50.589 1.00 36.30 1457 PHE B C 1
ATOM 4976 O O . PHE B 1 138 ? 23.175 26.120 51.346 1.00 37.69 1457 PHE B O 1
ATOM 4993 N N . ILE B 1 139 ? 22.814 25.325 49.271 1.00 30.69 1458 ILE B N 1
ATOM 4994 C CA . ILE B 1 139 ? 23.012 26.621 48.622 1.00 28.67 1458 ILE B CA 1
ATOM 4995 C C . ILE B 1 139 ? 21.637 27.209 48.332 1.00 28.42 1458 ILE B C 1
ATOM 4996 O O . ILE B 1 139 ? 20.986 26.799 47.362 1.00 28.24 1458 ILE B O 1
ATOM 5012 N N . PRO B 1 140 ? 21.156 28.155 49.132 1.00 28.70 1459 PRO B N 1
ATOM 5013 C CA . PRO B 1 140 ? 19.856 28.761 48.851 1.00 26.49 1459 PRO B CA 1
ATOM 5014 C C . PRO B 1 140 ? 19.933 29.745 47.697 1.00 22.53 1459 PRO B C 1
ATOM 5015 O O . PRO B 1 140 ? 20.957 30.398 47.456 1.00 21.91 1459 PRO B O 1
ATOM 5026 N N . TYR B 1 141 ? 18.822 29.828 46.978 1.00 25.45 1460 TYR B N 1
ATOM 5027 C CA . TYR B 1 141 ? 18.639 30.856 45.960 1.00 26.36 1460 TYR B CA 1
ATOM 5028 C C . TYR B 1 141 ? 17.158 31.170 45.859 1.00 24.01 1460 TYR B C 1
ATOM 5029 O O . TYR B 1 141 ? 16.310 30.330 46.169 1.00 21.22 1460 TYR B O 1
ATOM 5047 N N . PHE B 1 142 ? 16.875 32.418 45.493 1.00 19.36 1461 PHE B N 1
ATOM 5048 C CA . PHE B 1 142 ? 15.522 32.916 45.337 1.00 22.92 1461 PHE B CA 1
ATOM 5049 C C . PHE B 1 142 ? 15.488 33.855 44.145 1.00 24.47 1461 PHE B C 1
ATOM 5050 O O . PHE B 1 142 ? 16.504 34.441 43.768 1.00 23.17 1461 PHE B O 1
ATOM 5067 N N . ILE B 1 143 ? 14.293 33.993 43.568 1.00 25.70 1462 ILE B N 1
ATOM 5068 C CA . ILE B 1 143 ? 14.058 34.857 42.415 1.00 24.19 1462 ILE B CA 1
ATOM 5069 C C . ILE B 1 143 ? 12.963 35.847 42.800 1.00 27.38 1462 ILE B C 1
ATOM 5070 O O . ILE B 1 143 ? 11.985 35.479 43.461 1.00 27.70 1462 ILE B O 1
ATOM 5086 N N . CYS B 1 144 ? 13.147 37.108 42.418 1.00 23.65 1463 CYS B N 1
ATOM 5087 C CA . CYS B 1 144 ? 12.223 38.166 42.807 1.00 26.51 1463 CYS B CA 1
ATOM 5088 C C . CYS B 1 144 ? 12.046 39.154 41.665 1.00 25.06 1463 CYS B C 1
ATOM 5089 O O . CYS B 1 144 ? 13.021 39.589 41.072 1.00 23.58 1463 CYS B O 1
ATOM 5097 N N . ALA B 1 145 ? 10.809 39.562 41.399 1.00 25.67 1464 ALA B N 1
ATOM 5098 C CA . ALA B 1 145 ? 10.579 40.564 40.358 1.00 28.09 1464 ALA B CA 1
ATOM 5099 C C . ALA B 1 145 ? 11.030 41.947 40.838 1.00 30.69 1464 ALA B C 1
ATOM 5100 O O . ALA B 1 145 ? 10.748 42.344 41.971 1.00 30.47 1464 ALA B O 1
ATOM 5107 N N . CYS B 1 146 ? 11.749 42.674 39.977 1.00 23.84 1465 CYS B N 1
ATOM 5108 C CA . CYS B 1 146 ? 12.178 44.032 40.300 1.00 25.34 1465 CYS B CA 1
ATOM 5109 C C . CYS B 1 146 ? 11.048 45.003 40.003 1.00 37.55 1465 CYS B C 1
ATOM 5110 O O . CYS B 1 146 ? 10.681 45.182 38.841 1.00 37.88 1465 CYS B O 1
ATOM 5118 N N . LYS B 1 147 ? 10.531 45.672 41.039 1.00 38.31 1466 LYS B N 1
ATOM 5119 C CA . LYS B 1 147 ? 9.430 46.601 40.819 1.00 38.09 1466 LYS B CA 1
ATOM 5120 C C . LYS B 1 147 ? 9.891 47.855 40.093 1.00 39.39 1466 LYS B C 1
ATOM 5121 O O . LYS B 1 147 ? 9.134 48.415 39.287 1.00 38.90 1466 LYS B O 1
ATOM 5140 N N . GLU B 1 148 ? 11.119 48.307 40.351 1.00 35.97 1467 GLU B N 1
ATOM 5141 C CA . GLU B 1 148 ? 11.623 49.515 39.704 1.00 40.32 1467 GLU B CA 1
ATOM 5142 C C . GLU B 1 148 ? 12.316 49.219 38.382 1.00 33.09 1467 GLU B C 1
ATOM 5143 O O . GLU B 1 148 ? 12.670 50.158 37.659 1.00 40.87 1467 GLU B O 1
ATOM 5155 N N . LEU B 1 149 ? 12.474 47.948 38.034 1.00 33.45 1468 LEU B N 1
ATOM 5156 C CA . LEU B 1 149 ? 13.118 47.533 36.794 1.00 39.09 1468 LEU B CA 1
ATOM 5157 C C . LEU B 1 149 ? 12.204 46.531 36.103 1.00 30.28 1468 LEU B C 1
ATOM 5158 O O . LEU B 1 149 ? 12.533 45.344 36.000 1.00 25.91 1468 LEU B O 1
ATOM 5174 N N . PRO B 1 150 ? 11.060 46.984 35.594 1.00 30.11 1469 PRO B N 1
ATOM 5175 C CA . PRO B 1 150 ? 10.072 46.041 35.046 1.00 31.52 1469 PRO B CA 1
ATOM 5176 C C . PRO B 1 150 ? 10.681 45.171 33.959 1.00 28.00 1469 PRO B C 1
ATOM 5177 O O . PRO B 1 150 ? 11.292 45.667 33.015 1.00 30.13 1469 PRO B O 1
ATOM 5188 N N . GLY B 1 151 ? 10.519 43.866 34.109 1.00 23.70 1470 GLY B N 1
ATOM 5189 C CA . GLY B 1 151 ? 11.089 42.909 33.198 1.00 22.39 1470 GLY B CA 1
ATOM 5190 C C . GLY B 1 151 ? 12.361 42.259 33.699 1.00 21.05 1470 GLY B C 1
ATOM 5191 O O . GLY B 1 151 ? 12.757 41.223 33.176 1.00 21.08 1470 GLY B O 1
ATOM 5195 N N . LYS B 1 152 ? 12.994 42.841 34.706 1.00 22.70 1471 LYS B N 1
ATOM 5196 C CA . LYS B 1 152 ? 14.166 42.256 35.322 1.00 21.78 1471 LYS B CA 1
ATOM 5197 C C . LYS B 1 152 ? 13.813 41.626 36.662 1.00 26.94 1471 LYS B C 1
ATOM 5198 O O . LYS B 1 152 ? 12.875 42.048 37.357 1.00 28.28 1471 LYS B O 1
ATOM 5217 N N . PHE B 1 153 ? 14.566 40.584 36.998 1.00 23.47 1472 PHE B N 1
ATOM 5218 C CA . PHE B 1 153 ? 14.381 39.804 38.206 1.00 22.31 1472 PHE B CA 1
ATOM 5219 C C . PHE B 1 153 ? 15.724 39.700 38.917 1.00 19.80 1472 PHE B C 1
ATOM 5220 O O . PHE B 1 153 ? 16.773 39.618 38.270 1.00 24.38 1472 PHE B O 1
ATOM 5237 N N . LEU B 1 154 ? 15.687 39.735 40.238 1.00 22.93 1473 LEU B N 1
ATOM 5238 C CA . LEU B 1 154 ? 16.856 39.449 41.047 1.00 24.30 1473 LEU B CA 1
ATOM 5239 C C . LEU B 1 154 ? 16.949 37.941 41.237 1.00 25.22 1473 LEU B C 1
ATOM 5240 O O . LEU B 1 154 ? 15.950 37.292 41.564 1.00 21.99 1473 LEU B O 1
ATOM 5256 N N . LEU B 1 155 ? 18.140 37.401 40.996 1.00 22.87 1474 LEU B N 1
ATOM 5257 C CA . LEU B 1 155 ? 18.499 36.031 41.324 1.00 22.97 1474 LEU B CA 1
ATOM 5258 C C . LEU B 1 155 ? 19.518 36.136 42.449 1.00 21.87 1474 LEU B C 1
ATOM 5259 O O . LEU B 1 155 ? 20.655 36.576 42.227 1.00 21.89 1474 LEU B O 1
ATOM 5275 N N . GLY B 1 156 ? 19.081 35.836 43.661 1.00 21.10 1475 GLY B N 1
ATOM 5276 C CA . GLY B 1 156 ? 19.947 35.852 44.813 1.00 26.78 1475 GLY B CA 1
ATOM 5277 C C . GLY B 1 156 ? 20.320 34.435 45.202 1.00 27.25 1475 GLY B C 1
ATOM 5278 O O . GLY B 1 156 ? 19.524 33.512 45.067 1.00 25.01 1475 GLY B O 1
ATOM 5282 N N . TYR B 1 157 ? 21.552 34.277 45.677 1.00 25.28 1476 TYR B N 1
ATOM 5283 C CA . TYR B 1 157 ? 22.037 32.957 46.064 1.00 24.66 1476 TYR B CA 1
ATOM 5284 C C . TYR B 1 157 ? 23.213 33.116 47.008 1.00 21.68 1476 TYR B C 1
ATOM 5285 O O . TYR B 1 157 ? 23.907 34.128 46.993 1.00 23.74 1476 TYR B O 1
ATOM 5303 N N . GLN B 1 158 ? 23.424 32.107 47.843 1.00 22.49 1477 GLN B N 1
ATOM 5304 C CA . GLN B 1 158 ? 24.513 32.168 48.815 1.00 27.60 1477 GLN B CA 1
ATOM 5305 C C . GLN B 1 158 ? 25.282 30.859 48.831 1.00 25.00 1477 GLN B C 1
ATOM 5306 O O . GLN B 1 158 ? 24.939 29.937 49.578 1.00 27.22 1477 GLN B O 1
ATOM 5320 N N . PRO B 1 159 ? 26.314 30.732 47.995 1.00 25.86 1478 PRO B N 1
ATOM 5321 C CA . PRO B 1 159 ? 27.116 29.497 48.026 1.00 31.85 1478 PRO B CA 1
ATOM 5322 C C . PRO B 1 159 ? 27.932 29.346 49.295 1.00 28.48 1478 PRO B C 1
ATOM 5323 O O . PRO B 1 159 ? 28.144 28.216 49.757 1.00 29.90 1478 PRO B O 1
ATOM 5334 N N . ARG B 1 160 ? 28.412 30.445 49.871 1.00 28.92 1479 ARG B N 1
ATOM 5335 C CA . ARG B 1 160 ? 29.303 30.370 51.033 1.00 31.08 1479 ARG B CA 1
ATOM 5336 C C . ARG B 1 160 ? 28.775 31.322 52.108 1.00 31.30 1479 ARG B C 1
ATOM 5337 O O . ARG B 1 160 ? 27.625 31.195 52.539 1.00 30.81 1479 ARG B O 1
ATOM 5358 N N . GLY B 1 161 ? 29.592 32.270 52.545 1.00 33.55 1480 GLY B N 1
ATOM 5359 C CA . GLY B 1 161 ? 29.226 33.121 53.649 1.00 36.36 1480 GLY B CA 1
ATOM 5360 C C . GLY B 1 161 ? 28.599 34.450 53.306 1.00 34.48 1480 GLY B C 1
ATOM 5361 O O . GLY B 1 161 ? 28.245 35.205 54.218 1.00 32.68 1480 GLY B O 1
ATOM 5365 N N . LYS B 1 162 ? 28.454 34.775 52.029 1.00 30.11 1481 LYS B N 1
ATOM 5366 C CA . LYS B 1 162 ? 27.988 36.095 51.640 1.00 33.69 1481 LYS B CA 1
ATOM 5367 C C . LYS B 1 162 ? 26.921 35.978 50.554 1.00 28.16 1481 LYS B C 1
ATOM 5368 O O . LYS B 1 162 ? 27.099 35.224 49.585 1.00 29.13 1481 LYS B O 1
ATOM 5387 N N . PRO B 1 163 ? 25.810 36.696 50.682 1.00 26.98 1482 PRO B N 1
ATOM 5388 C CA . PRO B 1 163 ? 24.799 36.660 49.621 1.00 26.10 1482 PRO B CA 1
ATOM 5389 C C . PRO B 1 163 ? 25.293 37.356 48.369 1.00 30.05 1482 PRO B C 1
ATOM 5390 O O . PRO B 1 163 ? 25.984 38.370 48.432 1.00 34.04 1482 PRO B O 1
ATOM 5401 N N . ARG B 1 164 ? 24.952 36.775 47.221 1.00 23.31 1483 ARG B N 1
ATOM 5402 C CA . ARG B 1 164 ? 25.258 37.336 45.917 1.00 24.11 1483 ARG B CA 1
ATOM 5403 C C . ARG B 1 164 ? 23.950 37.567 45.173 1.00 23.07 1483 ARG B C 1
ATOM 5404 O O . ARG B 1 164 ? 23.003 36.777 45.300 1.00 24.28 1483 ARG B O 1
ATOM 5425 N N . ILE B 1 165 ? 23.896 38.641 44.396 1.00 26.78 1484 ILE B N 1
ATOM 5426 C CA . ILE B 1 165 ? 22.693 38.984 43.641 1.00 22.56 1484 ILE B CA 1
ATOM 5427 C C . ILE B 1 165 ? 23.103 39.323 42.215 1.00 21.78 1484 ILE B C 1
ATOM 5428 O O . ILE B 1 165 ? 24.017 40.128 42.001 1.00 23.09 1484 ILE B O 1
ATOM 5444 N N . GLU B 1 166 ? 22.421 38.710 41.246 1.00 27.17 1485 GLU B N 1
ATOM 5445 C CA . GLU B 1 166 ? 22.600 39.035 39.840 1.00 20.45 1485 GLU B CA 1
ATOM 5446 C C . GLU B 1 166 ? 21.235 39.319 39.235 1.00 26.44 1485 GLU B C 1
ATOM 5447 O O . GLU B 1 166 ? 20.200 39.051 39.849 1.00 23.24 1485 GLU B O 1
ATOM 5459 N N . TYR B 1 167 ? 21.241 39.854 38.011 1.00 22.77 1486 TYR B N 1
ATOM 5460 C CA . TYR B 1 167 ? 19.997 40.162 37.311 1.00 24.30 1486 TYR B CA 1
ATOM 5461 C C . TYR B 1 167 ? 19.719 39.116 36.242 1.00 22.35 1486 TYR B C 1
ATOM 5462 O O . TYR B 1 167 ? 20.637 38.619 35.589 1.00 26.14 1486 TYR B O 1
ATOM 5480 N N . VAL B 1 168 ? 18.442 38.760 36.100 1.00 24.18 1487 VAL B N 1
ATOM 5481 C CA . VAL B 1 168 ? 17.944 37.974 34.973 1.00 22.11 1487 VAL B CA 1
ATOM 5482 C C . VAL B 1 168 ? 16.914 38.842 34.263 1.00 20.35 1487 VAL B C 1
ATOM 5483 O O . VAL B 1 168 ? 16.045 39.425 34.910 1.00 23.29 1487 VAL B O 1
ATOM 5496 N N . THR B 1 169 ? 17.022 38.952 32.950 1.00 23.04 1488 THR B N 1
ATOM 5497 C CA . THR B 1 169 ? 16.117 39.785 32.177 1.00 23.39 1488 THR B CA 1
ATOM 5498 C C . THR B 1 169 ? 15.239 38.896 31.311 1.00 21.01 1488 THR B C 1
ATOM 5499 O O . THR B 1 169 ? 15.744 38.010 30.628 1.00 27.15 1488 THR B O 1
ATOM 5510 N N . VAL B 1 170 ? 13.934 39.120 31.349 1.00 23.50 1489 VAL B N 1
ATOM 5511 C CA . VAL B 1 170 ? 13.028 38.416 30.450 1.00 22.24 1489 VAL B CA 1
ATOM 5512 C C . VAL B 1 170 ? 13.018 39.122 29.106 1.00 22.48 1489 VAL B C 1
ATOM 5513 O O . VAL B 1 170 ? 12.929 40.351 29.043 1.00 25.40 1489 VAL B O 1
ATOM 5526 N N . THR B 1 171 ? 13.124 38.351 28.025 1.00 20.14 1490 THR B N 1
ATOM 5527 C CA . THR B 1 171 ? 13.068 38.872 26.672 1.00 22.16 1490 THR B CA 1
ATOM 5528 C C . THR B 1 171 ? 12.202 37.954 25.819 1.00 27.22 1490 THR B C 1
ATOM 5529 O O . THR B 1 171 ? 11.927 36.811 26.199 1.00 28.13 1490 THR B O 1
ATOM 5540 N N . PRO B 1 172 ? 11.777 38.418 24.648 1.00 23.45 1491 PRO B N 1
ATOM 5541 C CA . PRO B 1 172 ? 10.917 37.575 23.805 1.00 26.96 1491 PRO B CA 1
ATOM 5542 C C . PRO B 1 172 ? 11.550 36.250 23.426 1.00 33.35 1491 PRO B C 1
ATOM 5543 O O . PRO B 1 172 ? 10.850 35.347 22.962 1.00 32.20 1491 PRO B O 1
ATOM 5554 N N . GLU B 1 173 ? 12.865 36.118 23.564 1.00 29.94 1492 GLU B N 1
ATOM 5555 C CA . GLU B 1 173 ? 13.576 34.913 23.163 1.00 33.84 1492 GLU B CA 1
ATOM 5556 C C . GLU B 1 173 ? 14.168 34.167 24.350 1.00 26.68 1492 GLU B C 1
ATOM 5557 O O . GLU B 1 173 ? 14.908 33.189 24.152 1.00 23.32 1492 GLU B O 1
ATOM 5569 N N . GLY B 1 174 ? 13.879 34.601 25.571 1.00 23.59 1493 GLY B N 1
ATOM 5570 C CA . GLY B 1 174 ? 14.235 33.817 26.728 1.00 20.56 1493 GLY B CA 1
ATOM 5571 C C . GLY B 1 174 ? 14.838 34.679 27.811 1.00 20.67 1493 GLY B C 1
ATOM 5572 O O . GLY B 1 174 ? 14.669 35.897 27.839 1.00 24.49 1493 GLY B O 1
ATOM 5576 N N . PHE B 1 175 ? 15.555 34.022 28.712 1.00 19.84 1494 PHE B N 1
ATOM 5577 C CA . PHE B 1 175 ? 16.133 34.696 29.868 1.00 20.61 1494 PHE B CA 1
ATOM 5578 C C . PHE B 1 175 ? 17.564 35.114 29.574 1.00 26.64 1494 PHE B C 1
ATOM 5579 O O . PHE B 1 175 ? 18.384 34.284 29.184 1.00 29.24 1494 PHE B O 1
ATOM 5596 N N . ARG B 1 176 ? 17.867 36.390 29.799 1.00 24.00 1495 ARG B N 1
ATOM 5597 C CA . ARG B 1 176 ? 19.219 36.897 29.686 1.00 24.71 1495 ARG B CA 1
ATOM 5598 C C . ARG B 1 176 ? 19.873 36.819 31.063 1.00 22.86 1495 ARG B C 1
ATOM 5599 O O . ARG B 1 176 ? 19.375 37.412 32.026 1.00 25.67 1495 ARG B O 1
ATOM 5620 N N . TYR B 1 177 ? 20.975 36.087 31.144 1.00 24.68 1496 TYR B N 1
ATOM 5621 C CA . TYR B 1 177 ? 21.714 35.921 32.399 1.00 23.03 1496 TYR B CA 1
ATOM 5622 C C . TYR B 1 177 ? 23.183 35.864 32.046 1.00 24.76 1496 TYR B C 1
ATOM 5623 O O . TYR B 1 177 ? 23.593 35.038 31.221 1.00 31.57 1496 TYR B O 1
ATOM 5641 N N . ARG B 1 178 ? 23.972 36.756 32.650 1.00 25.88 1497 ARG B N 1
ATOM 5642 C CA . ARG B 1 178 ? 25.380 36.903 32.304 1.00 28.26 1497 ARG B CA 1
ATOM 5643 C C . ARG B 1 178 ? 25.560 37.089 30.802 1.00 36.35 1497 ARG B C 1
ATOM 5644 O O . ARG B 1 178 ? 26.520 36.607 30.200 1.00 35.71 1497 ARG B O 1
ATOM 5665 N N . GLY B 1 179 ? 24.635 37.816 30.191 1.00 39.19 1498 GLY B N 1
ATOM 5666 C CA . GLY B 1 179 ? 24.707 38.086 28.774 1.00 43.05 1498 GLY B CA 1
ATOM 5667 C C . GLY B 1 179 ? 24.270 36.946 27.884 1.00 43.34 1498 GLY B C 1
ATOM 5668 O O . GLY B 1 179 ? 24.133 37.146 26.673 1.00 47.22 1498 GLY B O 1
ATOM 5672 N N . GLN B 1 180 ? 24.056 35.758 28.426 1.00 38.68 1499 GLN B N 1
ATOM 5673 C CA . GLN B 1 180 ? 23.680 34.615 27.616 1.00 31.10 1499 GLN B CA 1
ATOM 5674 C C . GLN B 1 180 ? 22.165 34.461 27.614 1.00 27.78 1499 GLN B C 1
ATOM 5675 O O . GLN B 1 180 ? 21.480 34.769 28.598 1.00 29.51 1499 GLN B O 1
ATOM 5689 N N . ILE B 1 181 ? 21.638 33.985 26.492 1.00 28.19 1500 ILE B N 1
ATOM 5690 C CA . ILE B 1 181 ? 20.202 33.765 26.343 1.00 27.87 1500 ILE B CA 1
ATOM 5691 C C . ILE B 1 181 ? 19.898 32.306 26.638 1.00 25.19 1500 ILE B C 1
ATOM 5692 O O . ILE B 1 181 ? 20.560 31.403 26.117 1.00 33.02 1500 ILE B O 1
ATOM 5708 N N . PHE B 1 182 ? 18.905 32.074 27.491 1.00 23.42 1501 PHE B N 1
ATOM 5709 C CA . PHE B 1 182 ? 18.453 30.740 27.843 1.00 22.14 1501 PHE B CA 1
ATOM 5710 C C . PHE B 1 182 ? 17.002 30.603 27.403 1.00 21.06 1501 PHE B C 1
ATOM 5711 O O . PHE B 1 182 ? 16.134 31.330 27.909 1.00 21.14 1501 PHE B O 1
ATOM 5728 N N . PRO B 1 183 ? 16.686 29.715 26.466 1.00 23.82 1502 PRO B N 1
ATOM 5729 C CA . PRO B 1 183 ? 15.314 29.663 25.933 1.00 28.56 1502 PRO B CA 1
ATOM 5730 C C . PRO B 1 183 ? 14.316 28.899 26.798 1.00 27.10 1502 PRO B C 1
ATOM 5731 O O . PRO B 1 183 ? 13.134 28.829 26.433 1.00 25.30 1502 PRO B O 1
ATOM 5742 N N . THR B 1 184 ? 14.760 28.284 27.885 1.00 22.81 1503 THR B N 1
ATOM 5743 C CA . THR B 1 184 ? 13.885 27.592 28.820 1.00 26.04 1503 THR B CA 1
ATOM 5744 C C . THR B 1 184 ? 14.306 27.934 30.243 1.00 23.18 1503 THR B C 1
ATOM 5745 O O . THR B 1 184 ? 15.493 28.118 30.525 1.00 24.29 1503 THR B O 1
ATOM 5756 N N . VAL B 1 185 ? 13.325 27.973 31.151 1.00 26.52 1504 VAL B N 1
ATOM 5757 C CA . VAL B 1 185 ? 13.618 28.278 32.544 1.00 25.81 1504 VAL B CA 1
ATOM 5758 C C . VAL B 1 185 ? 14.448 27.161 33.179 1.00 28.17 1504 VAL B C 1
ATOM 5759 O O . VAL B 1 185 ? 15.353 27.415 33.983 1.00 25.37 1504 VAL B O 1
ATOM 5772 N N . ASN B 1 186 ? 14.179 25.913 32.809 1.00 28.67 1505 ASN B N 1
ATOM 5773 C CA . ASN B 1 186 ? 14.953 24.815 33.375 1.00 34.67 1505 ASN B CA 1
ATOM 5774 C C . ASN B 1 186 ? 16.396 24.861 32.896 1.00 28.94 1505 ASN B C 1
ATOM 5775 O O . ASN B 1 186 ? 17.315 24.545 33.657 1.00 27.90 1505 ASN B O 1
ATOM 5786 N N . GLY B 1 187 ? 16.619 25.245 31.638 1.00 29.36 1506 GLY B N 1
ATOM 5787 C CA . GLY B 1 187 ? 17.987 25.426 31.176 1.00 31.41 1506 GLY B CA 1
ATOM 5788 C C . GLY B 1 187 ? 18.700 26.535 31.929 1.00 23.53 1506 GLY B C 1
ATOM 5789 O O . GLY B 1 187 ? 19.852 26.383 32.338 1.00 29.68 1506 GLY B O 1
ATOM 5793 N N . LEU B 1 188 ? 18.010 27.654 32.147 1.00 22.52 1507 LEU B N 1
ATOM 5794 C CA . LEU B 1 188 ? 18.574 28.734 32.944 1.00 21.43 1507 LEU B CA 1
ATOM 5795 C C . LEU B 1 188 ? 19.074 28.214 34.277 1.00 25.00 1507 LEU B C 1
ATOM 5796 O O . LEU B 1 188 ? 20.229 28.429 34.649 1.00 25.16 1507 LEU B O 1
ATOM 5812 N N . PHE B 1 189 ? 18.192 27.548 35.030 1.00 24.85 1508 PHE B N 1
ATOM 5813 C CA . PHE B 1 189 ? 18.574 27.181 36.391 1.00 26.04 1508 PHE B CA 1
ATOM 5814 C C . PHE B 1 189 ? 19.539 26.019 36.434 1.00 29.99 1508 PHE B C 1
ATOM 5815 O O . PHE B 1 189 ? 20.358 25.945 37.358 1.00 29.15 1508 PHE B O 1
ATOM 5832 N N . ARG B 1 190 ? 19.519 25.139 35.431 1.00 28.04 1509 ARG B N 1
ATOM 5833 C CA . ARG B 1 190 ? 20.528 24.082 35.369 1.00 32.06 1509 ARG B CA 1
ATOM 5834 C C . ARG B 1 190 ? 21.918 24.658 35.114 1.00 29.68 1509 ARG B C 1
ATOM 5835 O O . ARG B 1 190 ? 22.895 24.259 35.777 1.00 31.26 1509 ARG B O 1
ATOM 5856 N N . TRP B 1 191 ? 22.030 25.628 34.201 1.00 28.12 1510 TRP B N 1
ATOM 5857 C CA . TRP B 1 191 ? 23.313 26.283 33.976 1.00 31.41 1510 TRP B CA 1
ATOM 5858 C C . TRP B 1 191 ? 23.765 27.033 35.231 1.00 29.70 1510 TRP B C 1
ATOM 5859 O O . TRP B 1 191 ? 24.921 26.930 35.657 1.00 31.84 1510 TRP B O 1
ATOM 5880 N N . PHE B 1 192 ? 22.851 27.809 35.821 1.00 27.69 1511 PHE B N 1
ATOM 5881 C CA . PHE B 1 192 ? 23.136 28.528 37.054 1.00 29.64 1511 PHE B CA 1
ATOM 5882 C C . PHE B 1 192 ? 23.674 27.591 38.132 1.00 29.91 1511 PHE B C 1
ATOM 5883 O O . PHE B 1 192 ? 24.729 27.843 38.716 1.00 31.74 1511 PHE B O 1
ATOM 5900 N N . LYS B 1 193 ? 22.972 26.476 38.383 1.00 33.53 1512 LYS B N 1
ATOM 5901 C CA . LYS B 1 193 ? 23.375 25.535 39.414 1.00 32.13 1512 LYS B CA 1
ATOM 5902 C C . LYS B 1 193 ? 24.667 24.814 39.053 1.00 36.50 1512 LYS B C 1
ATOM 5903 O O . LYS B 1 193 ? 25.406 24.388 39.946 1.00 37.36 1512 LYS B O 1
ATOM 5922 N N . ASP B 1 194 ? 24.972 24.677 37.760 1.00 39.82 1513 ASP B N 1
ATOM 5923 C CA . ASP B 1 194 ? 26.258 24.117 37.371 1.00 42.59 1513 ASP B CA 1
ATOM 5924 C C . ASP B 1 194 ? 27.393 25.100 37.585 1.00 42.89 1513 ASP B C 1
ATOM 5925 O O . ASP B 1 194 ? 28.559 24.692 37.598 1.00 47.70 1513 ASP B O 1
ATOM 5934 N N . HIS B 1 195 ? 27.094 26.385 37.735 1.00 41.61 1514 HIS B N 1
ATOM 5935 C CA . HIS B 1 195 ? 28.152 27.370 37.922 1.00 49.87 1514 HIS B CA 1
ATOM 5936 C C . HIS B 1 195 ? 28.074 28.203 39.200 1.00 60.25 1514 HIS B C 1
ATOM 5937 O O . HIS B 1 195 ? 28.953 29.048 39.410 1.00 74.11 1514 HIS B O 1
ATOM 5951 N N . TYR B 1 196 ? 27.077 28.000 40.067 1.00 50.12 1515 TYR B N 1
ATOM 5952 C CA . TYR B 1 196 ? 26.946 28.877 41.229 1.00 36.37 1515 TYR B CA 1
ATOM 5953 C C . TYR B 1 196 ? 27.955 28.585 42.338 1.00 41.63 1515 TYR B C 1
ATOM 5954 O O . TYR B 1 196 ? 28.060 29.376 43.283 1.00 40.70 1515 TYR B O 1
ATOM 5972 N N . GLN B 1 197 ? 28.708 27.490 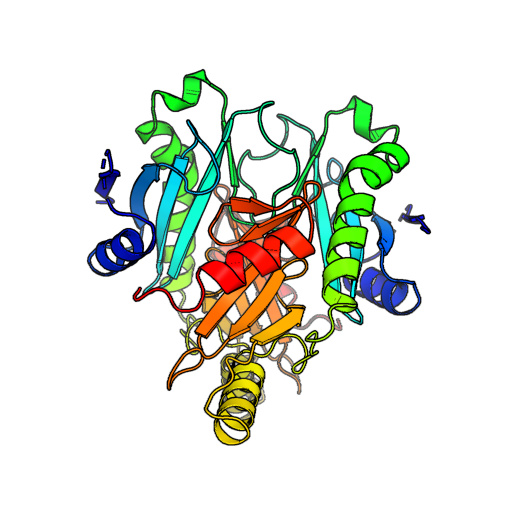42.251 1.00 49.56 1516 GLN B N 1
ATOM 5973 C CA . GLN B 1 197 ? 29.794 27.231 43.192 1.00 61.54 1516 GLN B CA 1
ATOM 5974 C C . GLN B 1 197 ? 31.176 27.514 42.609 1.00 54.72 1516 GLN B C 1
ATOM 5975 O O . GLN B 1 197 ? 32.178 27.301 43.304 1.00 53.98 1516 GLN B O 1
ATOM 5989 N N . ASP B 1 198 ? 31.257 27.989 41.366 1.00 59.03 1517 ASP B N 1
ATOM 5990 C CA . ASP B 1 198 ? 32.549 28.218 40.741 1.00 61.11 1517 ASP B CA 1
ATOM 5991 C C . ASP B 1 198 ? 33.378 29.181 41.588 1.00 72.98 1517 ASP B C 1
ATOM 5992 O O . ASP B 1 198 ? 32.833 30.089 42.222 1.00 75.94 1517 ASP B O 1
ATOM 6001 N N . PRO B 1 199 ? 34.704 29.003 41.610 1.00 73.39 1518 PRO B N 1
ATOM 6002 C CA . PRO B 1 199 ? 35.552 29.841 42.476 1.00 80.08 1518 PRO B CA 1
ATOM 6003 C C . PRO B 1 199 ? 35.438 31.346 42.255 1.00 93.44 1518 PRO B C 1
ATOM 6004 O O . PRO B 1 199 ? 35.835 32.105 43.150 1.00 108.00 1518 PRO B O 1
ATOM 6015 N N . VAL B 1 200 ? 34.919 31.802 41.120 1.00 88.43 1519 VAL B N 1
ATOM 6016 C CA . VAL B 1 200 ? 34.864 33.231 40.801 1.00 83.53 1519 VAL B CA 1
ATOM 6017 C C . VAL B 1 200 ? 36.223 33.874 41.080 1.00 81.66 1519 VAL B C 1
ATOM 6018 O O . VAL B 1 200 ? 36.652 34.784 40.374 1.00 81.54 1519 VAL B O 1
#

B-factor: mean 48.95, std 25.54, range [16.77, 162.53]

Organism: Homo sapiens (NCBI:txid9606)